Protein AF-A0A7G3AK81-F1 (afdb_monomer)

Organism: Lutzomyia longipalpis (NCBI:txid7200)

Foldseek 3Di:
DLCLLVDFLLVSLQVLLVCLVVVVVDVVSVLVLLVSLLVQCPDPDPSSVLSSLLNLLVVLLNDQLCVLVCPDDDPSSVVSCCSQPVDDPVNSVVLSDPPHLCSLGRRNLLSSLVSVLCQLVDAQVSVLSNLVSNLSSCVNHVSCLQVVLVSCVVVLVVQWDDDVPDTDGPLCVQWDQDPNAIGGRYQNLSSLLSNLSSLLSCVVVVHSHPCPVVVVSLVCLLVCLLVCDLVNVVLPPDLDPRSLVSLLSSLSNLLSSLLSLLSNFAAPDLSLLSNVSSVVSSVVSLVVSVVSLVVVVVVVPDPDDDDPDDPPPPVVNPDDDDDPPSDDSDDRSDDLVSLLSLLCLQFPPDDRRHHPVSSVSQNQPQVNLLVSLVNLLVVLLVVLVDRVSVCSSCVPVVLVSLLSLLLSLCVGQQLCLPVCLVPPHLSSNLSSLSSNLSSLVSCCRRVVVCVQVSLCSNQVDPDGLLVSLVVLLVSLLVVLVVLQVPVVRQVPDPSSLQNNLSSVSSNLSSLVPDALVDVVLVVSLVSLLVCQQPGEDPRPSCLCSLLSNLVSCVSPVDFLVLVVLVVQLCVQVDDDDDDDPDPDPCSGNHCHNVSSVSSVVSSVVSLVVLVVVLVVLVVVLVVLVVVCVVVPDDDDPVSVVVSVVSVVVSVVSVVSRPDPD

Radius of gyration: 31.31 Å; Cα contacts (8 Å, |Δi|>4): 669; chains: 1; bounding box: 91×77×88 Å

Solvent-accessible surface area (backbone atoms only — not comparable to full-atom values): 37292 Å² total; per-residue (Å²): 109,66,68,48,76,77,41,61,23,69,58,32,44,36,52,50,63,70,46,52,72,53,42,78,75,32,66,68,60,37,48,49,44,52,52,43,30,54,53,22,56,70,44,90,48,67,50,38,21,46,26,14,51,53,51,52,28,55,45,56,34,69,55,70,63,66,58,58,75,49,88,80,65,69,81,73,72,52,50,58,49,45,76,72,62,77,55,53,76,68,62,53,59,60,44,60,34,94,87,40,94,63,35,83,57,36,64,68,59,52,50,53,51,55,62,53,53,60,45,75,81,45,57,36,70,53,42,53,50,47,44,55,42,41,48,54,15,27,74,69,26,62,84,42,23,58,60,51,49,67,68,43,47,65,66,60,47,76,44,49,48,77,50,102,86,47,83,45,70,52,59,74,76,32,51,44,79,53,98,89,40,81,45,66,48,60,58,62,11,57,48,48,28,40,53,39,51,38,46,48,52,33,61,75,67,69,49,103,55,89,49,64,65,63,47,50,53,52,50,51,45,67,72,46,55,66,74,64,44,60,65,82,70,67,49,56,95,67,81,43,75,65,46,52,53,52,53,52,50,50,50,37,35,52,44,12,49,44,43,29,30,67,68,66,28,30,51,90,51,71,37,55,57,49,39,55,56,41,45,60,43,45,52,53,53,51,52,52,50,50,52,46,51,53,50,48,51,57,64,74,67,60,88,84,76,93,69,99,62,77,87,73,58,74,81,66,71,80,69,87,76,92,73,82,62,99,60,80,97,76,79,80,77,70,49,71,70,51,49,41,50,51,51,42,58,61,68,46,86,87,54,77,48,38,38,77,67,46,39,45,64,52,56,70,34,61,69,61,52,38,48,54,34,48,51,48,28,52,51,43,51,50,55,68,72,51,61,66,42,64,51,67,78,38,52,65,64,56,47,49,50,49,28,52,44,36,21,52,28,41,66,56,23,52,76,35,31,67,64,32,43,77,74,74,36,46,62,45,28,35,37,28,43,48,27,35,38,33,46,53,53,33,35,51,74,78,36,53,94,47,36,60,63,41,43,28,50,47,64,72,44,100,59,56,61,68,58,41,47,48,56,55,46,52,54,48,52,55,50,51,51,47,47,68,73,43,45,83,71,28,66,72,47,81,50,36,47,42,40,60,23,48,50,50,52,43,47,52,57,53,58,70,72,48,54,56,95,38,73,67,34,52,53,52,34,55,49,47,49,53,49,31,39,74,36,72,71,87,54,89,45,55,69,60,52,55,48,48,40,53,57,37,39,74,47,62,70,67,72,60,50,68,36,54,52,50,54,50,48,42,66,64,74,55,70,92,73,77,91,73,93,66,84,71,79,71,72,44,46,36,68,42,76,88,45,39,64,61,46,48,53,43,50,53,57,49,52,52,49,55,51,51,51,47,51,50,50,52,51,50,50,53,53,52,53,50,51,46,65,71,66,69,64,82,85,54,70,86,63,51,54,62,48,54,52,50,52,51,49,45,53,53,51,61,70,45,51,72,72,90,125

Secondary structure (DSSP, 8-state):
-GGGGGS-HHHHHHHHHHHHHHHTT-HHHHHHHHHHHHHHHT-S-HHHHHHHHHHHHHHHHHS-SGGGGGGGS-THHHHHHHHHH---HHHHHHHTSTT-TTTTS-HHHHHHHHHHGGGGGS-HHHHHHHHHHHHHHHHH-GGGHHHHHHHHHHHHHHTEEE-SS-EEE-GGGTEEEETTEEEE---HHHHHHHHHHHHHHHHHTT-SS--HHHHHHHHHHHHHGGG--TTTTT--SS--HHHHHHHHHHHHHHHHHHHHHHHH--TT--HHHHHHHHHHHHHHHHHHHHHHHHHHHHHHH--SS---S-TTSSSSTTSSSS---S--S------HHHHHHHHHHHH-SS-SSS-HHHHHHHHT-HHHHHHHHHHHHHHHHHHHHS-HHHHHHHHHHHHHHHHHHHHHIIIIIITTHHHHHHHT-HHHHHHHHHHHHHHHHHHHHHHGGGHHHHHHHHHT----HHHHHHHHHHHHHHHHHHHHH-HHHHSSSTTGGGHHHHHHHHHHHHHHTS-TTSHHHHHHHHHHHHHHHH-----TTSTHHHHHHHHHHHHHT-TTHHHHHHHHHHHHH--SSS--------S-TT--TTTHHHHHHHHHHHHHHHHHHHHHHHHHHHHHHHHHHHTT----HHHHHHHHHHHHHHHHHHHHS----

Sequence (661 aa):
MDFLLMIPGQQAMRIVTFIFPLIKISFATRDYLIDTLRTATFSHDESTRTFGIYGFCTLLKHLKNSNSRRVGSTGTGLMSQISISGFSMMSQATLGNQGNPNRDFDMLTMEILGILRKVFDESVQMKEILYDTLLRAVDRNVQLAPHVLFFIDFHFRNYLEVDELNFNIKFSEFITERDGKIEVWDNLGALIYFVGFSVVTSDKYELPYDTKILRKLLDFLVNRIGNVTFESLGITGAVSPINIALATHFIYCLEGVMAYCALAATPANQYLDKISKIFDHYEKCTKTLKDMWENLKKATGKKGKKLNLTKTAIATQMTQLPQFTPGKPTTNIWDFATLERFLIVIYEKANIYGSTQHINSIRENREFHCHVLRITRDFIKDFSSQPEYKHVSHSRRLFMLLCSSSKILFEHCVKKLIPIMERFDVEAAMLGVESFKQCLITADSVYKRKLSEFLRFVTNQNQSIPENVGIIVKTVEELLLKCLEEKSLFDIDANSRQIPGILLSCLEMLYSHIPAERPEALNAFDWLHKFCQNHTIHSKGLDNVHKMLFQQHLKTDEGLFLSTVASQLSNVMGTFGADLDNPTPSNLKSIEAENAESCFMNLVQILRKELSDVDYLTLKIKSILAKIKFMGTTNSDDHTEPLITMEKAVCMHLIKVPIAS

Nearest PDB structures (foldseek):
  8a9k-assembly1_A  TM=8.335E-01  e=9.960E-16  Homo sapiens
  3s4w-assembly1_A  TM=8.015E-01  e=8.547E-16  Mus musculus
  7zf1-assembly1_A  TM=8.140E-01  e=7.918E-16  Homo sapiens
  8a2q-assembly1_B  TM=8.060E-01  e=9.011E-13  Gallus gallus
  9ffb-assembly1_B  TM=8.301E-01  e=2.491E-10  Gallus gallus

Structure (mmCIF, N/CA/C/O backbone):
data_AF-A0A7G3AK81-F1
#
_entry.id   AF-A0A7G3AK81-F1
#
loop_
_atom_site.group_PDB
_atom_site.id
_atom_site.type_symbol
_atom_site.label_atom_id
_atom_site.label_alt_id
_atom_site.label_comp_id
_atom_site.label_asym_id
_atom_site.label_entity_id
_atom_site.label_seq_id
_atom_site.pdbx_PDB_ins_code
_atom_site.Cartn_x
_atom_site.Cartn_y
_atom_site.Cartn_z
_atom_site.occupancy
_atom_site.B_iso_or_equiv
_atom_site.auth_seq_id
_atom_site.auth_comp_id
_atom_site.auth_asym_id
_atom_site.auth_atom_id
_atom_site.pdbx_PDB_model_num
ATOM 1 N N . MET A 1 1 ? 15.546 -10.549 27.875 1.00 81.44 1 MET A N 1
ATOM 2 C CA . MET A 1 1 ? 14.430 -9.804 27.255 1.00 81.44 1 MET A CA 1
ATOM 3 C C . MET A 1 1 ? 14.513 -8.331 27.609 1.00 81.44 1 MET A C 1
ATOM 5 O O . MET A 1 1 ? 14.283 -7.516 26.735 1.00 81.44 1 MET A O 1
ATOM 9 N N . ASP A 1 2 ? 14.948 -7.995 28.821 1.00 82.12 2 ASP A N 1
ATOM 10 C CA . ASP A 1 2 ? 14.994 -6.620 29.349 1.00 82.12 2 ASP A CA 1
ATOM 11 C C . ASP A 1 2 ? 15.812 -5.628 28.513 1.00 82.12 2 ASP A C 1
ATOM 13 O O . ASP A 1 2 ? 15.438 -4.465 28.406 1.00 82.12 2 ASP A O 1
ATOM 17 N N . PHE A 1 3 ? 16.852 -6.085 27.805 1.00 86.88 3 PHE A N 1
ATOM 18 C CA . PHE A 1 3 ? 17.577 -5.251 26.837 1.00 86.88 3 PHE A CA 1
ATOM 19 C C . PHE A 1 3 ? 16.692 -4.703 25.702 1.00 86.88 3 PHE A C 1
ATOM 21 O O . PHE A 1 3 ? 17.061 -3.711 25.083 1.00 86.88 3 PHE A O 1
ATOM 28 N N . LEU A 1 4 ? 15.516 -5.291 25.436 1.00 85.75 4 LEU A N 1
ATOM 29 C CA . LEU A 1 4 ? 14.544 -4.749 24.476 1.00 85.75 4 LEU A CA 1
ATOM 30 C C . LEU A 1 4 ? 14.017 -3.373 24.894 1.00 85.75 4 LEU A C 1
ATOM 32 O O . LEU A 1 4 ? 13.676 -2.585 24.021 1.00 85.75 4 LEU A O 1
ATOM 36 N N . LEU A 1 5 ? 13.996 -3.071 26.197 1.00 87.12 5 LEU A N 1
ATOM 37 C CA . LEU A 1 5 ? 13.603 -1.761 26.727 1.00 87.12 5 LEU A CA 1
ATOM 38 C C . LEU A 1 5 ? 14.664 -0.680 26.472 1.00 87.12 5 LEU A C 1
ATOM 40 O O . LEU A 1 5 ? 14.369 0.502 26.584 1.00 87.12 5 LEU A O 1
ATOM 44 N N . MET A 1 6 ? 15.900 -1.078 26.151 1.00 85.94 6 MET A N 1
ATOM 45 C CA . MET A 1 6 ? 17.027 -0.167 25.915 1.00 85.94 6 MET A CA 1
ATOM 46 C C . MET A 1 6 ? 17.278 0.109 24.425 1.00 85.94 6 MET A C 1
ATOM 48 O O . MET A 1 6 ? 18.143 0.912 24.080 1.00 85.94 6 MET A O 1
ATOM 52 N N . ILE A 1 7 ? 16.566 -0.582 23.531 1.00 87.88 7 ILE A N 1
ATOM 53 C CA . ILE A 1 7 ? 16.718 -0.477 22.075 1.00 87.88 7 ILE A CA 1
ATOM 54 C C . ILE A 1 7 ? 15.627 0.462 21.533 1.00 87.88 7 ILE A C 1
ATOM 56 O O . ILE A 1 7 ? 14.516 0.450 22.060 1.00 87.88 7 ILE A O 1
ATOM 60 N N . PRO A 1 8 ? 15.879 1.234 20.453 1.00 85.19 8 PRO A N 1
ATOM 61 C CA . PRO A 1 8 ? 14.845 2.060 19.831 1.00 85.19 8 PRO A CA 1
ATOM 62 C C . PRO A 1 8 ? 13.569 1.265 19.517 1.00 85.19 8 PRO A C 1
ATOM 64 O O . PRO A 1 8 ? 13.649 0.164 18.962 1.00 85.19 8 PRO A O 1
ATOM 67 N N . GLY A 1 9 ? 12.394 1.836 19.809 1.00 81.25 9 GLY A N 1
ATOM 68 C CA . GLY A 1 9 ? 11.113 1.118 19.754 1.00 81.25 9 GLY A CA 1
ATOM 69 C C . GLY A 1 9 ? 10.849 0.365 18.442 1.00 81.25 9 GLY A C 1
ATOM 70 O O . GLY A 1 9 ? 10.440 -0.793 18.467 1.00 81.25 9 GLY A O 1
ATOM 71 N N . GLN A 1 10 ? 11.173 0.954 17.283 1.00 84.38 10 GLN A N 1
ATOM 72 C CA . GLN A 1 10 ? 11.007 0.294 15.974 1.00 84.38 10 GLN A CA 1
ATOM 73 C C . GLN A 1 10 ? 11.846 -0.990 15.840 1.00 84.38 10 GLN A C 1
ATOM 75 O O . GLN A 1 10 ? 11.403 -1.985 15.255 1.00 84.38 10 GLN A O 1
ATOM 80 N N . GLN A 1 11 ? 13.041 -0.994 16.430 1.00 85.56 11 GLN A N 1
ATOM 81 C CA . GLN A 1 11 ? 13.985 -2.105 16.339 1.00 85.56 11 GLN A CA 1
ATOM 82 C C . GLN A 1 11 ? 13.575 -3.198 17.321 1.00 85.56 11 GLN A C 1
ATOM 84 O O . GLN A 1 11 ? 13.588 -4.379 16.966 1.00 85.56 11 GLN A O 1
ATOM 89 N N . ALA A 1 12 ? 13.092 -2.807 18.502 1.00 86.19 12 ALA A N 1
ATOM 90 C CA . ALA A 1 12 ? 12.471 -3.719 19.451 1.00 86.19 12 ALA A CA 1
ATOM 91 C C . ALA A 1 12 ? 11.233 -4.420 18.846 1.00 86.19 12 ALA A C 1
ATOM 93 O O . ALA A 1 12 ? 11.120 -5.645 18.939 1.00 86.19 12 ALA A O 1
ATOM 94 N N . MET A 1 13 ? 10.358 -3.697 18.128 1.00 86.31 13 MET A N 1
ATOM 95 C CA . MET A 1 13 ? 9.200 -4.279 17.418 1.00 86.31 13 MET A CA 1
ATOM 96 C C . MET A 1 13 ? 9.616 -5.316 16.370 1.00 86.31 13 MET A C 1
ATOM 98 O O . MET A 1 13 ? 9.014 -6.394 16.259 1.00 86.31 13 MET A O 1
ATOM 102 N N . ARG A 1 14 ? 10.672 -5.018 15.603 1.00 83.75 14 ARG A N 1
ATOM 103 C CA . ARG A 1 14 ? 11.228 -5.949 14.617 1.00 83.75 14 ARG A CA 1
ATOM 104 C C . ARG A 1 14 ? 11.754 -7.216 15.292 1.00 83.75 14 ARG A C 1
ATOM 106 O O . ARG A 1 14 ? 11.384 -8.311 14.875 1.00 83.75 14 ARG A O 1
ATOM 113 N N . ILE A 1 15 ? 12.567 -7.080 16.340 1.00 86.31 15 ILE A N 1
ATOM 114 C CA . ILE A 1 15 ? 13.141 -8.218 17.075 1.00 86.31 15 ILE A CA 1
ATOM 115 C C . ILE A 1 15 ? 12.031 -9.088 17.672 1.00 86.31 15 ILE A C 1
ATOM 117 O O . ILE A 1 15 ? 12.039 -10.305 17.488 1.00 86.31 15 ILE A O 1
ATOM 121 N N . VAL A 1 16 ? 11.030 -8.480 18.310 1.00 84.69 16 VAL A N 1
ATOM 122 C CA . VAL A 1 16 ? 9.905 -9.218 18.901 1.00 84.69 16 VAL A CA 1
ATOM 123 C C . VAL A 1 16 ? 9.120 -9.999 17.846 1.00 84.69 16 VAL A C 1
ATOM 125 O O . VAL A 1 16 ? 8.762 -11.150 18.094 1.00 84.69 16 VAL A O 1
ATOM 128 N N . THR A 1 17 ? 8.985 -9.467 16.626 1.00 82.12 17 THR A N 1
ATOM 129 C CA . THR A 1 17 ? 8.386 -10.199 15.494 1.00 82.12 17 THR A CA 1
ATOM 130 C C . THR A 1 17 ? 9.121 -11.522 15.189 1.00 82.12 17 THR A C 1
ATOM 132 O O . THR A 1 17 ? 8.475 -12.522 14.873 1.00 82.12 17 THR A O 1
ATOM 135 N N . PHE A 1 18 ? 10.451 -11.569 15.352 1.00 81.44 18 PHE A N 1
ATOM 136 C CA . PHE A 1 18 ? 11.266 -12.785 15.184 1.00 81.44 18 PHE A CA 1
ATOM 137 C C . PHE A 1 18 ? 11.275 -13.713 16.402 1.00 81.44 18 PHE A C 1
ATOM 139 O O . PHE A 1 18 ? 11.562 -14.900 16.254 1.00 81.44 18 PHE A O 1
ATOM 146 N N . ILE A 1 19 ? 10.951 -13.205 17.592 1.00 84.62 19 ILE A N 1
ATOM 147 C CA . ILE A 1 19 ? 10.892 -14.004 18.821 1.00 84.62 19 ILE A CA 1
ATOM 148 C C . ILE A 1 19 ? 9.581 -14.806 18.903 1.00 84.62 19 ILE A C 1
ATOM 150 O O . ILE A 1 19 ? 9.566 -15.890 19.486 1.00 84.62 19 ILE A O 1
ATOM 154 N N . PHE A 1 20 ? 8.483 -14.357 18.280 1.00 77.88 20 PHE A N 1
ATOM 155 C CA . PHE A 1 20 ? 7.177 -15.035 18.380 1.00 77.88 20 PHE A CA 1
ATOM 156 C C . PHE A 1 20 ? 7.143 -16.533 18.028 1.00 77.88 20 PHE A C 1
ATOM 158 O O . PHE A 1 20 ? 6.415 -17.267 18.702 1.00 77.88 20 PHE A O 1
ATOM 165 N N . PRO A 1 21 ? 7.887 -17.048 17.030 1.00 79.25 21 PRO A N 1
ATOM 166 C CA . PRO A 1 21 ? 8.001 -18.490 16.820 1.00 79.25 21 PRO A CA 1
ATOM 167 C C . PRO A 1 21 ? 8.493 -19.246 18.064 1.00 79.25 21 PRO A C 1
ATOM 169 O O . PRO A 1 21 ? 7.984 -20.328 18.348 1.00 79.25 21 PRO A O 1
ATOM 172 N N . LEU A 1 22 ? 9.410 -18.660 18.843 1.00 78.12 22 LEU A N 1
ATOM 173 C CA . LEU A 1 22 ? 9.975 -19.258 20.059 1.00 78.12 22 LEU A CA 1
ATOM 174 C C . LEU A 1 22 ? 8.982 -19.263 21.226 1.00 78.12 22 LEU A C 1
ATOM 176 O O . LEU A 1 22 ? 8.966 -20.202 22.015 1.00 78.12 22 LEU A O 1
ATOM 180 N N . ILE A 1 23 ? 8.101 -18.265 21.300 1.00 75.81 23 ILE A N 1
ATOM 181 C CA . ILE A 1 23 ? 7.047 -18.155 22.329 1.00 75.81 23 ILE A CA 1
ATOM 182 C C . ILE A 1 23 ? 6.060 -19.325 22.255 1.00 75.81 23 ILE A C 1
ATOM 184 O O . ILE A 1 23 ? 5.484 -19.728 23.263 1.00 75.81 23 ILE A O 1
ATOM 188 N N . LYS A 1 24 ? 5.870 -19.904 21.064 1.00 68.75 24 LYS A N 1
ATOM 189 C CA . LYS A 1 24 ? 5.040 -21.105 20.893 1.00 68.75 24 LYS A CA 1
ATOM 190 C C . LYS A 1 24 ? 5.681 -22.364 21.478 1.00 68.75 24 LYS A C 1
ATOM 192 O O . LYS A 1 24 ? 4.962 -23.328 21.719 1.00 68.75 24 LYS A O 1
ATOM 197 N N . ILE A 1 25 ? 7.002 -22.358 21.650 1.00 71.62 25 ILE A N 1
ATOM 198 C CA . ILE A 1 25 ? 7.803 -23.508 22.083 1.00 71.62 25 ILE A CA 1
ATOM 199 C C . ILE A 1 25 ? 8.130 -23.392 23.576 1.00 71.62 25 ILE A C 1
ATOM 201 O O . ILE A 1 25 ? 8.016 -24.371 24.306 1.00 71.62 25 ILE A O 1
ATOM 205 N N . SER A 1 26 ? 8.509 -22.197 24.037 1.00 77.00 26 SER A N 1
ATOM 206 C CA . SER A 1 26 ? 8.967 -21.944 25.404 1.00 77.00 26 SER A CA 1
ATOM 207 C C . SER A 1 26 ? 8.001 -21.042 26.169 1.00 77.00 26 SER A C 1
ATOM 209 O O . SER A 1 26 ? 7.880 -19.845 25.894 1.00 77.00 26 SER A O 1
ATOM 211 N N . PHE A 1 27 ? 7.356 -21.613 27.186 1.00 70.56 27 PHE A N 1
ATOM 212 C CA . PHE A 1 27 ? 6.478 -20.872 28.090 1.00 70.56 27 PHE A CA 1
ATOM 213 C C . PHE A 1 27 ? 7.245 -19.892 28.983 1.00 70.56 27 PHE A C 1
ATOM 215 O O . PHE A 1 27 ? 6.773 -18.782 29.182 1.00 70.56 27 PHE A O 1
ATOM 222 N N . ALA A 1 28 ? 8.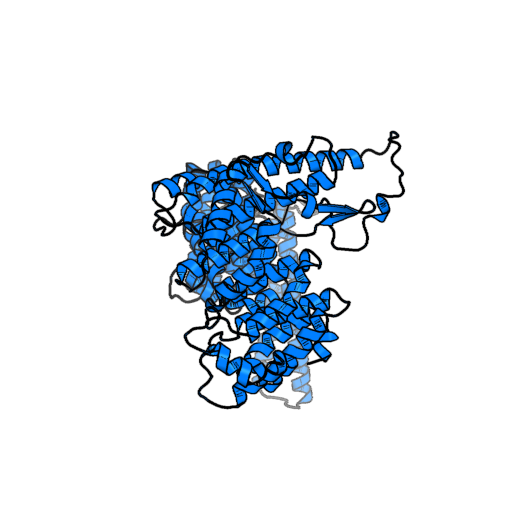458 -20.237 29.426 1.00 78.38 28 ALA A N 1
ATOM 223 C CA . ALA A 1 28 ? 9.296 -19.316 30.194 1.00 78.38 28 ALA A CA 1
ATOM 224 C C . ALA A 1 28 ? 9.631 -18.058 29.377 1.00 78.38 28 ALA A C 1
ATOM 226 O O . ALA A 1 28 ? 9.489 -16.937 29.851 1.00 78.38 28 ALA A O 1
ATOM 227 N N . THR A 1 29 ? 10.002 -18.228 28.103 1.00 81.06 29 THR A N 1
ATOM 228 C CA . THR A 1 29 ? 10.284 -17.101 27.200 1.00 81.06 29 THR A CA 1
ATOM 229 C C . THR A 1 29 ? 9.047 -16.235 26.966 1.00 81.06 29 THR A C 1
ATOM 231 O O . THR A 1 29 ? 9.171 -15.017 26.852 1.00 81.06 29 THR A O 1
ATOM 234 N N . ARG A 1 30 ? 7.859 -16.850 26.906 1.00 79.50 30 ARG A N 1
ATOM 235 C CA . ARG A 1 30 ? 6.589 -16.126 26.823 1.00 79.50 30 ARG A CA 1
ATOM 236 C C . ARG A 1 30 ? 6.349 -15.269 28.062 1.00 79.50 30 ARG A C 1
ATOM 238 O O . ARG A 1 30 ? 6.023 -14.100 27.906 1.00 79.50 30 ARG A O 1
ATOM 245 N N . ASP A 1 31 ? 6.518 -15.838 29.249 1.00 79.62 31 ASP A N 1
ATOM 246 C CA . ASP A 1 31 ? 6.227 -15.151 30.508 1.00 79.62 31 ASP A CA 1
ATOM 247 C C . ASP A 1 31 ? 7.215 -13.994 30.737 1.00 79.62 31 ASP A C 1
ATOM 249 O O . ASP A 1 31 ? 6.786 -12.879 31.025 1.00 79.62 31 ASP A O 1
ATOM 253 N N . TYR A 1 32 ? 8.509 -14.199 30.450 1.00 85.56 32 TYR A N 1
ATOM 254 C CA . TYR A 1 32 ? 9.497 -13.112 30.440 1.00 85.56 32 TYR A CA 1
ATOM 255 C C . TYR A 1 32 ? 9.160 -12.017 29.427 1.00 85.56 32 TYR A C 1
ATOM 257 O O . TYR A 1 32 ? 9.315 -10.840 29.732 1.00 85.56 32 TYR A O 1
ATOM 265 N N . LEU A 1 33 ? 8.697 -12.371 28.220 1.00 87.19 33 LEU A N 1
ATOM 266 C CA . LEU A 1 33 ? 8.289 -11.349 27.258 1.00 87.19 33 LEU A CA 1
ATOM 267 C C . LEU A 1 33 ? 7.098 -10.548 27.779 1.00 87.19 33 LEU A C 1
ATOM 269 O O . LEU A 1 33 ? 7.081 -9.335 27.624 1.00 87.19 33 LEU A O 1
ATOM 273 N N . ILE A 1 34 ? 6.101 -11.209 28.364 1.00 85.88 34 ILE A N 1
ATOM 274 C CA . ILE A 1 34 ? 4.905 -10.542 28.883 1.00 85.88 34 ILE A CA 1
ATOM 275 C C . ILE A 1 34 ? 5.276 -9.552 29.985 1.00 85.88 34 ILE A C 1
ATOM 277 O O . ILE A 1 34 ? 4.760 -8.436 29.982 1.00 85.88 34 ILE A O 1
ATOM 281 N N . ASP A 1 35 ? 6.207 -9.916 30.863 1.00 87.31 35 ASP A N 1
ATOM 282 C CA . A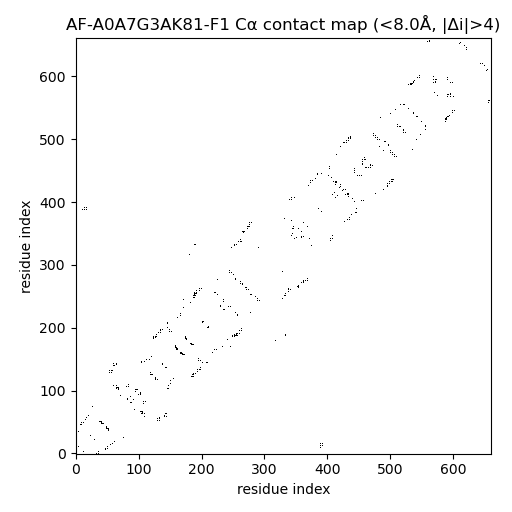SP A 1 35 ? 6.707 -9.021 31.904 1.00 87.31 35 ASP A CA 1
ATOM 283 C C . ASP A 1 35 ? 7.485 -7.824 31.326 1.00 87.31 35 ASP A C 1
ATOM 285 O O . ASP A 1 35 ? 7.221 -6.665 31.666 1.00 87.31 35 ASP A O 1
ATOM 289 N N . THR A 1 36 ? 8.363 -8.068 30.344 1.00 91.12 36 THR A N 1
ATOM 290 C CA . THR A 1 36 ? 9.055 -6.991 29.618 1.00 91.12 36 THR A CA 1
ATOM 291 C C . THR A 1 36 ? 8.064 -6.067 28.895 1.00 91.12 36 THR A C 1
ATOM 293 O O . THR A 1 36 ? 8.219 -4.850 28.944 1.00 91.12 36 THR A O 1
ATOM 296 N N . LEU A 1 37 ? 7.027 -6.607 28.246 1.00 90.62 37 LEU A N 1
ATOM 297 C CA . LEU A 1 37 ? 6.003 -5.818 27.548 1.00 90.62 37 LEU A CA 1
ATOM 298 C C . LEU A 1 37 ? 5.141 -5.012 28.520 1.00 90.62 37 LEU A C 1
ATOM 300 O O . LEU A 1 37 ? 4.853 -3.847 28.250 1.00 90.62 37 LEU A O 1
ATOM 304 N N . ARG A 1 38 ? 4.775 -5.597 29.667 1.00 89.62 38 ARG A N 1
ATOM 305 C CA . ARG A 1 38 ? 4.075 -4.890 30.744 1.00 89.62 38 ARG A CA 1
ATOM 306 C C . ARG A 1 38 ? 4.920 -3.705 31.198 1.00 89.62 38 ARG A C 1
ATOM 308 O O . ARG A 1 38 ? 4.443 -2.577 31.172 1.00 89.62 38 ARG A O 1
ATOM 315 N N . THR A 1 39 ? 6.195 -3.930 31.496 1.00 90.44 39 THR A N 1
ATOM 316 C CA . THR A 1 39 ? 7.129 -2.858 31.871 1.00 90.44 39 THR A CA 1
ATOM 317 C C . THR A 1 39 ? 7.245 -1.792 30.776 1.00 90.44 39 THR A C 1
ATOM 319 O O . THR A 1 39 ? 7.179 -0.599 31.068 1.00 90.44 39 THR A O 1
ATOM 322 N N . ALA A 1 40 ? 7.315 -2.198 29.503 1.00 90.06 40 ALA A N 1
ATOM 323 C CA . ALA A 1 40 ? 7.362 -1.278 28.366 1.00 90.06 40 ALA A CA 1
ATOM 324 C C . ALA A 1 40 ? 6.128 -0.362 28.297 1.00 90.06 40 ALA A C 1
ATOM 326 O O . ALA A 1 40 ? 6.277 0.842 28.090 1.00 90.06 40 ALA A O 1
ATOM 327 N N . THR A 1 41 ? 4.920 -0.894 28.534 1.00 87.00 41 THR A N 1
ATOM 328 C CA . THR A 1 41 ? 3.675 -0.096 28.527 1.00 87.00 41 THR A CA 1
ATOM 329 C C . THR A 1 41 ? 3.597 0.960 29.633 1.00 87.00 41 THR A C 1
ATOM 331 O O . THR A 1 41 ? 2.837 1.915 29.504 1.00 87.00 41 THR A O 1
ATOM 334 N N . PHE A 1 42 ? 4.398 0.840 30.697 1.00 86.62 42 PHE A N 1
ATOM 335 C CA . PHE A 1 42 ? 4.473 1.831 31.781 1.00 86.62 42 PHE A CA 1
ATOM 336 C C . PHE A 1 42 ? 5.714 2.730 31.707 1.00 86.62 42 PHE A C 1
ATOM 338 O O . PHE A 1 42 ? 5.932 3.541 32.605 1.00 86.62 42 PHE A O 1
ATOM 345 N N . SER A 1 43 ? 6.524 2.605 30.656 1.00 88.81 43 SER A N 1
ATOM 346 C CA . SER A 1 43 ? 7.718 3.432 30.479 1.00 88.81 43 SER A CA 1
ATOM 347 C C . SER A 1 43 ? 7.373 4.902 30.194 1.00 88.81 43 SER A C 1
ATOM 349 O O . SER A 1 43 ? 6.305 5.224 29.678 1.00 88.81 43 SER A O 1
ATOM 351 N N . HIS A 1 44 ? 8.292 5.813 30.524 1.00 85.25 44 HIS A N 1
ATOM 352 C CA . HIS A 1 44 ? 8.122 7.245 30.241 1.00 85.25 44 HIS A CA 1
ATOM 353 C C . HIS A 1 44 ? 8.314 7.594 28.759 1.00 85.25 44 HIS A C 1
ATOM 355 O O . HIS A 1 44 ? 7.818 8.618 28.295 1.00 85.25 44 HIS A O 1
ATOM 361 N N . ASP A 1 45 ? 9.032 6.754 28.016 1.00 87.88 45 ASP A N 1
ATOM 362 C CA . ASP A 1 45 ? 9.325 6.978 26.608 1.00 87.88 45 ASP A CA 1
ATOM 363 C C . ASP A 1 45 ? 8.169 6.500 25.713 1.00 87.88 45 ASP A C 1
ATOM 365 O O . ASP A 1 45 ? 7.720 5.356 25.783 1.00 87.88 45 ASP A O 1
ATOM 369 N N . GLU A 1 46 ? 7.688 7.377 24.831 1.00 85.81 46 GLU A N 1
ATOM 370 C CA . GLU A 1 46 ? 6.620 7.073 23.870 1.00 85.81 46 GLU A CA 1
ATOM 371 C C . GLU A 1 46 ? 7.023 5.952 22.902 1.00 85.81 46 GLU A C 1
ATOM 373 O O . GLU A 1 46 ? 6.205 5.079 22.598 1.00 85.81 46 GLU A O 1
ATOM 378 N N . SER A 1 47 ? 8.290 5.891 22.482 1.00 86.38 47 SER A N 1
ATOM 379 C CA . SER A 1 47 ? 8.741 4.844 21.556 1.00 86.38 47 SER A CA 1
ATOM 380 C C . SER A 1 47 ? 8.721 3.452 22.208 1.00 86.38 47 SER A C 1
ATOM 382 O O . SER A 1 47 ? 8.301 2.468 21.588 1.00 86.38 47 SER A O 1
ATOM 384 N N . THR A 1 48 ? 9.086 3.387 23.490 1.00 88.75 48 THR A N 1
ATOM 385 C CA . THR A 1 48 ? 9.082 2.168 24.306 1.00 88.75 48 THR A CA 1
ATOM 386 C C . THR A 1 48 ? 7.659 1.730 24.665 1.00 88.75 48 THR A C 1
ATOM 388 O O . THR A 1 48 ? 7.340 0.542 24.558 1.00 88.75 48 THR A O 1
ATOM 391 N N . ARG A 1 49 ? 6.756 2.668 24.985 1.00 90.38 49 ARG A N 1
ATOM 392 C CA . ARG A 1 49 ? 5.321 2.366 25.160 1.00 90.38 49 ARG A CA 1
ATOM 393 C C . ARG A 1 49 ? 4.699 1.806 23.890 1.00 90.38 49 ARG A C 1
ATOM 395 O O . ARG A 1 49 ? 4.043 0.766 23.935 1.00 90.38 49 ARG A O 1
ATOM 402 N N . THR A 1 50 ? 4.994 2.419 22.744 1.00 88.62 50 THR A N 1
ATOM 403 C CA . THR A 1 50 ? 4.528 1.940 21.436 1.00 88.62 50 THR A CA 1
ATOM 404 C C . THR A 1 50 ? 5.004 0.510 21.165 1.00 88.62 50 THR A C 1
ATOM 406 O O . THR A 1 50 ? 4.240 -0.327 20.680 1.00 88.62 50 THR A O 1
ATOM 409 N N . PHE A 1 51 ? 6.255 0.195 21.519 1.00 90.31 51 PHE A N 1
ATOM 410 C CA . PHE A 1 51 ? 6.779 -1.169 21.465 1.00 90.31 51 PHE A CA 1
ATOM 411 C C . PHE A 1 51 ? 5.978 -2.136 22.353 1.00 90.31 51 PHE A C 1
ATOM 413 O O . PHE A 1 51 ? 5.609 -3.217 21.885 1.00 90.31 51 PHE A O 1
ATOM 420 N N . GLY A 1 52 ? 5.659 -1.740 23.589 1.00 90.81 52 GLY A N 1
ATOM 421 C CA . GLY A 1 52 ? 4.811 -2.515 24.498 1.00 90.81 52 GLY A CA 1
ATOM 422 C C . GLY A 1 52 ? 3.440 -2.837 23.895 1.00 90.81 52 GLY A C 1
ATOM 423 O O . GLY A 1 52 ? 3.035 -4.001 23.861 1.00 90.81 52 GLY A O 1
ATOM 424 N N . ILE A 1 53 ? 2.767 -1.826 23.332 1.00 91.12 53 ILE A N 1
ATOM 425 C CA . ILE A 1 53 ? 1.458 -1.959 22.668 1.00 91.12 53 ILE A CA 1
ATOM 426 C C . ILE A 1 53 ? 1.545 -2.930 21.485 1.00 91.12 53 ILE A C 1
ATOM 428 O O . ILE A 1 53 ? 0.791 -3.905 21.415 1.00 91.12 53 ILE A O 1
ATOM 432 N N . TYR A 1 54 ? 2.500 -2.707 20.576 1.00 90.00 54 TYR A N 1
ATOM 433 C CA . TYR A 1 54 ? 2.711 -3.562 19.406 1.00 90.00 54 TYR A CA 1
ATOM 434 C C . TYR A 1 54 ? 3.015 -5.013 19.806 1.00 90.00 54 TYR A C 1
ATOM 436 O O . TYR A 1 54 ? 2.486 -5.958 19.210 1.00 90.00 54 TYR A O 1
ATOM 444 N N . GLY A 1 55 ? 3.855 -5.206 20.826 1.00 89.88 55 GLY A N 1
ATOM 445 C CA . GLY A 1 55 ? 4.222 -6.521 21.333 1.00 89.88 55 GLY A CA 1
ATOM 446 C C . GLY A 1 55 ? 3.033 -7.273 21.927 1.00 89.88 55 GLY A C 1
ATOM 447 O O . GLY A 1 55 ? 2.837 -8.441 21.586 1.00 89.88 55 GLY A O 1
ATOM 448 N N . PHE A 1 56 ? 2.191 -6.613 22.730 1.00 91.12 56 PHE A N 1
ATOM 449 C CA . PHE A 1 56 ? 0.970 -7.224 23.266 1.00 91.12 56 PHE A CA 1
ATOM 450 C C . PHE A 1 56 ? -0.037 -7.575 22.168 1.00 91.12 56 PHE A C 1
ATOM 452 O O . PHE A 1 56 ? -0.552 -8.693 22.149 1.00 91.12 56 PHE A O 1
ATOM 459 N N . CYS A 1 57 ? -0.269 -6.688 21.199 1.00 89.88 57 CYS A N 1
ATOM 460 C CA . CYS A 1 57 ? -1.176 -6.975 20.084 1.00 89.88 57 CYS A CA 1
ATOM 461 C C . CYS A 1 57 ? -0.663 -8.139 19.219 1.00 89.88 57 CYS A C 1
ATOM 463 O O . CYS A 1 57 ? -1.424 -9.023 18.814 1.00 89.88 57 CYS A O 1
ATOM 465 N N . THR A 1 58 ? 0.651 -8.206 18.990 1.00 86.81 58 THR A N 1
ATOM 466 C CA . THR A 1 58 ? 1.261 -9.318 18.247 1.00 86.81 58 THR A CA 1
ATOM 467 C C . THR A 1 58 ? 1.263 -10.620 19.057 1.00 86.81 58 THR A C 1
ATOM 469 O O . THR A 1 58 ? 1.138 -11.704 18.485 1.00 86.81 58 THR A O 1
ATOM 472 N N . LEU A 1 59 ? 1.315 -10.548 20.389 1.00 87.38 59 LEU A N 1
ATOM 473 C CA . LEU A 1 59 ? 1.098 -11.703 21.256 1.00 87.38 59 LEU A CA 1
ATOM 474 C C . LEU A 1 59 ? -0.342 -12.220 21.132 1.00 87.38 59 LEU A C 1
ATOM 476 O O . LEU A 1 59 ? -0.527 -13.409 20.870 1.00 87.38 59 LEU A O 1
ATOM 480 N N . LEU A 1 60 ? -1.349 -11.343 21.212 1.00 87.00 60 LEU A N 1
ATOM 481 C CA . LEU A 1 60 ? -2.769 -11.690 21.034 1.00 87.00 60 LEU A CA 1
ATOM 482 C C . LEU A 1 60 ? -3.058 -12.339 19.667 1.00 87.00 60 LEU A C 1
ATOM 484 O O . LEU A 1 60 ? -3.839 -13.285 19.573 1.00 87.00 60 LEU A O 1
ATOM 488 N N . LYS A 1 61 ? -2.360 -11.901 18.611 1.00 84.44 61 LYS A N 1
ATOM 489 C CA . LYS A 1 61 ? -2.400 -12.510 17.266 1.00 84.44 61 LYS A CA 1
ATOM 490 C C . LYS A 1 61 ? -1.966 -13.986 17.253 1.00 84.44 61 LYS A C 1
ATOM 492 O O . LYS A 1 61 ? -2.341 -14.737 16.347 1.00 84.44 61 LYS A O 1
ATOM 497 N N . HIS A 1 62 ? -1.122 -14.404 18.196 1.00 78.06 62 HIS A N 1
ATOM 498 C CA . HIS A 1 62 ? -0.517 -15.739 18.239 1.00 78.06 62 HIS A CA 1
ATOM 499 C C . HIS A 1 62 ? -1.009 -16.626 19.385 1.00 78.06 62 HIS A C 1
ATOM 501 O O . HIS A 1 62 ? -0.839 -17.848 19.300 1.00 78.06 62 HIS A O 1
ATOM 507 N N . LEU A 1 63 ? -1.616 -16.046 20.421 1.00 74.94 63 LEU A N 1
ATOM 508 C CA . LEU A 1 63 ? -2.295 -16.793 21.471 1.00 74.94 63 LEU A CA 1
ATOM 509 C C . LEU A 1 63 ? -3.503 -17.525 20.877 1.00 74.94 63 LEU A C 1
ATOM 511 O O . LEU A 1 63 ? -4.263 -16.976 20.088 1.00 74.94 63 LEU A O 1
ATOM 515 N N . LYS A 1 64 ? -3.661 -18.804 21.224 1.00 64.81 64 LYS A N 1
ATOM 516 C CA . LYS A 1 64 ? -4.886 -19.543 20.914 1.00 64.81 64 LYS A CA 1
ATOM 517 C C . LYS A 1 64 ? -5.869 -19.280 22.052 1.00 64.81 64 LYS A C 1
ATOM 519 O O . LYS A 1 64 ? -5.600 -19.737 23.159 1.00 64.81 64 LYS A O 1
ATOM 524 N N . ASN A 1 65 ? -7.005 -18.643 21.767 1.00 55.38 65 ASN A N 1
ATOM 525 C CA . ASN A 1 65 ? -8.052 -18.332 22.759 1.00 55.38 65 ASN A CA 1
ATOM 526 C C . ASN A 1 65 ? -8.757 -19.591 23.310 1.00 55.38 65 ASN A C 1
ATOM 528 O O . ASN A 1 65 ? -9.618 -19.520 24.177 1.00 55.38 65 ASN A O 1
ATOM 532 N N . SER A 1 66 ? -8.375 -20.787 22.852 1.00 46.91 66 SER A N 1
ATOM 533 C CA . SER A 1 66 ? -8.902 -22.070 23.331 1.00 46.91 66 SER A CA 1
ATOM 534 C C . SER A 1 66 ? -8.379 -22.490 24.717 1.00 46.91 66 SER A C 1
ATOM 536 O O . SER A 1 66 ? -8.498 -23.663 25.079 1.00 46.91 66 SER A O 1
ATOM 538 N N . ASN A 1 67 ? -7.785 -21.581 25.497 1.00 48.09 67 ASN A N 1
ATOM 539 C CA . ASN A 1 67 ? -7.254 -21.901 26.824 1.00 48.09 67 ASN A CA 1
ATOM 540 C C . ASN A 1 67 ? -8.356 -22.293 27.824 1.00 48.09 67 ASN A C 1
ATOM 542 O O . ASN A 1 67 ? -8.103 -23.143 28.673 1.00 48.09 67 ASN A O 1
ATOM 546 N N . SER A 1 68 ? -9.596 -21.813 27.647 1.00 43.97 68 SER A N 1
ATOM 547 C CA . SER A 1 68 ? -10.766 -22.218 28.456 1.00 43.97 68 SER A CA 1
ATOM 548 C C . SER A 1 68 ? -11.043 -23.739 28.411 1.00 43.97 68 SER A C 1
ATOM 550 O O . SER A 1 68 ? -11.555 -24.320 29.364 1.00 43.97 68 SER A O 1
ATOM 552 N N . ARG A 1 69 ? -10.616 -24.453 27.351 1.00 41.84 69 ARG A N 1
ATOM 553 C CA . ARG A 1 69 ? -10.765 -25.924 27.236 1.00 41.84 69 ARG A CA 1
ATOM 554 C C . ARG A 1 69 ? -9.585 -26.740 27.785 1.00 41.84 69 ARG A C 1
ATOM 556 O O . ARG A 1 69 ? -9.639 -27.966 27.742 1.00 41.84 69 ARG A O 1
ATOM 563 N N . ARG A 1 70 ? -8.522 -26.112 28.304 1.00 48.22 70 ARG A N 1
ATOM 564 C CA . ARG A 1 70 ? -7.326 -26.815 28.823 1.00 48.22 70 ARG A CA 1
ATOM 565 C C . ARG A 1 70 ? -7.414 -27.227 30.293 1.00 48.22 70 ARG A C 1
ATOM 567 O O . ARG A 1 70 ? -6.410 -27.651 30.855 1.00 48.22 70 ARG A O 1
ATOM 574 N N . VAL A 1 71 ? -8.603 -27.194 30.893 1.00 46.94 71 VAL A N 1
ATOM 575 C CA . VAL A 1 71 ? -8.834 -27.672 32.270 1.00 46.94 71 VAL A CA 1
ATOM 576 C C . VAL A 1 71 ? -8.483 -29.171 32.438 1.00 46.94 71 VAL A C 1
ATOM 578 O O . VAL A 1 71 ? -8.345 -29.641 33.560 1.00 46.94 71 VAL A O 1
ATOM 581 N N . GLY A 1 72 ? -8.259 -29.923 31.347 1.00 45.94 72 GLY A N 1
ATOM 582 C CA . GLY A 1 72 ? -8.008 -31.369 31.387 1.00 45.94 72 GLY A CA 1
ATOM 583 C C . GLY A 1 72 ? -6.622 -31.905 30.994 1.00 45.94 72 GLY A C 1
ATOM 584 O O . GLY A 1 72 ? -6.448 -33.116 31.085 1.00 45.94 72 GLY A O 1
ATOM 585 N N . SER A 1 73 ? -5.627 -31.120 30.543 1.00 42.78 73 SER A N 1
ATOM 586 C CA . SER A 1 73 ? -4.333 -31.740 30.171 1.00 42.78 73 SER A CA 1
ATOM 587 C C . SER A 1 73 ? -3.090 -30.868 30.369 1.00 42.78 73 SER A C 1
ATOM 589 O O . SER A 1 73 ? -2.945 -29.818 29.744 1.00 42.78 73 SER A O 1
ATOM 591 N N . THR A 1 74 ? -2.138 -31.420 31.130 1.00 43.12 74 THR A N 1
ATOM 592 C CA . THR A 1 74 ? -0.732 -31.011 31.341 1.00 43.12 74 THR A CA 1
ATOM 593 C C . THR A 1 74 ? -0.491 -29.673 32.061 1.00 43.12 74 THR A C 1
ATOM 595 O O . THR A 1 74 ? -0.816 -28.596 31.570 1.00 43.12 74 THR A O 1
ATOM 598 N N . GLY A 1 75 ? 0.160 -29.759 33.230 1.00 46.84 75 GLY A N 1
ATOM 599 C CA . GLY A 1 75 ? 0.370 -28.671 34.198 1.00 46.84 75 GLY A CA 1
ATOM 600 C C . GLY A 1 75 ? 1.226 -27.479 33.747 1.00 46.84 75 GLY A C 1
ATOM 601 O O . GLY A 1 75 ? 1.307 -26.485 34.458 1.00 46.84 75 GLY A O 1
ATOM 602 N N . THR A 1 76 ? 1.845 -27.521 32.569 1.00 46.31 76 THR A N 1
ATOM 603 C CA . THR A 1 76 ? 2.763 -26.468 32.098 1.00 46.31 76 THR A CA 1
ATOM 604 C C . THR A 1 76 ? 2.053 -25.296 31.415 1.00 46.31 76 THR A C 1
ATOM 606 O O . THR A 1 76 ? 2.564 -24.180 31.431 1.00 46.31 76 THR A O 1
ATOM 609 N N . GLY A 1 77 ? 0.846 -25.504 30.871 1.00 46.78 77 GLY A N 1
ATOM 610 C CA . GLY A 1 77 ? 0.011 -24.424 30.324 1.00 46.78 77 GLY A CA 1
ATOM 611 C C . GLY A 1 77 ? -0.657 -23.549 31.392 1.00 46.78 77 GLY A C 1
ATOM 612 O O . GLY A 1 77 ? -1.020 -22.413 31.095 1.00 46.78 77 GLY A O 1
ATOM 613 N N . LEU A 1 78 ? -0.781 -24.059 32.624 1.00 50.25 78 LEU A N 1
ATOM 614 C CA . LEU A 1 78 ? -1.347 -23.332 33.763 1.00 50.25 78 LEU A CA 1
ATOM 615 C C . LEU A 1 78 ? -0.401 -22.248 34.297 1.00 50.25 78 LEU A C 1
ATOM 617 O O . LEU A 1 78 ? -0.870 -21.206 34.745 1.00 50.25 78 LEU A O 1
ATOM 621 N N . MET A 1 79 ? 0.917 -22.449 34.201 1.00 44.09 79 MET A N 1
ATOM 622 C CA . MET A 1 79 ? 1.918 -21.530 34.763 1.00 44.09 79 MET A CA 1
ATOM 623 C C . MET A 1 79 ? 1.814 -20.111 34.198 1.00 44.09 79 MET A C 1
ATOM 625 O O . MET A 1 79 ? 1.790 -19.164 34.968 1.00 44.09 79 MET A O 1
ATOM 629 N N . SER A 1 80 ? 1.631 -19.944 32.886 1.00 48.34 80 SER A N 1
ATOM 630 C CA . SER A 1 80 ? 1.496 -18.598 32.310 1.00 48.34 80 SER A CA 1
ATOM 631 C C . SER A 1 80 ? 0.224 -17.878 32.736 1.00 48.34 80 SER A C 1
ATOM 633 O O . SER A 1 80 ? 0.221 -16.662 32.855 1.00 48.34 80 SER A O 1
ATOM 635 N N . GLN A 1 81 ? -0.877 -18.610 32.937 1.00 49.75 81 GLN A N 1
ATOM 636 C CA . GLN A 1 81 ? -2.107 -17.986 33.418 1.00 49.75 81 GLN A CA 1
ATOM 637 C C . GLN A 1 81 ? -1.966 -17.613 34.897 1.00 49.75 81 GLN A C 1
ATOM 639 O O . GLN A 1 81 ? -2.393 -16.532 35.278 1.00 49.75 81 GLN A O 1
ATOM 644 N N . ILE A 1 82 ? -1.287 -18.426 35.711 1.00 48.66 82 ILE A N 1
ATOM 645 C CA . ILE A 1 82 ? -0.997 -18.111 37.120 1.00 48.66 82 ILE A CA 1
ATOM 646 C C . ILE A 1 82 ? -0.077 -16.883 37.238 1.00 48.66 82 ILE A C 1
ATOM 648 O O . ILE A 1 82 ? -0.360 -15.992 38.035 1.00 48.66 82 ILE A O 1
ATOM 652 N N . SER A 1 83 ? 0.973 -16.798 36.414 1.00 48.41 83 SER A N 1
ATOM 653 C CA . SER A 1 83 ? 1.938 -15.686 36.424 1.00 48.41 83 SER A CA 1
ATOM 654 C C . SER A 1 83 ? 1.324 -14.335 36.041 1.00 48.41 83 SER A C 1
ATOM 656 O O . SER A 1 83 ? 1.839 -13.292 36.437 1.00 48.41 83 SER A O 1
ATOM 658 N N . ILE A 1 84 ? 0.241 -14.333 35.256 1.00 48.88 84 ILE A N 1
ATOM 659 C CA . ILE A 1 84 ? -0.329 -13.104 34.681 1.00 48.88 84 ILE A CA 1
ATOM 660 C C . ILE A 1 84 ? -1.593 -12.669 35.420 1.00 48.88 84 ILE A C 1
ATOM 662 O O . ILE A 1 84 ? -1.743 -11.473 35.676 1.00 48.88 84 ILE A O 1
ATOM 666 N N . SER A 1 85 ? -2.432 -13.635 35.809 1.00 47.59 85 SER A N 1
ATOM 667 C CA . SER A 1 85 ? -3.786 -13.386 36.303 1.00 47.59 85 SER A CA 1
ATOM 668 C C . SER A 1 85 ? -3.879 -13.107 37.795 1.00 47.59 85 SER A C 1
ATOM 670 O O . SER A 1 85 ? -4.849 -12.510 38.255 1.00 47.59 85 SER A O 1
ATOM 672 N N . GLY A 1 86 ? -2.907 -13.566 38.590 1.00 49.66 86 GLY A N 1
ATOM 673 C CA . GLY A 1 86 ? -3.015 -13.547 40.054 1.00 49.66 86 GLY A CA 1
ATOM 674 C C . GLY A 1 86 ? -4.228 -14.323 40.601 1.00 49.66 86 GLY A C 1
ATOM 675 O O . GLY A 1 86 ? -4.431 -14.367 41.813 1.00 49.66 86 GLY A O 1
ATOM 676 N N . PHE A 1 87 ? -5.036 -14.951 39.737 1.00 51.25 87 PHE A N 1
ATOM 677 C CA . PHE A 1 87 ? -6.231 -15.689 40.109 1.00 51.25 87 PHE A CA 1
ATOM 678 C C . PHE A 1 87 ? -5.859 -17.099 40.560 1.00 51.25 87 PHE A C 1
ATOM 680 O O . PHE A 1 87 ? -5.061 -17.801 39.937 1.00 51.25 87 PHE A O 1
ATOM 687 N N . SER A 1 88 ? -6.490 -17.537 41.649 1.00 49.47 88 SER A N 1
ATOM 688 C CA . SER A 1 88 ? -6.316 -18.892 42.167 1.00 49.47 88 SER A CA 1
ATOM 689 C C . SER A 1 88 ? -6.849 -19.942 41.182 1.00 49.47 88 SER A C 1
ATOM 691 O O . SER A 1 88 ? -7.806 -19.695 40.442 1.00 49.47 88 SER A O 1
ATOM 693 N N . MET A 1 89 ? -6.299 -21.159 41.230 1.00 52.50 89 MET A N 1
ATOM 694 C CA . MET A 1 89 ? -6.808 -22.293 40.444 1.00 52.50 89 MET A CA 1
ATOM 695 C C . MET A 1 89 ? -8.303 -22.569 40.685 1.00 52.50 89 MET A C 1
ATOM 697 O O . MET A 1 89 ? -9.000 -23.013 39.774 1.00 52.50 89 MET A O 1
ATOM 701 N N . MET A 1 90 ? -8.815 -22.273 41.886 1.00 51.72 90 MET A N 1
ATOM 702 C CA . MET A 1 90 ? -10.236 -22.441 42.209 1.00 51.72 90 MET A CA 1
ATOM 703 C C . MET A 1 90 ? -11.119 -21.426 41.476 1.00 51.72 90 MET A C 1
ATOM 705 O O . MET A 1 90 ? -12.186 -21.798 40.997 1.00 51.72 90 MET A O 1
ATOM 709 N N . SER A 1 91 ? -10.662 -20.177 41.328 1.00 57.84 91 SER A N 1
ATOM 710 C CA . SER A 1 91 ? -11.363 -19.140 40.554 1.00 57.84 91 SER A CA 1
ATOM 711 C C . SER A 1 91 ? -11.422 -19.481 39.061 1.00 57.84 91 SER A C 1
ATOM 713 O O . SER A 1 91 ? -12.394 -19.162 38.389 1.00 57.84 91 SER A O 1
ATOM 715 N N . GLN A 1 92 ? -10.405 -20.172 38.542 1.00 55.81 92 GLN A N 1
ATOM 716 C CA . GLN A 1 92 ? -10.369 -20.616 37.144 1.00 55.81 92 GLN A CA 1
ATOM 717 C C . GLN A 1 92 ? -11.301 -21.815 36.890 1.00 55.81 92 GLN A C 1
ATOM 719 O O . GLN A 1 92 ? -11.960 -21.887 35.852 1.00 55.81 92 GLN A O 1
ATOM 724 N N . ALA A 1 93 ? -11.420 -22.733 37.856 1.00 54.41 93 ALA A N 1
ATOM 725 C CA . ALA A 1 93 ? -12.316 -23.887 37.763 1.00 54.41 93 ALA A CA 1
ATOM 726 C C . ALA A 1 93 ? -13.809 -23.498 37.764 1.00 54.41 93 ALA A C 1
ATOM 728 O O . ALA A 1 93 ? -14.603 -24.111 37.051 1.00 54.41 93 ALA A O 1
ATOM 729 N N . THR A 1 94 ? -14.200 -22.459 38.511 1.00 57.94 94 THR A N 1
ATOM 730 C CA . THR A 1 94 ? -15.581 -21.940 38.519 1.00 57.94 94 THR A CA 1
ATOM 731 C C . THR A 1 94 ? -15.952 -21.192 37.238 1.00 57.94 94 THR A C 1
ATOM 733 O O . THR A 1 94 ? -17.112 -21.229 36.831 1.00 57.94 94 THR A O 1
ATOM 736 N N . LEU A 1 95 ? -14.988 -20.562 36.559 1.00 55.25 95 LEU A N 1
ATOM 737 C CA . LEU A 1 95 ? -15.222 -19.817 35.315 1.00 55.25 95 LEU A CA 1
ATOM 738 C C . LEU A 1 95 ? -15.414 -20.721 34.086 1.00 55.25 95 LEU A C 1
ATOM 740 O O . LEU A 1 95 ? -16.141 -20.340 33.169 1.00 55.25 95 LEU A O 1
ATOM 744 N N . GLY A 1 96 ? -14.836 -21.927 34.086 1.00 55.19 96 GLY A N 1
ATOM 745 C CA . GLY A 1 96 ? -15.054 -22.948 33.050 1.00 55.19 96 GLY A CA 1
ATOM 746 C C . GLY A 1 96 ? -16.411 -23.665 33.133 1.00 55.19 96 GLY A C 1
ATOM 747 O O . GLY A 1 96 ? -16.701 -24.533 32.305 1.00 55.19 96 GLY A O 1
ATOM 748 N N . ASN A 1 97 ? -17.238 -23.326 34.128 1.00 57.56 97 ASN A N 1
ATOM 749 C CA . ASN A 1 97 ? -18.533 -23.951 34.366 1.00 57.56 97 ASN A CA 1
ATOM 750 C C . ASN A 1 97 ? -19.525 -23.668 33.220 1.00 57.56 97 ASN A C 1
ATOM 752 O O . ASN A 1 97 ? -19.565 -22.567 32.670 1.00 57.56 97 ASN A O 1
ATOM 756 N N . GLN A 1 98 ? -20.367 -24.649 32.876 1.00 55.69 98 GLN A N 1
ATOM 757 C CA . GLN A 1 98 ? -21.294 -24.552 31.737 1.00 55.69 98 GLN A CA 1
ATOM 758 C C . GLN A 1 98 ? -22.344 -23.436 31.886 1.00 55.69 98 GLN A C 1
ATOM 760 O O . GLN A 1 98 ? -22.872 -22.985 30.878 1.00 55.69 98 GLN A O 1
ATOM 765 N N . GLY A 1 99 ? -22.613 -22.973 33.113 1.00 55.69 99 GLY A N 1
ATOM 766 C CA . GLY A 1 99 ? -23.545 -21.878 33.404 1.00 55.69 99 GLY A CA 1
ATOM 767 C C . GLY A 1 99 ? -22.946 -20.464 33.384 1.00 55.69 99 GLY A C 1
ATOM 768 O O . GLY A 1 99 ? -23.658 -19.521 33.716 1.00 55.69 99 GLY A O 1
ATOM 769 N N . ASN A 1 100 ? -21.660 -20.288 33.050 1.00 58.94 100 ASN A N 1
ATOM 770 C CA . ASN A 1 100 ? -21.031 -18.965 33.015 1.00 58.94 100 ASN A CA 1
ATOM 771 C C . ASN A 1 100 ? -21.204 -18.304 31.628 1.00 58.94 100 ASN A C 1
ATOM 773 O O . ASN A 1 100 ? -20.666 -18.834 30.653 1.00 58.94 100 ASN A O 1
ATOM 777 N N . PRO A 1 101 ? -21.866 -17.133 31.520 1.00 56.66 101 PRO A N 1
ATOM 778 C CA . PRO A 1 101 ? -21.997 -16.408 30.252 1.00 56.66 101 PRO A CA 1
ATOM 779 C C . PRO A 1 101 ? -20.649 -15.938 29.682 1.00 56.66 101 PRO A C 1
ATOM 781 O O . PRO A 1 101 ? -20.538 -15.713 28.484 1.00 56.66 101 PRO A O 1
ATOM 784 N N . ASN A 1 102 ? -19.608 -15.843 30.519 1.00 59.12 102 ASN A N 1
ATOM 785 C CA . ASN A 1 102 ? -18.263 -15.425 30.119 1.00 59.12 102 ASN A CA 1
ATOM 786 C C . ASN A 1 102 ? -17.303 -16.603 29.870 1.00 59.12 102 ASN A C 1
ATOM 788 O O . ASN A 1 102 ? -16.099 -16.393 29.742 1.00 59.12 102 ASN A O 1
ATOM 792 N N . ARG A 1 103 ? -17.801 -17.847 29.803 1.00 58.66 103 ARG A N 1
ATOM 793 C CA . ARG A 1 103 ? -16.978 -19.058 29.603 1.00 58.66 103 ARG A CA 1
ATOM 794 C C . ARG A 1 103 ? -16.146 -19.028 28.316 1.00 58.66 103 ARG A C 1
ATOM 796 O O . ARG A 1 103 ? -15.081 -19.651 28.253 1.00 58.66 103 ARG A O 1
ATOM 803 N N . ASP A 1 104 ? -16.644 -18.325 27.305 1.00 57.78 104 ASP A N 1
ATOM 804 C CA . ASP A 1 104 ? -16.003 -18.211 25.996 1.00 57.78 104 ASP A CA 1
ATOM 805 C C . ASP A 1 104 ? -14.879 -17.162 25.968 1.00 57.78 104 ASP A C 1
ATOM 807 O O . ASP A 1 104 ? -14.115 -17.116 25.003 1.00 57.78 104 ASP A O 1
ATOM 811 N N . PHE A 1 105 ? -14.724 -16.367 27.036 1.00 62.94 105 PHE A N 1
ATOM 812 C CA . PHE A 1 105 ? -13.656 -15.383 27.155 1.00 62.94 105 PHE A CA 1
ATOM 813 C C . PHE A 1 105 ? -12.403 -16.001 27.811 1.00 62.94 105 PHE A C 1
ATOM 815 O O . PHE A 1 105 ? -12.427 -16.446 28.956 1.00 62.94 105 PHE A O 1
ATOM 822 N N . ASP A 1 106 ? -11.268 -15.986 27.106 1.00 71.25 106 ASP A N 1
ATOM 823 C CA . ASP A 1 106 ? -9.942 -16.233 27.688 1.00 71.25 106 ASP A CA 1
ATOM 824 C C . ASP A 1 106 ? -9.516 -15.097 28.647 1.00 71.25 106 ASP A C 1
ATOM 826 O O . ASP A 1 106 ? -9.377 -13.937 28.244 1.00 71.25 106 ASP A O 1
ATOM 830 N N . MET A 1 107 ? -9.283 -15.434 29.919 1.00 73.75 107 MET A N 1
ATOM 831 C CA . MET A 1 107 ? -8.900 -14.488 30.982 1.00 73.75 107 MET A CA 1
ATOM 832 C C . MET A 1 107 ? -7.578 -13.783 30.688 1.00 73.75 107 MET A C 1
ATOM 834 O O . MET A 1 107 ? -7.469 -12.571 30.857 1.00 73.75 107 MET A O 1
ATOM 838 N N . LEU A 1 108 ? -6.601 -14.525 30.158 1.00 75.19 108 LEU A N 1
ATOM 839 C CA . LEU A 1 108 ? -5.306 -13.967 29.777 1.00 75.19 108 LEU A CA 1
ATOM 840 C C . LEU A 1 108 ? -5.473 -12.849 28.738 1.00 75.19 108 LEU A C 1
ATOM 842 O O . LEU A 1 108 ? -4.840 -11.797 28.817 1.00 75.19 108 LEU A O 1
ATOM 846 N N . THR A 1 109 ? -6.345 -13.078 27.758 1.00 83.31 109 THR A N 1
ATOM 847 C CA . THR A 1 109 ? -6.672 -12.094 26.726 1.00 83.31 109 THR A CA 1
ATOM 848 C C . THR A 1 109 ? -7.345 -10.868 27.329 1.00 83.31 109 THR A C 1
ATOM 850 O O . THR A 1 109 ? -6.981 -9.748 26.980 1.00 83.31 109 THR A O 1
ATOM 853 N N . MET A 1 110 ? -8.278 -11.059 28.264 1.00 82.19 110 MET A N 1
ATOM 854 C CA . MET A 1 110 ? -8.952 -9.958 28.958 1.00 82.19 110 MET A CA 1
ATOM 855 C C . MET A 1 110 ? -8.007 -9.127 29.827 1.00 82.19 110 MET A C 1
ATOM 857 O O . MET A 1 110 ? -8.151 -7.911 29.878 1.00 82.19 110 MET A O 1
ATOM 861 N N . GLU A 1 111 ? -7.013 -9.743 30.458 1.00 83.00 111 GLU A N 1
ATOM 862 C CA . GLU A 1 111 ? -5.995 -9.038 31.243 1.00 83.00 111 GLU A CA 1
ATOM 863 C C . GLU A 1 111 ? -5.047 -8.232 30.366 1.00 83.00 111 GLU A C 1
ATOM 865 O O . GLU A 1 111 ? -4.773 -7.073 30.669 1.00 83.00 111 GLU A O 1
ATOM 870 N N . ILE A 1 112 ? -4.588 -8.808 29.250 1.00 87.88 112 ILE A N 1
ATOM 871 C CA . ILE A 1 112 ? -3.778 -8.072 28.273 1.00 87.88 112 ILE A CA 1
ATOM 872 C C . ILE A 1 112 ? -4.577 -6.878 27.732 1.00 87.88 112 ILE A C 1
ATOM 874 O O . ILE A 1 112 ? -4.056 -5.766 27.696 1.00 87.88 112 ILE A O 1
ATOM 878 N N . LEU A 1 113 ? -5.850 -7.073 27.368 1.00 88.62 113 LEU A N 1
ATOM 879 C CA . LEU A 1 113 ? -6.731 -5.974 26.956 1.00 88.62 113 LEU A CA 1
ATOM 880 C C . LEU A 1 113 ? -6.970 -4.969 28.096 1.00 88.62 113 LEU A C 1
ATOM 882 O O . LEU A 1 113 ? -7.039 -3.769 27.853 1.00 88.62 113 LEU A O 1
ATOM 886 N N . GLY A 1 114 ? -7.030 -5.428 29.347 1.00 88.00 114 GLY A N 1
ATOM 887 C CA . GLY A 1 114 ? -7.093 -4.579 30.535 1.00 88.00 114 GLY A CA 1
ATOM 888 C C . GLY A 1 114 ? -5.868 -3.675 30.679 1.00 88.00 114 GLY A C 1
ATOM 889 O O . GLY A 1 114 ? -6.026 -2.483 30.925 1.00 88.00 114 GLY A O 1
ATOM 890 N N . ILE A 1 115 ? -4.662 -4.203 30.443 1.00 88.38 115 ILE A N 1
ATOM 891 C CA . ILE A 1 115 ? -3.416 -3.416 30.409 1.00 88.38 115 ILE A CA 1
ATOM 892 C C . ILE A 1 115 ? -3.460 -2.404 29.256 1.00 88.38 115 ILE A C 1
ATOM 894 O O . ILE A 1 115 ? -3.142 -1.231 29.445 1.00 88.38 115 ILE A O 1
ATOM 898 N N . LEU A 1 116 ? -3.911 -2.836 28.073 1.00 91.12 116 LEU A N 1
ATOM 899 C CA . LEU A 1 116 ? -4.030 -1.980 26.890 1.00 91.12 116 LEU A CA 1
ATOM 900 C C . LEU A 1 116 ? -5.087 -0.874 27.038 1.00 91.12 116 LEU A C 1
ATOM 902 O O . LEU A 1 116 ? -5.036 0.097 26.290 1.00 91.12 116 LEU A O 1
ATOM 906 N N . ARG A 1 117 ? -6.008 -0.954 28.009 1.00 90.00 117 ARG A N 1
ATOM 907 C CA . ARG A 1 117 ? -7.024 0.088 28.246 1.00 90.00 117 ARG A CA 1
ATOM 908 C C . ARG A 1 117 ? -6.406 1.455 28.532 1.00 90.00 117 ARG A C 1
ATOM 910 O O . ARG A 1 117 ? -6.966 2.461 28.116 1.00 90.00 117 ARG A O 1
ATOM 917 N N . LYS A 1 118 ? -5.236 1.491 29.177 1.00 86.19 118 LYS A N 1
ATOM 918 C CA . LYS A 1 118 ? -4.518 2.737 29.477 1.00 86.19 118 LYS A CA 1
ATOM 919 C C . LYS A 1 118 ? -4.144 3.526 28.214 1.00 86.19 118 LYS A C 1
ATOM 921 O O . LYS A 1 118 ? -4.032 4.741 28.273 1.00 86.19 118 LYS A O 1
ATOM 926 N N . VAL A 1 119 ? -4.008 2.854 27.067 1.00 87.50 119 VAL A N 1
ATOM 927 C CA . VAL A 1 119 ? -3.689 3.495 25.780 1.00 87.50 119 VAL A CA 1
ATOM 928 C C . VAL A 1 119 ? -4.761 4.511 25.365 1.00 87.50 119 VAL A C 1
ATOM 930 O O . VAL A 1 119 ? -4.449 5.469 24.662 1.00 87.50 119 VAL A O 1
ATOM 933 N N . PHE A 1 120 ? -6.010 4.362 25.825 1.00 86.94 120 PHE A N 1
ATOM 934 C CA . PHE A 1 120 ? -7.071 5.332 25.534 1.00 86.94 120 PHE A CA 1
ATOM 935 C C . PHE A 1 120 ? -6.849 6.706 26.183 1.00 86.94 120 PHE A C 1
ATOM 937 O O .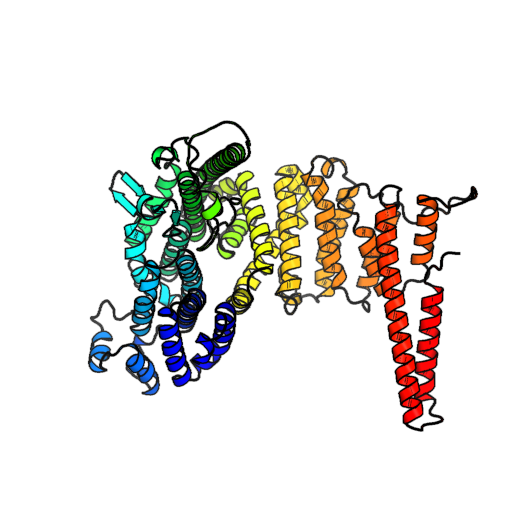 PHE A 1 120 ? -7.396 7.690 25.684 1.00 86.94 120 PHE A O 1
ATOM 944 N N . ASP A 1 121 ? -5.995 6.792 27.203 1.00 85.56 121 ASP A N 1
ATOM 945 C CA . ASP A 1 121 ? -5.595 8.052 27.840 1.00 85.56 121 ASP A CA 1
ATOM 946 C C . ASP A 1 121 ? -4.281 8.619 27.258 1.00 85.56 121 ASP A C 1
ATOM 948 O O . ASP A 1 121 ? -3.799 9.661 27.704 1.00 85.56 121 ASP A O 1
ATOM 952 N N . GLU A 1 122 ? -3.671 7.936 26.280 1.00 84.88 122 GLU A N 1
ATOM 953 C CA . GLU A 1 122 ? -2.391 8.324 25.675 1.00 84.88 122 GLU A CA 1
ATOM 954 C C . GLU A 1 122 ? -2.557 9.026 24.312 1.00 84.88 122 GLU A C 1
ATOM 956 O O . GLU A 1 122 ? -3.657 9.413 23.912 1.00 84.88 122 GLU A O 1
ATOM 961 N N . SER A 1 123 ? -1.444 9.251 23.601 1.00 84.69 123 SER A N 1
ATOM 962 C CA . SER A 1 123 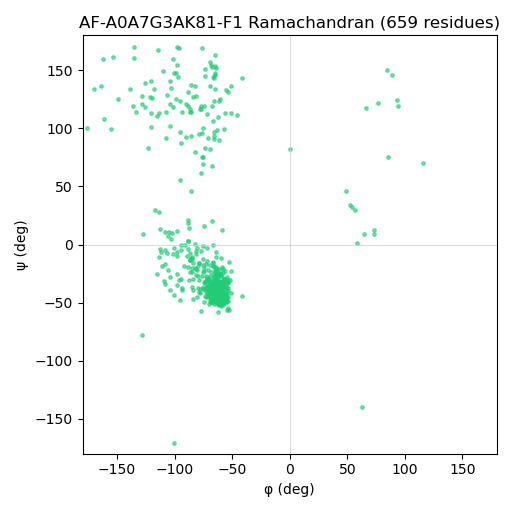? -1.419 10.014 22.349 1.00 84.69 123 SER A CA 1
ATOM 963 C C . SER A 1 123 ? -2.220 9.337 21.226 1.00 84.69 123 SER A C 1
ATOM 965 O O . SER A 1 123 ? -2.319 8.110 21.149 1.00 84.69 123 SER A O 1
ATOM 967 N N . VAL A 1 124 ? -2.741 10.140 20.289 1.00 84.06 124 VAL A N 1
ATOM 968 C CA . VAL A 1 124 ? -3.487 9.656 19.105 1.00 84.06 124 VAL A CA 1
ATOM 969 C C . VAL A 1 124 ? -2.690 8.622 18.318 1.00 84.06 124 VAL A C 1
ATOM 971 O O . VAL A 1 124 ? -3.237 7.607 17.901 1.00 84.06 124 VAL A O 1
ATOM 974 N N . GLN A 1 125 ? -1.381 8.840 18.171 1.00 83.12 125 GLN A N 1
ATOM 975 C CA . GLN A 1 125 ? -0.496 7.938 17.433 1.00 83.12 125 GLN A CA 1
ATOM 976 C C . GLN A 1 125 ? -0.489 6.528 18.033 1.00 83.12 125 GLN A C 1
ATOM 978 O O . GLN A 1 125 ? -0.497 5.535 17.304 1.00 83.12 125 GLN A O 1
ATOM 983 N N . MET A 1 126 ? -0.516 6.414 19.362 1.00 86.38 126 MET A N 1
ATOM 984 C CA . MET A 1 126 ? -0.576 5.115 20.025 1.00 86.38 126 MET A CA 1
ATOM 985 C C . MET A 1 126 ? -1.930 4.435 19.857 1.00 86.38 126 MET A C 1
ATOM 987 O O . MET A 1 126 ? -1.971 3.217 19.673 1.00 86.38 126 MET A O 1
ATOM 991 N N . LYS A 1 127 ? -3.025 5.203 19.863 1.00 89.00 127 LYS A N 1
ATOM 992 C CA . LYS A 1 127 ? -4.370 4.681 19.586 1.00 89.00 127 LYS A CA 1
ATOM 993 C C . LYS A 1 127 ? -4.492 4.173 18.152 1.00 89.00 127 LYS A C 1
ATOM 995 O O . LYS A 1 127 ? -4.991 3.075 17.942 1.00 89.00 127 LYS A O 1
ATOM 1000 N N . GLU A 1 128 ? -3.955 4.898 17.173 1.00 86.31 128 GLU A N 1
ATOM 1001 C CA . GLU A 1 128 ? -3.912 4.445 15.776 1.00 86.31 128 GLU A CA 1
ATOM 1002 C C . GLU A 1 128 ? -3.119 3.142 15.624 1.00 86.31 128 GLU A C 1
ATOM 1004 O O . GLU A 1 128 ? -3.562 2.213 14.944 1.00 86.31 128 GLU A O 1
ATOM 1009 N N . ILE A 1 129 ? -1.974 3.031 16.308 1.00 86.81 129 ILE A N 1
ATOM 1010 C CA . ILE A 1 129 ? -1.175 1.800 16.329 1.00 86.81 129 ILE A CA 1
ATOM 1011 C C . ILE A 1 129 ? -1.944 0.664 17.009 1.00 86.81 129 ILE A C 1
ATOM 1013 O O . ILE A 1 129 ? -1.907 -0.468 16.520 1.00 86.81 129 ILE A O 1
ATOM 1017 N N . LEU A 1 130 ? -2.665 0.941 18.099 1.00 91.38 130 LEU A N 1
ATOM 1018 C CA . LEU A 1 130 ? -3.526 -0.030 18.771 1.00 91.38 130 LEU A CA 1
ATOM 1019 C C . LEU A 1 130 ? -4.625 -0.537 17.828 1.00 91.38 130 LEU A C 1
ATOM 1021 O O . LEU A 1 130 ? -4.756 -1.749 17.666 1.00 91.38 130 LEU A O 1
ATOM 1025 N N . TYR A 1 131 ? -5.373 0.359 17.176 1.00 91.19 131 TYR A N 1
ATOM 1026 C CA . TYR A 1 131 ? -6.449 -0.004 16.248 1.00 91.19 131 TYR A CA 1
ATOM 1027 C C . TYR A 1 131 ? -5.922 -0.846 15.083 1.00 91.19 131 TYR A C 1
ATOM 1029 O O . TYR A 1 131 ? -6.446 -1.928 14.824 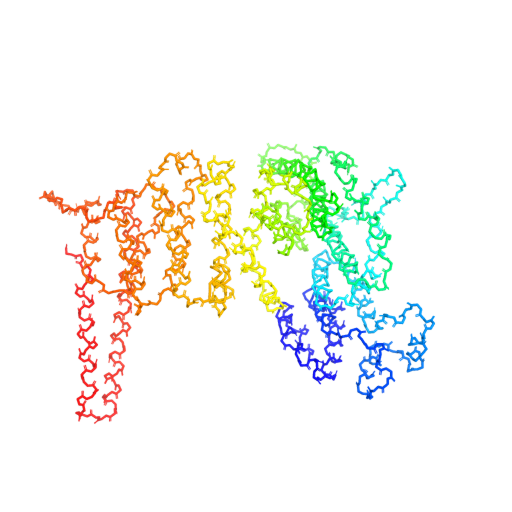1.00 91.19 131 TYR A O 1
ATOM 1037 N N . ASP A 1 132 ? -4.840 -0.413 14.431 1.00 87.00 132 ASP A N 1
ATOM 1038 C CA . ASP A 1 132 ? -4.227 -1.130 13.309 1.00 87.00 132 ASP A CA 1
ATOM 1039 C C . ASP A 1 132 ? -3.727 -2.523 13.735 1.00 87.00 132 ASP A C 1
ATOM 1041 O O . ASP A 1 132 ? -4.057 -3.542 13.119 1.00 87.00 132 ASP A O 1
ATOM 1045 N N . THR A 1 133 ? -2.967 -2.609 14.832 1.00 87.94 133 THR A N 1
ATOM 1046 C CA . THR A 1 133 ? -2.371 -3.876 15.293 1.00 87.94 133 THR A CA 1
ATOM 1047 C C . THR A 1 133 ? -3.390 -4.854 15.878 1.00 87.94 133 THR A C 1
ATOM 1049 O O . THR A 1 133 ? -3.262 -6.059 15.630 1.00 87.94 133 THR A O 1
ATOM 1052 N N . LEU A 1 134 ? -4.424 -4.381 16.584 1.00 90.50 134 LEU A N 1
ATOM 1053 C CA . LEU A 1 134 ? -5.527 -5.228 17.050 1.00 90.50 134 LEU A CA 1
ATOM 1054 C C . LEU A 1 134 ? -6.411 -5.698 15.899 1.00 90.50 134 LEU A C 1
ATOM 1056 O O . LEU A 1 134 ? -6.767 -6.876 15.879 1.00 90.50 134 LEU A O 1
ATOM 1060 N N . LEU A 1 135 ? -6.708 -4.845 14.913 1.00 89.56 135 LEU A N 1
ATOM 1061 C CA . LEU A 1 135 ? -7.437 -5.248 13.704 1.00 89.56 135 LEU A CA 1
ATOM 1062 C C . LEU A 1 135 ? -6.748 -6.447 13.044 1.00 89.56 135 LEU A C 1
ATOM 1064 O O . LEU A 1 135 ? -7.372 -7.463 12.732 1.00 89.56 135 LEU A O 1
ATOM 1068 N N . ARG A 1 136 ? -5.419 -6.378 12.926 1.00 85.19 136 ARG A N 1
ATOM 1069 C CA . ARG A 1 136 ? -4.578 -7.463 12.395 1.00 85.19 136 ARG A CA 1
ATOM 1070 C C . ARG A 1 136 ? -4.563 -8.706 13.286 1.00 85.19 136 ARG A C 1
ATOM 1072 O O . ARG A 1 136 ? -4.410 -9.821 12.777 1.00 85.19 136 ARG A O 1
ATOM 1079 N N . ALA A 1 137 ? -4.661 -8.536 14.602 1.00 87.88 137 ALA A N 1
ATOM 1080 C CA . ALA A 1 137 ? -4.757 -9.650 15.537 1.00 87.88 137 ALA A CA 1
ATOM 1081 C C . ALA A 1 137 ? -6.095 -10.386 15.375 1.00 87.88 137 ALA A C 1
ATOM 1083 O O . ALA A 1 137 ? -6.084 -11.611 15.270 1.00 87.88 137 ALA A O 1
ATOM 1084 N N . VAL A 1 138 ? -7.207 -9.651 15.255 1.00 88.50 138 VAL A N 1
ATOM 1085 C CA . VAL A 1 138 ? -8.555 -10.194 15.011 1.00 88.50 138 VAL A CA 1
ATOM 1086 C C . VAL A 1 138 ? -8.632 -10.916 13.668 1.00 88.50 138 VAL A C 1
ATOM 1088 O O . VAL A 1 138 ? -9.125 -12.037 13.594 1.00 88.50 138 VAL A O 1
ATOM 1091 N N . ASP A 1 139 ? -8.069 -10.329 12.613 1.00 86.38 139 ASP A N 1
ATOM 1092 C CA . ASP A 1 139 ? -8.032 -10.943 11.283 1.00 86.38 139 ASP A CA 1
ATOM 1093 C C . ASP A 1 139 ? -7.325 -12.314 11.272 1.00 86.38 139 ASP A C 1
ATOM 1095 O O . ASP A 1 139 ? -7.728 -13.245 10.571 1.00 86.38 139 ASP A O 1
ATOM 1099 N N . ARG A 1 140 ? -6.262 -12.468 12.075 1.00 84.62 140 ARG A N 1
ATOM 1100 C CA . ARG A 1 140 ? -5.521 -13.732 12.188 1.00 84.62 140 ARG A CA 1
ATOM 1101 C C . ARG A 1 140 ? -6.143 -14.704 13.189 1.00 84.62 140 ARG A C 1
ATOM 1103 O O . ARG A 1 140 ? -6.064 -15.915 12.974 1.00 84.62 140 ARG A O 1
ATOM 1110 N N . ASN A 1 141 ? -6.680 -14.186 14.286 1.00 85.75 141 ASN A N 1
ATOM 1111 C CA . ASN A 1 141 ? -7.294 -14.927 15.377 1.00 85.75 141 ASN A CA 1
ATOM 1112 C C . ASN A 1 141 ? -8.731 -14.429 15.553 1.00 85.75 141 ASN A C 1
ATOM 1114 O O . ASN A 1 141 ? -9.019 -13.596 16.404 1.00 85.75 141 ASN A O 1
ATOM 1118 N N . VAL A 1 142 ? -9.635 -14.971 14.741 1.00 85.81 142 VAL A N 1
ATOM 1119 C CA . VAL A 1 142 ? -11.047 -14.565 14.690 1.00 85.81 142 VAL A CA 1
ATOM 1120 C C . VAL A 1 142 ? -11.742 -14.689 16.052 1.00 85.81 142 VAL A C 1
ATOM 1122 O O . VAL A 1 142 ? -12.595 -13.872 16.384 1.00 85.81 142 VAL A O 1
ATOM 1125 N N . GLN A 1 143 ? -11.326 -15.645 16.891 1.00 83.50 143 GLN A N 1
ATOM 1126 C CA . GLN A 1 143 ? -11.851 -15.822 18.254 1.00 83.50 143 GLN A CA 1
ATOM 1127 C C . GLN A 1 143 ? -11.547 -14.632 19.179 1.00 83.50 143 GLN A C 1
ATOM 1129 O O . GLN A 1 143 ? -12.070 -14.571 20.287 1.00 83.50 143 GLN A O 1
ATOM 1134 N N . LEU A 1 144 ? -10.685 -13.698 18.765 1.00 87.38 144 LEU A N 1
ATOM 1135 C CA . LEU A 1 144 ? -10.392 -12.464 19.488 1.00 87.38 144 LEU A CA 1
ATOM 1136 C C . LEU A 1 144 ? -11.468 -11.389 19.271 1.00 87.38 144 LEU A C 1
ATOM 1138 O O . LEU A 1 144 ? -11.554 -10.469 20.079 1.00 87.38 144 LEU A O 1
ATOM 1142 N N . ALA A 1 145 ? -12.299 -11.490 18.226 1.00 88.56 145 ALA A N 1
ATOM 1143 C CA . ALA A 1 145 ? -13.279 -10.451 17.906 1.00 88.56 145 ALA A CA 1
ATOM 1144 C C . ALA A 1 145 ? -14.241 -10.136 19.075 1.00 88.56 145 ALA A C 1
ATOM 1146 O O . ALA A 1 145 ? -14.355 -8.958 19.402 1.00 88.56 145 ALA A O 1
ATOM 1147 N N . PRO A 1 146 ? -14.847 -11.114 19.787 1.00 87.75 146 PRO A N 1
ATOM 1148 C CA . PRO A 1 146 ? -15.718 -10.838 20.937 1.00 87.75 146 PRO A CA 1
ATOM 1149 C C . PRO A 1 146 ? -15.021 -10.060 22.058 1.00 87.75 146 PRO A C 1
ATOM 1151 O O . PRO A 1 146 ? -15.563 -9.098 22.596 1.00 87.75 146 PRO A O 1
ATOM 1154 N N . HIS A 1 147 ? -13.782 -10.444 22.373 1.00 87.25 147 HIS A N 1
ATOM 1155 C CA . HIS A 1 147 ? -12.951 -9.780 23.376 1.00 87.25 147 HIS A CA 1
ATOM 1156 C C . HIS A 1 147 ? -12.665 -8.325 23.020 1.00 87.25 147 HIS A C 1
ATOM 1158 O O . HIS A 1 147 ? -12.758 -7.436 23.863 1.00 87.25 147 HIS A O 1
ATOM 1164 N N . VAL A 1 148 ? -12.304 -8.097 21.759 1.00 90.62 148 VAL A N 1
ATOM 1165 C CA . VAL A 1 148 ? -11.983 -6.772 21.239 1.00 90.62 148 VAL A CA 1
ATOM 1166 C C . VAL A 1 148 ? -13.228 -5.895 21.171 1.00 90.62 148 VAL A C 1
ATOM 1168 O O . VAL A 1 148 ? -13.157 -4.734 21.563 1.00 90.62 148 VAL A O 1
ATOM 1171 N N . LEU A 1 149 ? -14.368 -6.448 20.747 1.00 90.81 149 LEU A N 1
ATOM 1172 C CA . LEU A 1 149 ? -15.643 -5.735 20.729 1.00 90.81 149 LEU A CA 1
ATOM 1173 C C . LEU A 1 149 ? -16.053 -5.303 22.137 1.00 90.81 149 LEU A C 1
ATOM 1175 O O . LEU A 1 149 ? -16.375 -4.137 22.331 1.00 90.81 149 LEU A O 1
ATOM 1179 N N . PHE A 1 150 ? -15.952 -6.190 23.130 1.00 88.50 150 PHE A N 1
ATOM 1180 C CA . PHE A 1 150 ? -16.211 -5.832 24.526 1.00 88.50 150 PHE A CA 1
ATOM 1181 C C . PHE A 1 150 ? -15.236 -4.765 25.051 1.00 88.50 150 PHE A C 1
ATOM 1183 O O . PHE A 1 150 ? -15.625 -3.855 25.780 1.00 88.50 150 PHE A O 1
ATOM 1190 N N . PHE A 1 151 ? -13.959 -4.859 24.674 1.00 90.06 151 PHE A N 1
ATOM 1191 C CA . PHE A 1 151 ? -12.926 -3.899 25.062 1.00 90.06 151 PHE A CA 1
ATOM 1192 C C . PHE A 1 151 ? -13.182 -2.491 24.505 1.00 90.06 151 PHE A C 1
ATOM 1194 O O . PHE A 1 151 ? -12.986 -1.515 25.229 1.00 90.06 151 PHE A O 1
ATOM 1201 N N . ILE A 1 152 ? -13.627 -2.388 23.250 1.00 91.06 152 ILE A N 1
ATOM 1202 C CA . ILE A 1 152 ? -13.781 -1.111 22.543 1.00 91.06 152 ILE A CA 1
ATOM 1203 C C . ILE A 1 152 ? -15.182 -0.492 22.673 1.00 91.06 152 ILE A C 1
ATOM 1205 O O . ILE A 1 152 ? -15.325 0.705 22.447 1.00 91.06 152 ILE A O 1
ATOM 1209 N N . ASP A 1 153 ? -16.207 -1.267 23.049 1.00 89.25 153 ASP A N 1
ATOM 1210 C CA . ASP A 1 153 ? -17.616 -0.829 23.062 1.00 89.25 153 ASP A CA 1
ATOM 1211 C C . ASP A 1 153 ? -17.834 0.461 23.866 1.00 89.25 153 ASP A C 1
ATOM 1213 O O . ASP A 1 153 ? -18.427 1.411 23.359 1.00 89.25 153 ASP A O 1
ATOM 1217 N N . PHE A 1 154 ? -17.295 0.533 25.089 1.00 88.25 154 PHE A N 1
ATOM 1218 C CA . PHE A 1 154 ? -17.391 1.735 25.926 1.00 88.25 154 PHE A CA 1
ATOM 1219 C C . PHE A 1 154 ? -16.734 2.949 25.259 1.00 88.25 154 PHE A C 1
ATOM 1221 O O . PHE A 1 154 ? -17.337 4.015 25.181 1.00 88.25 154 PHE A O 1
ATOM 1228 N N . HIS A 1 155 ? -15.521 2.767 24.734 1.00 89.31 155 HIS A N 1
ATOM 1229 C CA . HIS A 1 155 ? -14.767 3.835 24.078 1.00 89.31 155 HIS A CA 1
ATOM 1230 C C . HIS A 1 155 ? -15.507 4.372 22.851 1.00 89.31 155 HIS A C 1
ATOM 1232 O O . HIS A 1 155 ? -15.665 5.575 22.693 1.00 89.31 155 HIS A O 1
ATOM 1238 N N . PHE A 1 156 ? -16.042 3.477 22.018 1.00 89.06 156 PHE A N 1
ATOM 1239 C CA . PHE A 1 156 ? -16.788 3.843 20.817 1.00 89.06 156 PHE A CA 1
ATOM 1240 C C . PHE A 1 156 ? -18.091 4.588 21.125 1.00 89.06 156 PHE A C 1
ATOM 1242 O O . PHE A 1 156 ? -18.409 5.574 20.462 1.00 89.06 156 PHE A O 1
ATOM 1249 N N . ARG A 1 157 ? -18.839 4.143 22.141 1.00 86.62 157 ARG A N 1
ATOM 1250 C CA . ARG A 1 157 ? -20.116 4.766 22.516 1.00 86.62 157 ARG A CA 1
ATOM 1251 C C . ARG A 1 157 ? -19.959 6.134 23.156 1.00 86.62 157 ARG A C 1
ATOM 1253 O O . ARG A 1 157 ? -20.846 6.957 22.983 1.00 86.62 157 ARG A O 1
ATOM 1260 N N . ASN A 1 158 ? -18.854 6.395 23.852 1.00 85.88 158 ASN A N 1
ATOM 1261 C CA . ASN A 1 158 ? -18.637 7.696 24.491 1.00 85.88 158 ASN A CA 1
ATOM 1262 C C . ASN A 1 158 ? -18.694 8.858 23.491 1.00 85.88 158 ASN A C 1
ATOM 1264 O O . ASN A 1 158 ? -19.192 9.931 23.831 1.00 85.88 158 ASN A O 1
ATOM 1268 N N . TYR A 1 159 ? -18.266 8.605 22.253 1.00 82.50 159 TYR A N 1
ATOM 1269 C CA . TYR A 1 159 ? -18.209 9.595 21.184 1.00 82.50 159 TYR A CA 1
ATOM 1270 C C . TYR A 1 159 ? -19.501 9.772 20.378 1.00 82.50 159 TYR A C 1
ATOM 1272 O O . TYR A 1 159 ? -19.605 10.727 19.599 1.00 82.50 159 TYR A O 1
ATOM 1280 N N . LEU A 1 160 ? -20.458 8.852 20.517 1.00 81.12 160 LEU A N 1
ATOM 1281 C CA . LEU A 1 160 ? -21.678 8.812 19.717 1.00 81.12 160 LEU A CA 1
ATOM 1282 C C . LEU A 1 160 ? -22.895 9.040 20.609 1.00 81.12 160 LEU A C 1
ATOM 1284 O O . LEU A 1 160 ? -23.282 8.167 21.383 1.00 81.12 160 LEU A O 1
ATOM 1288 N N . GLU A 1 161 ? -23.542 10.188 20.444 1.00 74.81 161 GLU A N 1
ATOM 1289 C CA . GLU A 1 161 ? -24.862 10.436 21.014 1.00 74.81 161 GLU A CA 1
ATOM 1290 C C . GLU A 1 161 ? -25.914 10.080 19.966 1.00 74.81 161 GLU A C 1
ATOM 1292 O O . GLU A 1 161 ? -25.999 10.693 18.896 1.00 74.81 161 GLU A O 1
ATOM 1297 N N . VAL A 1 162 ? -26.692 9.042 20.264 1.00 68.44 162 VAL A N 1
ATOM 1298 C CA . VAL A 1 162 ? -27.779 8.582 19.403 1.00 68.44 162 VAL A CA 1
ATOM 1299 C C . VAL A 1 162 ? -29.076 8.658 20.191 1.00 68.44 162 VAL A C 1
ATOM 1301 O O . VAL A 1 162 ? -29.373 7.766 20.982 1.00 68.44 162 VAL A O 1
ATOM 1304 N N . ASP A 1 163 ? -29.852 9.705 19.924 1.00 64.88 163 ASP A N 1
ATOM 1305 C CA . ASP A 1 163 ? -31.263 9.777 20.290 1.00 64.88 163 ASP A CA 1
ATOM 1306 C C . ASP A 1 163 ? -32.111 9.394 19.070 1.00 64.88 163 ASP A C 1
ATOM 1308 O O . ASP A 1 163 ? -31.686 9.573 17.927 1.00 64.88 163 ASP A O 1
ATOM 1312 N N . GLU A 1 164 ? -33.336 8.896 19.278 1.00 56.44 164 GLU A N 1
ATOM 1313 C CA . GLU A 1 164 ? -34.230 8.421 18.198 1.00 56.44 164 GLU A CA 1
ATOM 1314 C C . GLU A 1 164 ? -34.423 9.439 17.048 1.00 56.44 164 GLU A C 1
ATOM 1316 O O . GLU A 1 164 ? -34.733 9.055 15.917 1.00 56.44 164 GLU A O 1
ATOM 1321 N N . LEU A 1 165 ? -34.191 10.731 17.318 1.00 54.88 165 LEU A N 1
ATOM 1322 C CA . LEU A 1 165 ? -34.317 11.839 16.368 1.00 54.88 165 LEU A CA 1
ATOM 1323 C C . LEU A 1 165 ? -32.995 12.566 16.054 1.00 54.88 165 LEU A C 1
ATOM 1325 O O . LEU A 1 165 ? -32.874 13.113 14.955 1.00 54.88 165 LEU A O 1
ATOM 1329 N N . ASN A 1 166 ? -32.004 12.543 16.954 1.00 60.47 166 ASN A N 1
ATOM 1330 C CA . ASN A 1 166 ? -30.771 13.328 16.838 1.00 60.47 166 ASN A CA 1
ATOM 1331 C C . ASN A 1 166 ? -29.539 12.418 16.801 1.00 60.47 166 ASN A C 1
ATOM 1333 O O . ASN A 1 166 ? -29.321 11.598 17.688 1.00 60.47 166 ASN A O 1
ATOM 1337 N N . PHE A 1 167 ? -28.720 12.592 15.765 1.00 65.88 167 PHE A N 1
ATOM 1338 C CA . PHE A 1 167 ? -27.408 11.967 15.649 1.00 65.88 167 PHE A CA 1
ATOM 1339 C C . PHE A 1 167 ? -26.351 13.049 15.862 1.00 65.88 167 PHE A C 1
ATOM 1341 O O . PHE A 1 167 ? -26.258 13.968 15.044 1.00 65.88 167 PHE A O 1
ATOM 1348 N N . ASN A 1 168 ? -25.583 12.951 16.948 1.00 71.81 168 ASN A N 1
ATOM 1349 C CA . ASN A 1 168 ? -24.522 13.901 17.258 1.00 71.81 168 ASN A CA 1
ATOM 1350 C C . ASN A 1 168 ? -23.206 13.165 17.538 1.00 71.81 168 ASN A C 1
ATOM 1352 O O . ASN A 1 168 ? -23.135 12.247 18.356 1.00 71.81 168 ASN A O 1
ATOM 1356 N N . ILE A 1 169 ? -22.153 13.575 16.838 1.00 76.44 169 ILE A N 1
ATOM 1357 C CA . ILE A 1 169 ? -20.788 13.139 17.128 1.00 76.44 169 ILE A CA 1
ATOM 1358 C C . ILE A 1 169 ? -20.193 14.214 18.026 1.00 76.44 169 ILE A C 1
ATOM 1360 O O . ILE A 1 169 ? -20.151 15.386 17.648 1.00 76.44 169 ILE A O 1
ATOM 1364 N N . LYS A 1 170 ? -19.712 13.830 19.207 1.00 77.88 170 LYS A N 1
ATOM 1365 C CA . LYS A 1 170 ? -19.195 14.781 20.196 1.00 77.88 170 LYS A CA 1
ATOM 1366 C C . LYS A 1 170 ? -17.813 15.329 19.833 1.00 77.88 170 LYS A C 1
ATOM 1368 O O . LYS A 1 170 ? -16.830 15.049 20.510 1.00 77.88 170 LYS A O 1
ATOM 1373 N N . PHE A 1 171 ? -17.725 16.150 18.787 1.00 70.69 171 PHE A N 1
ATOM 1374 C CA . PHE A 1 171 ? -16.471 16.742 18.295 1.00 70.69 171 PHE A CA 1
ATOM 1375 C C . PHE A 1 171 ? -15.665 17.504 19.364 1.00 70.69 171 PHE A C 1
ATOM 1377 O O . PHE A 1 171 ? -14.437 17.528 19.302 1.00 70.69 171 PHE A O 1
ATOM 1384 N N . SER A 1 172 ? -16.332 18.047 20.386 1.00 63.34 172 SER A N 1
ATOM 1385 C CA . SER A 1 172 ? -15.703 18.711 21.537 1.00 63.34 172 SER A CA 1
ATOM 1386 C C . SER A 1 172 ? -14.859 17.786 22.421 1.00 63.34 172 SER A C 1
ATOM 1388 O O . SER A 1 172 ? -13.959 18.264 23.104 1.00 63.34 172 SER A O 1
ATOM 1390 N N . GLU A 1 173 ? -15.129 16.477 22.421 1.00 69.38 173 GLU A N 1
ATOM 1391 C CA . GLU A 1 173 ? -14.327 15.476 23.142 1.00 69.38 173 GLU A CA 1
ATOM 1392 C C . GLU A 1 173 ? -13.112 15.002 22.314 1.00 69.38 173 GLU A C 1
ATOM 1394 O O . GLU A 1 173 ? -12.218 14.351 22.849 1.00 69.38 173 GLU A O 1
ATOM 1399 N N . PHE A 1 174 ? -13.046 15.346 21.018 1.00 68.50 174 PHE A N 1
ATOM 1400 C CA . PHE A 1 174 ? -11.955 14.944 20.119 1.00 68.50 174 PHE A CA 1
ATOM 1401 C C . PHE A 1 174 ? -10.836 15.962 20.021 1.00 68.50 174 PHE A C 1
ATOM 1403 O O . PHE A 1 174 ? -9.675 15.582 19.885 1.00 68.50 174 PHE A O 1
ATOM 1410 N N . ILE A 1 175 ? -11.182 17.246 20.001 1.00 72.56 175 ILE A N 1
ATOM 1411 C CA . ILE A 1 175 ? -10.228 18.316 19.737 1.00 72.56 175 ILE A CA 1
ATOM 1412 C C . ILE A 1 175 ? -10.447 19.398 20.774 1.00 72.56 175 ILE A C 1
ATOM 1414 O O . ILE A 1 175 ? -11.486 20.056 20.796 1.00 72.56 175 ILE A O 1
ATOM 1418 N N . THR A 1 176 ? -9.446 19.589 21.625 1.00 70.69 176 THR A N 1
ATOM 1419 C CA . THR A 1 176 ? -9.469 20.638 22.639 1.00 70.69 176 THR A CA 1
ATOM 1420 C C . THR A 1 176 ? -8.331 21.607 22.397 1.00 70.69 176 THR A C 1
ATOM 1422 O O . THR A 1 176 ? -7.187 21.201 22.197 1.00 70.69 176 THR A O 1
ATOM 1425 N N . GLU A 1 177 ? -8.634 22.898 22.452 1.00 68.88 177 GLU A N 1
ATOM 1426 C CA . GLU A 1 177 ? -7.613 23.935 22.522 1.00 68.88 177 GLU A CA 1
ATOM 1427 C C . GLU A 1 177 ? -7.234 24.146 23.993 1.00 68.88 177 GLU A C 1
ATOM 1429 O O . GLU A 1 177 ? -8.058 24.583 24.797 1.00 68.88 177 GLU A O 1
ATOM 1434 N N . ARG A 1 178 ? -5.993 23.808 24.360 1.00 64.81 178 ARG A N 1
ATOM 1435 C CA . ARG A 1 178 ? -5.419 24.094 25.684 1.00 64.81 178 ARG A CA 1
ATOM 1436 C C . ARG A 1 178 ? -4.174 24.949 25.511 1.00 64.81 178 ARG A C 1
ATOM 1438 O O . ARG A 1 178 ? -3.295 24.611 24.726 1.00 64.81 178 ARG A O 1
ATOM 1445 N N . ASP A 1 179 ? -4.111 26.078 26.212 1.00 56.69 179 ASP A N 1
ATOM 1446 C CA . ASP A 1 179 ? -2.957 26.993 26.213 1.00 56.69 179 ASP A CA 1
ATOM 1447 C C . ASP A 1 179 ? -2.479 27.429 24.808 1.00 56.69 179 ASP A C 1
ATOM 1449 O O . ASP A 1 179 ? -1.288 27.616 24.551 1.00 56.69 179 ASP A O 1
ATOM 1453 N N . GLY A 1 180 ? -3.415 27.569 23.861 1.00 62.28 180 GLY A N 1
ATOM 1454 C CA . GLY A 1 180 ? -3.125 27.899 22.461 1.00 62.28 180 GLY A CA 1
ATOM 1455 C C . GLY A 1 180 ? -2.501 26.756 21.649 1.00 62.28 180 GLY A C 1
ATOM 1456 O O . GLY A 1 180 ? -2.061 26.985 20.523 1.00 62.28 180 GLY A O 1
ATOM 1457 N N . LYS A 1 181 ? -2.444 25.533 22.191 1.00 65.38 181 LYS A N 1
ATOM 1458 C CA . LYS A 1 181 ? -2.103 24.303 21.469 1.00 65.38 181 LYS A CA 1
ATOM 1459 C C . LYS A 1 181 ? -3.377 23.508 21.189 1.00 65.38 181 LYS A C 1
ATOM 1461 O O . LYS A 1 181 ? -4.230 23.342 22.057 1.00 65.38 181 LYS A O 1
ATOM 1466 N N . ILE A 1 182 ? -3.498 23.021 19.959 1.00 72.25 182 ILE A N 1
ATOM 1467 C CA . ILE A 1 182 ? -4.582 22.122 19.563 1.00 72.25 182 ILE A CA 1
ATOM 1468 C C . ILE A 1 182 ? -4.141 20.706 19.907 1.00 72.25 182 ILE A C 1
ATOM 1470 O O . ILE A 1 182 ? -3.191 20.192 19.315 1.00 72.25 182 ILE A O 1
ATOM 1474 N N . GLU A 1 183 ? -4.832 20.091 20.857 1.00 72.94 183 GLU A N 1
ATOM 1475 C CA . GLU A 1 183 ? -4.642 18.694 21.222 1.00 72.94 183 GLU A CA 1
ATOM 1476 C C . GLU A 1 183 ? -5.758 17.868 20.585 1.00 72.94 183 GLU A C 1
ATOM 1478 O O . GLU A 1 183 ? -6.945 18.081 20.842 1.00 72.94 183 GLU A O 1
ATOM 1483 N N . VAL A 1 184 ? -5.360 16.939 19.718 1.00 79.38 184 VAL A N 1
ATOM 1484 C CA . VAL A 1 184 ? -6.244 15.904 19.183 1.00 79.38 184 VAL A CA 1
ATOM 1485 C C . VAL A 1 184 ? -6.180 14.719 20.140 1.00 79.38 184 VAL A C 1
ATOM 1487 O O . VAL A 1 184 ? -5.087 14.293 20.508 1.00 79.38 184 VAL A O 1
ATOM 1490 N N . TRP A 1 185 ? -7.336 14.195 20.534 1.00 79.81 185 TRP A N 1
ATOM 1491 C CA . TRP A 1 185 ? -7.457 13.087 21.480 1.00 79.81 185 TRP A CA 1
ATOM 1492 C C . TRP A 1 185 ? -7.645 11.731 20.805 1.00 79.81 185 TRP A C 1
ATOM 1494 O O . TRP A 1 185 ? -7.141 10.736 21.322 1.00 79.81 185 TRP A O 1
ATOM 1504 N N . ASP A 1 186 ? -8.346 11.650 19.671 1.00 82.75 186 ASP A N 1
ATOM 1505 C CA . ASP A 1 186 ? -8.603 10.375 18.988 1.00 82.75 186 ASP A CA 1
ATOM 1506 C C . ASP A 1 186 ? -8.833 10.532 17.479 1.00 82.75 186 ASP A C 1
ATOM 1508 O O . ASP A 1 186 ? -9.186 11.609 16.997 1.00 82.75 186 ASP A O 1
ATOM 1512 N N . ASN A 1 187 ? -8.693 9.425 16.746 1.00 85.69 187 ASN A N 1
ATOM 1513 C CA . ASN A 1 187 ? -9.032 9.317 15.331 1.00 85.69 187 ASN A CA 1
ATOM 1514 C C . ASN A 1 187 ? -10.311 8.478 15.168 1.00 85.69 187 ASN A C 1
ATOM 1516 O O . ASN A 1 187 ? -10.269 7.250 15.040 1.00 85.69 187 ASN A O 1
ATOM 1520 N N . LEU A 1 188 ? -11.466 9.155 15.149 1.00 85.94 188 LEU A N 1
ATOM 1521 C CA . LEU A 1 188 ? -12.769 8.490 15.043 1.00 85.94 188 LEU A CA 1
ATOM 1522 C C . LEU A 1 188 ? -12.925 7.687 13.747 1.00 85.94 188 LEU A C 1
ATOM 1524 O O . LEU A 1 188 ? -13.560 6.639 13.761 1.00 85.94 188 LEU A O 1
ATOM 1528 N N . GLY A 1 189 ? -12.337 8.139 12.637 1.00 86.69 189 GLY A N 1
ATOM 1529 C CA . GLY A 1 189 ? -12.382 7.405 11.371 1.00 86.69 189 GLY A CA 1
ATOM 1530 C C . GLY A 1 189 ? -11.738 6.025 11.482 1.00 86.69 189 GLY A C 1
ATOM 1531 O O . GLY A 1 189 ? -12.336 5.020 11.090 1.00 86.69 189 GLY A O 1
ATOM 1532 N N . ALA A 1 190 ? -10.553 5.966 12.093 1.00 88.38 190 ALA A N 1
ATOM 1533 C CA . ALA A 1 190 ? -9.844 4.715 12.348 1.00 88.38 190 ALA A CA 1
ATOM 1534 C C . ALA A 1 190 ? -10.603 3.828 13.349 1.00 88.38 190 ALA A C 1
ATOM 1536 O O . ALA A 1 190 ? -10.686 2.613 13.159 1.00 88.38 190 ALA A O 1
ATOM 1537 N N . LEU A 1 191 ? -11.216 4.432 14.373 1.00 90.88 191 LEU A N 1
ATOM 1538 C CA . LEU A 1 191 ? -12.043 3.728 15.351 1.00 90.88 191 LEU A CA 1
ATOM 1539 C C . LEU A 1 191 ? -13.309 3.121 14.716 1.00 90.88 191 LEU A C 1
ATOM 1541 O O . LEU A 1 191 ? -13.589 1.943 14.933 1.00 90.88 191 LEU A O 1
ATOM 1545 N N . ILE A 1 192 ? -14.043 3.882 13.894 1.00 91.38 192 ILE A N 1
ATOM 1546 C CA . ILE A 1 192 ? -15.218 3.400 13.144 1.00 91.38 192 ILE A CA 1
ATOM 1547 C C . ILE A 1 192 ? -14.818 2.217 12.265 1.00 91.38 192 ILE A C 1
ATOM 1549 O O . ILE A 1 192 ? -15.490 1.184 12.280 1.00 91.38 192 ILE A O 1
ATOM 1553 N N . TYR A 1 193 ? -13.709 2.345 11.530 1.00 91.44 193 TYR A N 1
ATOM 1554 C CA . TYR A 1 193 ? -13.205 1.267 10.686 1.00 91.44 193 TYR A CA 1
ATOM 1555 C C . TYR A 1 193 ? -12.877 0.009 11.504 1.00 91.44 193 TYR A C 1
ATOM 1557 O O . TYR A 1 193 ? -13.304 -1.092 11.155 1.00 91.44 193 TYR A O 1
ATOM 1565 N N . PHE A 1 194 ? -12.185 0.168 12.633 1.00 92.44 194 PHE A N 1
ATOM 1566 C CA . PHE A 1 194 ? -11.802 -0.928 13.520 1.00 92.44 194 PHE A CA 1
ATOM 1567 C C . PHE A 1 194 ? -12.997 -1.662 14.146 1.00 92.44 194 PHE A C 1
ATOM 1569 O O . PHE A 1 194 ? -13.053 -2.900 14.126 1.00 92.44 194 PHE A O 1
ATOM 1576 N N . VAL A 1 195 ? -13.973 -0.915 14.670 1.00 92.50 195 VAL A N 1
ATOM 1577 C CA . VAL A 1 195 ? -15.212 -1.478 15.229 1.00 92.50 195 VAL A CA 1
ATOM 1578 C C . VAL A 1 195 ? -16.010 -2.165 14.124 1.00 92.50 195 VAL A C 1
ATOM 1580 O O . VAL A 1 195 ? -16.414 -3.317 14.285 1.00 92.50 195 VAL A O 1
ATOM 1583 N N . GLY A 1 196 ? -16.163 -1.508 12.973 1.00 90.75 196 GLY A N 1
ATOM 1584 C CA . GLY A 1 196 ? -16.845 -2.053 11.804 1.00 90.75 196 GLY A CA 1
ATOM 1585 C C . GLY A 1 196 ? -16.232 -3.366 11.315 1.00 90.75 196 GLY A C 1
ATOM 1586 O O . GLY A 1 196 ? -16.952 -4.344 11.107 1.00 90.75 196 GLY A O 1
ATOM 1587 N N . PHE A 1 197 ? -14.903 -3.433 11.209 1.00 91.38 197 PHE A N 1
ATOM 1588 C CA . PHE A 1 197 ? -14.179 -4.653 10.852 1.00 91.38 197 PHE A CA 1
ATOM 1589 C C . PHE A 1 197 ? -14.435 -5.790 11.846 1.00 91.38 197 PHE A C 1
ATOM 1591 O O . PHE A 1 197 ? -14.688 -6.930 11.444 1.00 91.38 197 PHE A O 1
ATOM 1598 N N . SER A 1 198 ? -14.396 -5.484 13.143 1.00 91.00 198 SER A N 1
ATOM 1599 C CA . SER A 1 198 ? -14.590 -6.473 14.207 1.00 91.00 198 SER A CA 1
ATOM 1600 C C . SER A 1 198 ? -16.027 -7.007 14.237 1.00 91.00 198 SER A C 1
ATOM 1602 O O . SER A 1 198 ? -16.220 -8.215 14.378 1.00 91.00 198 SER A O 1
ATOM 1604 N N . VAL A 1 199 ? -17.027 -6.145 14.014 1.00 91.44 199 VAL A N 1
ATOM 1605 C CA . VAL A 1 199 ? -18.445 -6.531 13.896 1.00 91.44 199 VAL A CA 1
ATOM 1606 C C . VAL A 1 199 ? -18.664 -7.437 12.684 1.00 91.44 199 VAL A C 1
ATOM 1608 O O . VAL A 1 199 ? -19.191 -8.537 12.832 1.00 91.44 199 VAL A O 1
ATOM 1611 N N . VAL A 1 200 ? -18.198 -7.029 11.497 1.00 90.25 200 VAL A N 1
ATOM 1612 C CA . VAL A 1 200 ? -18.342 -7.826 10.263 1.00 90.25 200 VAL A CA 1
ATOM 1613 C C . VAL A 1 200 ? -17.646 -9.181 10.394 1.00 90.25 200 VAL A C 1
ATOM 1615 O O . VAL A 1 200 ? -18.166 -10.195 9.931 1.00 90.25 200 VAL A O 1
ATOM 1618 N N . THR A 1 201 ? -16.479 -9.218 11.040 1.00 89.25 201 THR A N 1
ATOM 1619 C CA . THR A 1 201 ? -15.756 -10.468 11.297 1.00 89.25 201 THR A CA 1
ATOM 1620 C C . THR A 1 201 ? -16.536 -11.369 12.253 1.00 89.25 201 THR A C 1
ATOM 1622 O O . THR A 1 201 ? -16.679 -12.557 11.979 1.00 89.25 201 THR A O 1
ATOM 1625 N N . SER A 1 202 ? -17.082 -10.821 13.339 1.00 87.56 202 SER A N 1
ATOM 1626 C CA . SER A 1 202 ? -17.885 -11.585 14.298 1.00 87.56 202 SER A CA 1
ATOM 1627 C C . SER A 1 202 ? -19.138 -12.185 13.656 1.00 87.56 202 SER A C 1
ATOM 1629 O O . SER A 1 202 ? -19.415 -13.366 13.857 1.00 87.56 202 SER A O 1
ATOM 1631 N N . ASP A 1 203 ? -19.839 -11.407 12.829 1.00 87.81 203 ASP A N 1
ATOM 1632 C CA . ASP A 1 203 ? -21.033 -11.858 12.109 1.00 87.81 203 ASP A CA 1
ATOM 1633 C C . ASP A 1 203 ? -20.700 -12.944 11.078 1.00 87.81 203 ASP A C 1
ATOM 1635 O O . ASP A 1 203 ? -21.388 -13.957 10.993 1.00 87.81 203 ASP A O 1
ATOM 1639 N N . LYS A 1 204 ? -19.618 -12.763 10.308 1.00 87.00 204 LYS A N 1
ATOM 1640 C CA . LYS A 1 204 ? -19.202 -13.708 9.260 1.00 87.00 204 LYS A CA 1
ATOM 1641 C C . LYS A 1 204 ? -18.871 -15.100 9.806 1.00 87.00 204 LYS A C 1
ATOM 1643 O O . LYS A 1 204 ? -19.036 -16.083 9.089 1.00 87.00 204 LYS A O 1
ATOM 1648 N N . TYR A 1 205 ? -18.348 -15.173 11.027 1.00 85.62 205 TYR A N 1
ATOM 1649 C CA . TYR A 1 205 ? -17.959 -16.427 11.673 1.00 85.62 205 TYR A CA 1
ATOM 1650 C C . TYR A 1 205 ? -18.941 -16.874 12.768 1.00 85.62 205 TYR A C 1
ATOM 1652 O O . TYR A 1 205 ? -18.606 -17.792 13.513 1.00 85.62 205 TYR A O 1
ATOM 1660 N N . GLU A 1 206 ? -20.118 -16.241 12.862 1.00 83.31 206 GLU A N 1
ATOM 1661 C CA . GLU A 1 206 ? -21.193 -16.576 1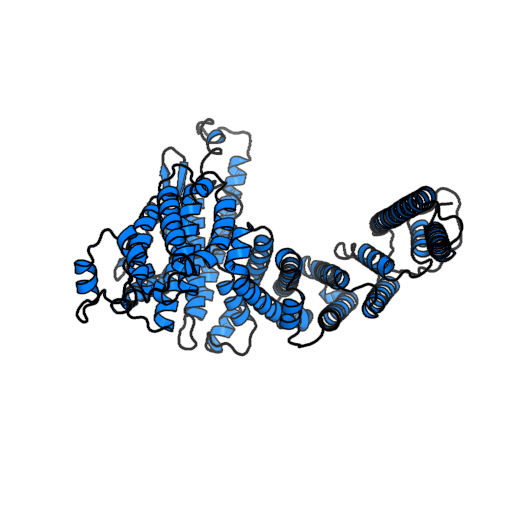3.812 1.00 83.31 206 GLU A CA 1
ATOM 1662 C C . GLU A 1 206 ? -20.693 -16.737 15.262 1.00 83.31 206 GLU A C 1
ATOM 1664 O O . GLU A 1 206 ? -20.994 -17.708 15.958 1.00 83.31 206 GLU A O 1
ATOM 1669 N N . LEU A 1 207 ? -19.868 -15.790 15.719 1.00 83.19 207 LEU A N 1
ATOM 1670 C CA . LEU A 1 207 ? -19.271 -15.854 17.055 1.00 83.19 207 LEU A CA 1
ATOM 1671 C C . LEU A 1 207 ? -20.302 -15.530 18.157 1.00 83.19 207 LEU A C 1
ATOM 1673 O O . LEU A 1 207 ? -21.212 -14.733 17.926 1.00 83.19 207 LEU A O 1
ATOM 1677 N N . PRO A 1 208 ? -20.146 -16.085 19.378 1.00 73.25 208 PRO A N 1
ATOM 1678 C CA . PRO A 1 208 ? -21.085 -15.911 20.491 1.00 73.25 208 PRO A CA 1
ATOM 1679 C C . PRO A 1 208 ? -20.940 -14.535 21.173 1.00 73.25 208 PRO A C 1
ATOM 1681 O O . PRO A 1 208 ? -20.597 -14.433 22.347 1.00 73.25 208 PRO A O 1
ATOM 1684 N N . TYR A 1 209 ? -21.175 -13.453 20.430 1.00 79.81 209 TYR A N 1
ATOM 1685 C CA . TYR A 1 209 ? -21.184 -12.079 20.935 1.00 79.81 209 TYR A CA 1
ATOM 1686 C C . TYR A 1 209 ? -22.337 -11.295 20.310 1.00 79.81 209 TYR A C 1
ATOM 1688 O O . TYR A 1 209 ? -22.530 -11.346 19.096 1.00 79.81 209 TYR A O 1
ATOM 1696 N N . ASP A 1 210 ? -23.097 -10.553 21.120 1.00 82.31 210 ASP A N 1
ATOM 1697 C CA . ASP A 1 210 ? -24.206 -9.751 20.600 1.00 82.31 210 ASP A CA 1
ATOM 1698 C C . ASP A 1 210 ? -23.693 -8.480 19.907 1.00 82.31 210 ASP A C 1
ATOM 1700 O O . ASP A 1 210 ? -23.429 -7.449 20.527 1.00 82.31 210 ASP A O 1
ATOM 1704 N N . THR A 1 211 ? -23.564 -8.552 18.583 1.00 86.62 211 THR A N 1
ATOM 1705 C CA . THR A 1 211 ? -23.147 -7.434 17.729 1.00 86.62 211 THR A CA 1
ATOM 1706 C C . THR A 1 211 ? -24.287 -6.473 17.387 1.00 86.62 211 THR A C 1
ATOM 1708 O O . THR A 1 211 ? -24.034 -5.427 16.784 1.00 86.62 211 THR A O 1
ATOM 1711 N N . LYS A 1 212 ? -25.543 -6.765 17.768 1.00 85.56 212 LYS A N 1
ATOM 1712 C CA . LYS A 1 212 ? -26.723 -6.023 17.285 1.00 85.56 212 LYS A CA 1
ATOM 1713 C C . LYS A 1 212 ? -26.686 -4.542 17.634 1.00 85.56 212 LYS A C 1
ATOM 1715 O O . LYS A 1 212 ? -27.070 -3.722 16.804 1.00 85.56 212 LYS A O 1
ATOM 1720 N N . ILE A 1 213 ? -26.254 -4.187 18.845 1.00 86.00 213 ILE A N 1
ATOM 1721 C CA . ILE A 1 213 ? -26.238 -2.784 19.284 1.00 86.00 213 ILE A CA 1
ATOM 1722 C C . ILE A 1 213 ? -25.183 -1.994 18.508 1.00 86.00 213 ILE A C 1
ATOM 1724 O O . ILE A 1 213 ? -25.495 -0.955 17.933 1.00 86.00 213 ILE A O 1
ATOM 1728 N N . LEU A 1 214 ? -23.959 -2.521 18.425 1.00 87.25 214 LEU A N 1
ATOM 1729 C CA . LEU A 1 214 ? -22.873 -1.901 17.664 1.00 87.25 214 LEU A CA 1
ATOM 1730 C C . LEU A 1 214 ? -23.217 -1.784 16.176 1.00 87.25 214 LEU A C 1
ATOM 1732 O O . LEU A 1 214 ? -22.973 -0.745 15.570 1.00 87.25 214 LEU A O 1
ATOM 1736 N N . ARG A 1 215 ? -23.855 -2.808 15.599 1.00 87.81 215 ARG A N 1
ATOM 1737 C CA . ARG A 1 215 ? -24.340 -2.764 14.218 1.00 87.81 215 ARG A CA 1
ATOM 1738 C C . ARG A 1 215 ? -25.379 -1.669 14.013 1.00 87.81 215 ARG A C 1
ATOM 1740 O O . ARG A 1 215 ? -25.248 -0.898 13.073 1.00 87.81 215 ARG A O 1
ATOM 1747 N N . LYS A 1 216 ? -26.365 -1.555 14.909 1.00 87.12 216 LYS A N 1
ATOM 1748 C CA . LYS A 1 216 ? -27.356 -0.472 14.853 1.00 87.12 216 LYS A CA 1
ATOM 1749 C C . LYS A 1 216 ? -26.684 0.899 14.891 1.00 87.12 216 LYS A C 1
ATOM 1751 O O . LYS A 1 216 ? -27.046 1.752 14.091 1.00 87.12 216 LYS A O 1
ATOM 1756 N N . LEU A 1 217 ? -25.697 1.106 15.768 1.00 86.31 217 LEU A N 1
ATOM 1757 C CA . LEU A 1 217 ? -24.942 2.364 15.836 1.00 86.31 217 LEU A CA 1
ATOM 1758 C C . LEU A 1 217 ? -24.204 2.663 14.522 1.00 86.31 217 LEU A C 1
ATOM 1760 O O . LEU A 1 217 ? -24.281 3.782 14.018 1.00 86.31 217 LEU A O 1
ATOM 1764 N N . LEU A 1 218 ? -23.545 1.661 13.933 1.00 89.19 218 LEU A N 1
ATOM 1765 C CA . LEU A 1 218 ? -22.885 1.788 12.630 1.00 89.19 218 LEU A CA 1
ATOM 1766 C C . LEU A 1 218 ? -23.885 2.058 11.493 1.00 89.19 218 LEU A C 1
ATOM 1768 O O . LEU A 1 218 ? -23.618 2.880 10.621 1.00 89.19 218 LEU A O 1
ATOM 1772 N N . ASP A 1 219 ? -25.064 1.439 11.513 1.00 87.81 219 ASP A N 1
ATOM 1773 C CA . ASP A 1 219 ? -26.123 1.699 10.533 1.00 87.81 219 ASP A CA 1
ATOM 1774 C C . ASP A 1 219 ? -26.714 3.107 10.680 1.00 87.81 219 ASP A C 1
ATOM 1776 O O . ASP A 1 219 ? -26.974 3.779 9.677 1.00 87.81 219 ASP A O 1
ATOM 1780 N N . PHE A 1 220 ? -26.893 3.590 11.914 1.00 86.12 220 PHE A N 1
ATOM 1781 C CA . PHE A 1 220 ? -27.282 4.977 12.178 1.00 86.12 220 PHE A CA 1
ATOM 1782 C C . PHE A 1 220 ? -26.241 5.956 11.632 1.00 86.12 220 PHE A C 1
ATOM 1784 O O . PHE A 1 220 ? -26.616 6.888 10.917 1.00 86.12 220 PHE A O 1
ATOM 1791 N N . LEU A 1 221 ? -24.954 5.696 11.885 1.00 86.31 221 LEU A N 1
ATOM 1792 C CA . LEU A 1 221 ? -23.829 6.447 11.324 1.00 86.31 221 LEU A CA 1
ATOM 1793 C C . LEU A 1 221 ? -23.903 6.507 9.793 1.00 86.31 221 LEU A C 1
ATOM 1795 O O . LEU A 1 221 ? -23.949 7.593 9.219 1.00 86.31 221 LEU A O 1
ATOM 1799 N N . VAL A 1 222 ? -23.997 5.352 9.129 1.00 87.94 222 VAL A N 1
ATOM 1800 C CA . VAL A 1 222 ? -24.066 5.247 7.662 1.00 87.94 222 VAL A CA 1
ATOM 1801 C C . VAL A 1 222 ? -25.242 6.042 7.080 1.00 87.94 222 VAL A C 1
ATOM 1803 O O . VAL A 1 222 ? -25.110 6.666 6.029 1.00 87.94 222 VAL A O 1
ATOM 1806 N N . ASN A 1 223 ? -26.399 6.034 7.747 1.00 86.44 223 ASN A N 1
ATOM 1807 C CA . ASN A 1 223 ? -27.604 6.710 7.259 1.00 86.44 223 ASN A CA 1
ATOM 1808 C C . ASN A 1 223 ? -27.603 8.225 7.489 1.00 86.44 223 ASN A C 1
ATOM 1810 O O . ASN A 1 223 ? -28.249 8.953 6.736 1.00 86.44 223 ASN A O 1
ATOM 1814 N N . ARG A 1 224 ? -26.945 8.702 8.551 1.00 84.06 224 ARG A N 1
ATOM 1815 C CA . ARG A 1 224 ? -27.036 10.102 8.990 1.00 84.06 224 ARG A CA 1
ATOM 1816 C C . ARG A 1 224 ? -25.816 10.934 8.625 1.00 84.06 224 ARG A C 1
ATOM 1818 O O . ARG A 1 224 ? -25.984 12.130 8.406 1.00 84.06 224 ARG A O 1
ATOM 1825 N N . ILE A 1 225 ? -24.631 10.332 8.495 1.00 82.62 225 ILE A N 1
ATOM 1826 C CA . ILE A 1 225 ? -23.384 11.084 8.290 1.00 82.62 225 ILE A CA 1
ATOM 1827 C C . ILE A 1 225 ? -23.393 11.915 7.000 1.00 82.62 225 ILE A C 1
ATOM 1829 O O . ILE A 1 225 ? -22.856 13.014 6.987 1.00 82.62 225 ILE A O 1
ATOM 1833 N N . GLY A 1 226 ? -24.082 11.452 5.949 1.00 77.31 226 GLY A N 1
ATOM 1834 C CA . GLY A 1 226 ? -24.221 12.203 4.695 1.00 77.31 226 GLY A CA 1
ATOM 1835 C C . GLY A 1 226 ? -25.036 13.501 4.807 1.00 77.31 226 GLY A C 1
ATOM 1836 O O . GLY A 1 226 ? -24.968 14.332 3.906 1.00 77.31 226 GLY A O 1
ATOM 1837 N N . ASN A 1 227 ? -25.791 13.688 5.897 1.00 80.06 227 ASN A N 1
ATOM 1838 C CA . ASN A 1 227 ? -26.581 14.897 6.155 1.00 80.06 227 ASN A CA 1
ATOM 1839 C C . ASN A 1 227 ? -25.868 15.891 7.087 1.00 80.06 227 ASN A C 1
ATOM 1841 O O . ASN A 1 227 ? -26.350 17.009 7.258 1.00 80.06 227 ASN A O 1
ATOM 1845 N N . VAL A 1 228 ? -24.759 15.492 7.714 1.00 79.50 228 VAL A N 1
ATOM 1846 C CA . VAL A 1 228 ? -23.993 16.346 8.628 1.00 79.50 228 VAL A CA 1
ATOM 1847 C C . VAL A 1 228 ? -23.155 17.307 7.792 1.00 79.50 228 VAL A C 1
ATOM 1849 O O . VAL A 1 228 ? -22.295 16.880 7.037 1.00 79.50 228 VAL A O 1
ATOM 1852 N N . THR A 1 229 ? -23.400 18.610 7.893 1.00 77.06 229 THR A N 1
ATOM 1853 C CA . THR A 1 229 ? -22.631 19.637 7.171 1.00 77.06 229 THR A CA 1
ATOM 1854 C C . THR A 1 229 ? -21.608 20.303 8.085 1.00 77.06 229 THR A C 1
ATOM 1856 O O . THR A 1 229 ? -21.767 20.317 9.303 1.00 77.06 229 THR A O 1
ATOM 1859 N N . PHE A 1 230 ? -20.575 20.931 7.519 1.00 76.88 230 PHE A N 1
ATOM 1860 C CA . PHE A 1 230 ? -19.622 21.735 8.298 1.00 76.88 230 PHE A CA 1
ATOM 1861 C C . PHE A 1 230 ? -20.298 22.818 9.154 1.00 76.88 230 PHE A C 1
ATOM 1863 O O . PHE A 1 230 ? -19.867 23.070 10.277 1.00 76.88 230 PHE A O 1
ATOM 1870 N N . GLU A 1 231 ? -21.410 23.383 8.683 1.00 70.25 231 GLU A N 1
ATOM 1871 C CA . GLU A 1 231 ? -22.216 24.335 9.453 1.00 70.25 231 GLU A CA 1
ATOM 1872 C C . GLU A 1 231 ? -22.827 23.689 10.703 1.00 70.25 231 GLU A C 1
ATOM 1874 O O . GLU A 1 231 ? -22.751 24.264 11.788 1.00 70.25 231 GLU A O 1
ATOM 1879 N N . SER A 1 232 ? -23.354 22.464 10.583 1.00 68.62 232 SER A N 1
ATOM 1880 C CA . SER A 1 232 ? -23.882 21.705 11.728 1.00 68.62 232 SER A CA 1
ATOM 1881 C C . SER A 1 232 ? -22.808 21.325 12.754 1.00 68.62 232 SER A C 1
ATOM 1883 O O . SER A 1 232 ? -23.123 21.103 13.918 1.00 68.62 232 SER A O 1
ATOM 1885 N N . LEU A 1 233 ? -21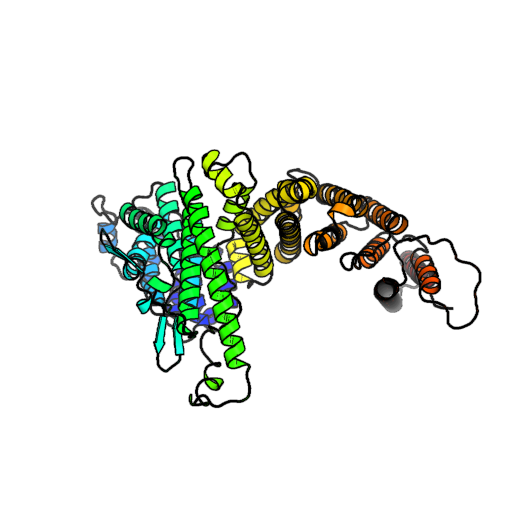.535 21.318 12.344 1.00 68.19 233 LEU A N 1
ATOM 1886 C CA . LEU A 1 233 ? -20.375 21.068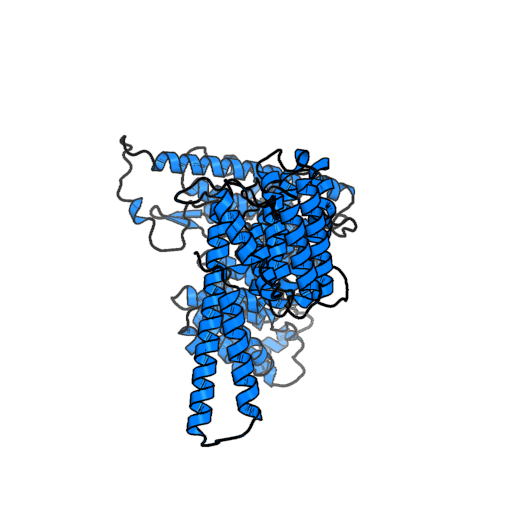 13.204 1.00 68.19 233 LEU A CA 1
ATOM 1887 C C . LEU A 1 233 ? -19.822 22.340 13.864 1.00 68.19 233 LEU A C 1
ATOM 1889 O O . LEU A 1 233 ? -18.796 22.285 14.539 1.00 68.19 233 LEU A O 1
ATOM 1893 N N . GLY A 1 234 ? -20.456 23.498 13.648 1.00 63.50 234 GLY A N 1
ATOM 1894 C CA . GLY A 1 234 ? -19.980 24.777 14.176 1.00 63.50 234 GLY A CA 1
ATOM 1895 C C . GLY A 1 234 ? -18.742 25.327 13.458 1.00 63.50 234 GLY A C 1
ATOM 1896 O O . GLY A 1 234 ? -18.142 26.294 13.932 1.00 63.50 234 GLY A O 1
ATOM 1897 N N . ILE A 1 235 ? -18.374 24.764 12.298 1.00 65.81 235 ILE A N 1
ATOM 1898 C CA . ILE A 1 235 ? -17.285 25.255 11.444 1.00 65.81 235 ILE A CA 1
ATOM 1899 C C . ILE A 1 235 ? -17.798 26.494 10.702 1.00 65.81 235 ILE A C 1
ATOM 1901 O O . ILE A 1 235 ? -18.170 26.467 9.531 1.00 65.81 235 ILE A O 1
ATOM 1905 N N . THR A 1 236 ? -17.889 27.601 11.432 1.00 56.00 236 THR A N 1
ATOM 1906 C CA . THR A 1 236 ? -18.239 28.911 10.877 1.00 56.00 236 THR A CA 1
ATOM 1907 C C . THR A 1 236 ? -17.051 29.455 10.081 1.00 56.00 236 THR A C 1
ATOM 1909 O O . THR A 1 236 ? -15.902 29.218 10.446 1.00 56.00 236 THR A O 1
ATOM 1912 N N . GLY A 1 237 ? -17.310 30.171 8.979 1.00 54.62 237 GLY A N 1
ATOM 1913 C CA . GLY A 1 237 ? -16.327 30.578 7.953 1.00 54.62 237 GLY A CA 1
ATOM 1914 C C . GLY A 1 237 ? -15.129 31.442 8.396 1.00 54.62 237 GLY A C 1
ATOM 1915 O O . GLY A 1 237 ? -14.416 31.976 7.547 1.00 54.62 237 GLY A O 1
ATOM 1916 N N . ALA A 1 238 ? -14.877 31.592 9.697 1.00 60.09 238 ALA A N 1
ATOM 1917 C CA . ALA A 1 238 ? -13.609 32.077 10.219 1.00 60.09 238 ALA A CA 1
ATOM 1918 C C . ALA A 1 238 ? -12.545 30.969 10.109 1.00 60.09 238 ALA A C 1
ATOM 1920 O O . ALA A 1 238 ? -12.664 29.890 10.692 1.00 60.09 238 ALA A O 1
ATOM 1921 N N . VAL A 1 239 ? -11.480 31.242 9.353 1.00 64.44 239 VAL A N 1
ATOM 1922 C CA . VAL A 1 239 ? -10.351 30.323 9.172 1.00 64.44 239 VAL A CA 1
ATOM 1923 C C . VAL A 1 239 ? -9.548 30.247 10.476 1.00 64.44 239 VAL A C 1
ATOM 1925 O O . VAL A 1 239 ? -8.650 31.055 10.711 1.00 64.44 239 VAL A O 1
ATOM 1928 N N . SER A 1 240 ? -9.888 29.286 11.335 1.00 71.00 240 SER A N 1
ATOM 1929 C CA . SER A 1 240 ? -9.154 28.968 12.560 1.00 71.00 240 SER A CA 1
ATOM 1930 C C . SER A 1 240 ? -8.451 27.608 12.425 1.00 71.00 240 SER A C 1
ATOM 1932 O O . SER A 1 240 ? -8.933 26.719 11.716 1.00 71.00 240 SER A O 1
ATOM 1934 N N . PRO A 1 241 ? -7.298 27.407 13.083 1.00 71.31 241 PRO A N 1
ATOM 1935 C CA . PRO A 1 241 ? -6.581 26.136 13.015 1.00 71.31 241 PRO A CA 1
ATOM 1936 C C . PRO A 1 241 ? -7.382 24.975 13.636 1.00 71.31 241 PRO A C 1
ATOM 1938 O O . PRO A 1 241 ? -7.281 23.849 13.151 1.00 71.31 241 PRO A O 1
ATOM 1941 N N . ILE A 1 242 ? -8.242 25.246 14.627 1.00 76.31 242 ILE A N 1
ATOM 1942 C CA . ILE A 1 242 ? -9.154 24.251 15.214 1.00 76.31 242 ILE A CA 1
ATOM 1943 C C . ILE A 1 242 ? -10.242 23.813 14.225 1.00 76.31 242 ILE A C 1
ATOM 1945 O O . ILE A 1 242 ? -10.511 22.621 14.108 1.00 76.31 242 ILE A O 1
ATOM 1949 N N . ASN A 1 243 ? -10.785 24.740 13.429 1.00 77.56 243 ASN A N 1
ATOM 1950 C CA . ASN A 1 243 ? -11.764 24.431 12.384 1.00 77.56 243 ASN A CA 1
ATOM 1951 C C . ASN A 1 243 ? -11.168 23.526 11.295 1.00 77.56 243 ASN A C 1
ATOM 1953 O O . ASN A 1 243 ? -11.831 22.605 10.822 1.00 77.56 243 ASN A O 1
ATOM 1957 N N . ILE A 1 244 ? -9.899 23.742 10.930 1.00 76.12 244 ILE A N 1
ATOM 1958 C CA . ILE A 1 244 ? -9.177 22.884 9.975 1.00 76.12 244 ILE A CA 1
ATOM 1959 C C . ILE A 1 244 ? -8.959 21.487 10.571 1.00 76.12 244 ILE A C 1
ATOM 1961 O O . ILE A 1 244 ? -9.164 20.488 9.878 1.00 76.12 244 ILE A O 1
ATOM 1965 N N . ALA A 1 245 ? -8.581 21.395 11.850 1.00 76.44 245 ALA A N 1
ATOM 1966 C CA . ALA A 1 245 ? -8.408 20.114 12.531 1.00 76.44 245 ALA A CA 1
ATOM 1967 C C . ALA A 1 245 ? -9.736 19.337 12.622 1.00 76.44 245 ALA A C 1
ATOM 1969 O O . ALA A 1 245 ? -9.767 18.152 12.287 1.00 76.44 245 ALA A O 1
ATOM 1970 N N . LEU A 1 246 ? -10.839 20.006 12.976 1.00 79.38 246 LEU A N 1
ATOM 1971 C CA . LEU A 1 246 ? -12.188 19.427 13.016 1.00 79.38 246 LEU A CA 1
ATOM 1972 C C . LEU A 1 246 ? -12.641 18.931 11.640 1.00 79.38 246 LEU A C 1
ATOM 1974 O O . LEU A 1 246 ? -13.053 17.781 11.503 1.00 79.38 246 LEU A O 1
ATOM 1978 N N . ALA A 1 247 ? -12.494 19.762 10.606 1.00 79.94 247 ALA A N 1
ATOM 1979 C CA . ALA A 1 247 ? -12.820 19.383 9.234 1.00 79.94 247 ALA A CA 1
ATOM 1980 C C . ALA A 1 247 ? -11.994 18.177 8.756 1.00 79.94 247 ALA A C 1
ATOM 1982 O O . ALA A 1 247 ? -12.531 17.283 8.107 1.00 79.94 247 ALA A O 1
ATOM 1983 N N . THR A 1 248 ? -10.708 18.110 9.116 1.00 80.69 248 THR A N 1
ATOM 1984 C CA . THR A 1 248 ? -9.838 16.972 8.773 1.00 80.69 248 THR A CA 1
ATOM 1985 C C . THR A 1 248 ? -10.327 15.675 9.424 1.00 80.69 248 THR A C 1
ATOM 1987 O O . THR A 1 248 ? -10.463 14.658 8.749 1.00 80.69 248 THR A O 1
ATOM 1990 N N . HIS A 1 249 ? -10.667 15.706 10.715 1.00 81.00 249 HIS A N 1
ATOM 1991 C CA . HIS A 1 249 ? -11.164 14.519 11.419 1.00 81.00 249 HIS A CA 1
ATOM 1992 C C . HIS A 1 249 ? -12.573 14.113 10.972 1.00 81.00 249 HIS A C 1
ATOM 1994 O O . HIS A 1 249 ? -12.897 12.928 10.970 1.00 81.00 249 HIS A O 1
ATOM 2000 N N . PHE A 1 250 ? -13.407 15.055 10.531 1.00 85.31 250 PHE A N 1
ATOM 2001 C CA . PHE A 1 250 ? -14.686 14.717 9.910 1.00 85.31 250 PHE A CA 1
ATOM 2002 C C . PHE A 1 250 ? -14.501 13.981 8.576 1.00 85.31 250 PHE A C 1
ATOM 2004 O O . PHE A 1 250 ? -15.163 12.975 8.331 1.00 85.31 250 PHE A O 1
ATOM 2011 N N . ILE A 1 251 ? -13.552 14.420 7.744 1.00 84.75 251 ILE A N 1
ATOM 2012 C CA . ILE A 1 251 ? -13.186 13.719 6.504 1.00 84.75 251 ILE A CA 1
ATOM 2013 C C . ILE A 1 251 ? -12.732 12.284 6.811 1.00 84.75 251 ILE A C 1
ATOM 2015 O O . ILE A 1 251 ? -13.195 11.345 6.167 1.00 84.75 251 ILE A O 1
ATOM 2019 N N . TYR A 1 252 ? -11.925 12.091 7.854 1.00 86.31 252 TYR A N 1
ATOM 2020 C CA . TYR A 1 252 ? -11.555 10.765 8.356 1.00 86.31 252 TYR A CA 1
ATOM 2021 C C . TYR A 1 252 ? -12.760 9.914 8.777 1.00 86.31 252 TYR A C 1
ATOM 2023 O O . TYR A 1 252 ? -12.801 8.716 8.492 1.00 86.31 252 TYR A O 1
ATOM 2031 N N . CYS A 1 253 ? -13.780 10.510 9.399 1.00 88.06 253 CYS A N 1
ATOM 2032 C CA . CYS A 1 253 ? -15.019 9.798 9.720 1.00 88.06 253 CYS A CA 1
ATOM 2033 C C . CYS A 1 253 ? -15.733 9.309 8.455 1.00 88.06 253 CYS A C 1
ATOM 2035 O O . CYS A 1 253 ? -16.155 8.154 8.405 1.00 88.06 253 CYS A O 1
ATOM 2037 N N . LEU A 1 254 ? -15.831 10.153 7.422 1.00 89.38 254 LEU A N 1
ATOM 2038 C CA . LEU A 1 254 ? -16.419 9.767 6.136 1.00 89.38 254 LEU A CA 1
ATOM 2039 C C . LEU A 1 254 ? -15.640 8.613 5.489 1.00 89.38 254 LEU A C 1
ATOM 2041 O O . LEU A 1 254 ? -16.252 7.653 5.023 1.00 89.38 254 LEU A O 1
ATOM 2045 N N . GLU A 1 255 ? -14.305 8.657 5.516 1.00 89.44 255 GLU A N 1
ATOM 2046 C CA . GLU A 1 255 ? -13.451 7.566 5.022 1.00 89.44 255 GLU A CA 1
ATOM 2047 C C . GLU A 1 255 ? -13.674 6.259 5.790 1.00 89.44 255 GLU A C 1
ATOM 2049 O O . GLU A 1 255 ? -13.847 5.209 5.165 1.00 89.44 255 GLU A O 1
ATOM 2054 N N . GLY A 1 256 ? -13.738 6.320 7.124 1.00 88.81 256 GLY A N 1
ATOM 2055 C CA . GLY A 1 256 ? -14.003 5.162 7.982 1.00 88.81 256 GLY A CA 1
ATOM 2056 C C . GLY A 1 256 ? -15.378 4.536 7.731 1.00 88.81 256 GLY A C 1
ATOM 2057 O O . GLY A 1 256 ? -15.496 3.311 7.655 1.00 88.81 256 GLY A O 1
ATOM 2058 N N . VAL A 1 257 ? -16.413 5.358 7.525 1.00 90.81 257 VAL A N 1
ATOM 2059 C CA . VAL A 1 257 ? -17.761 4.877 7.178 1.00 90.81 257 VAL A CA 1
ATOM 2060 C C . VAL A 1 257 ? -17.790 4.262 5.776 1.00 90.81 257 VAL A C 1
ATOM 2062 O O . VAL A 1 257 ? -18.376 3.193 5.602 1.00 90.81 257 VAL A O 1
ATOM 2065 N N . MET A 1 258 ? -17.129 4.868 4.782 1.00 91.38 258 MET A N 1
ATOM 2066 C CA . MET A 1 258 ? -17.010 4.278 3.439 1.00 91.38 258 MET A CA 1
ATOM 2067 C C . MET A 1 258 ? -16.314 2.913 3.483 1.00 91.38 258 MET A C 1
ATOM 2069 O O . MET A 1 258 ? -16.785 1.960 2.858 1.00 91.38 258 MET A O 1
ATOM 2073 N N . ALA A 1 259 ? -15.240 2.795 4.266 1.00 90.31 259 ALA A N 1
ATOM 2074 C CA . ALA A 1 259 ? -14.540 1.534 4.466 1.00 90.31 259 ALA A CA 1
ATOM 2075 C C . ALA A 1 259 ? -15.435 0.486 5.144 1.00 90.31 259 ALA A C 1
ATOM 2077 O O . ALA A 1 259 ? -15.500 -0.653 4.686 1.00 90.31 259 ALA A O 1
ATOM 2078 N N . TYR A 1 260 ? -16.199 0.866 6.175 1.00 91.00 260 TYR A N 1
ATOM 2079 C CA . TYR A 1 260 ? -17.186 -0.024 6.793 1.00 91.00 260 TYR A CA 1
ATOM 2080 C C . TYR A 1 260 ? -18.255 -0.498 5.797 1.00 91.00 260 TYR A C 1
ATOM 2082 O O . TYR A 1 260 ? -18.524 -1.698 5.725 1.00 91.00 260 TYR A O 1
ATOM 2090 N N . CYS A 1 261 ? -18.823 0.402 4.989 1.00 89.44 261 CYS A N 1
ATOM 2091 C CA . CYS A 1 261 ? -19.792 0.044 3.951 1.00 89.44 261 CYS A CA 1
ATOM 2092 C C . CYS A 1 261 ? -19.210 -0.969 2.959 1.00 89.44 261 CYS A C 1
ATOM 2094 O O . CYS A 1 261 ? -19.876 -1.948 2.629 1.00 89.44 261 CYS A O 1
ATOM 2096 N N . ALA A 1 262 ? -17.960 -0.779 2.524 1.00 87.69 262 ALA A N 1
ATOM 2097 C CA . ALA A 1 262 ? -17.259 -1.726 1.657 1.00 87.69 262 ALA A CA 1
ATOM 2098 C C . ALA A 1 262 ? -16.983 -3.070 2.354 1.00 87.69 262 ALA A C 1
ATOM 2100 O O . ALA A 1 262 ? -16.999 -4.129 1.720 1.00 87.69 262 ALA A O 1
ATOM 2101 N N . LEU A 1 263 ? -16.748 -3.052 3.670 1.00 86.88 263 LEU A N 1
ATOM 2102 C CA . LEU A 1 263 ? -16.548 -4.264 4.454 1.00 86.88 263 LEU A CA 1
ATOM 2103 C C . LEU A 1 263 ? -17.835 -5.080 4.635 1.00 86.88 263 LEU A C 1
ATOM 2105 O O . LEU A 1 263 ? -17.785 -6.307 4.524 1.00 86.88 263 LEU A O 1
ATOM 2109 N N . ALA A 1 264 ? -18.947 -4.400 4.923 1.00 86.25 264 ALA A N 1
ATOM 2110 C CA . ALA A 1 264 ? -20.262 -4.968 5.225 1.00 86.25 264 ALA A CA 1
ATOM 2111 C C . ALA A 1 264 ? -21.138 -5.218 3.981 1.00 86.25 264 ALA A C 1
ATOM 2113 O O . ALA A 1 264 ? -22.252 -5.740 4.101 1.00 86.25 264 ALA A O 1
ATOM 2114 N N . ALA A 1 265 ? -20.657 -4.838 2.794 1.00 84.75 265 ALA A N 1
ATOM 2115 C CA . ALA A 1 265 ? -21.353 -5.028 1.531 1.00 84.75 265 ALA A CA 1
ATOM 2116 C C . ALA A 1 265 ? -21.607 -6.519 1.248 1.00 84.75 265 ALA A C 1
ATOM 2118 O O . ALA A 1 265 ? -20.696 -7.350 1.231 1.00 84.75 265 ALA A O 1
ATOM 2119 N N . THR A 1 266 ? -22.876 -6.846 1.022 1.00 80.31 266 THR A N 1
ATOM 2120 C CA . THR A 1 266 ? -23.369 -8.162 0.602 1.00 80.31 266 THR A CA 1
ATOM 2121 C C . THR A 1 266 ? -24.385 -7.935 -0.521 1.00 80.31 266 THR A C 1
ATOM 2123 O O . THR A 1 266 ? -24.928 -6.830 -0.623 1.00 80.31 266 THR A O 1
ATOM 2126 N N . PRO A 1 267 ? -24.709 -8.940 -1.357 1.00 72.62 267 PRO A N 1
ATOM 2127 C CA . PRO A 1 267 ? -25.581 -8.718 -2.509 1.00 72.62 267 PRO A CA 1
ATOM 2128 C C . PRO A 1 267 ? -27.016 -8.333 -2.112 1.00 72.62 267 PRO A C 1
ATOM 2130 O O . PRO A 1 267 ? -27.737 -7.764 -2.926 1.00 72.62 267 PRO A O 1
ATOM 2133 N N . ALA A 1 268 ? -27.413 -8.601 -0.863 1.00 71.69 268 ALA A N 1
ATOM 2134 C CA . ALA A 1 268 ? -28.714 -8.237 -0.309 1.00 71.69 268 ALA A CA 1
ATOM 2135 C C . ALA A 1 268 ? -28.774 -6.799 0.242 1.00 71.69 268 ALA A C 1
ATOM 2137 O O . ALA A 1 268 ? -29.864 -6.251 0.400 1.00 71.69 268 ALA A O 1
ATOM 2138 N N . ASN A 1 269 ? -27.628 -6.180 0.544 1.00 79.50 269 ASN A N 1
ATOM 2139 C CA . ASN A 1 269 ? -27.574 -4.916 1.273 1.00 79.50 269 ASN A CA 1
ATOM 2140 C C . ASN A 1 269 ? -27.343 -3.714 0.341 1.00 79.50 269 ASN A C 1
ATOM 2142 O O . ASN A 1 269 ? -26.599 -3.787 -0.634 1.00 79.50 269 ASN A O 1
ATOM 2146 N N . GLN A 1 270 ? -27.914 -2.563 0.704 1.00 81.31 270 GLN A N 1
ATOM 2147 C CA . GLN A 1 270 ? -27.789 -1.289 -0.028 1.00 81.31 270 GLN A CA 1
ATOM 2148 C C . GLN A 1 270 ? -26.570 -0.449 0.410 1.00 81.31 270 GLN A C 1
ATOM 2150 O O . GLN A 1 270 ? -26.558 0.769 0.248 1.00 81.31 270 GLN A O 1
ATOM 2155 N N . TYR A 1 271 ? -25.546 -1.051 1.029 1.00 84.69 271 TYR A N 1
ATOM 2156 C CA . TYR A 1 271 ? -24.381 -0.291 1.513 1.00 84.69 271 TYR A CA 1
ATOM 2157 C C . TYR A 1 271 ? -23.590 0.351 0.369 1.00 84.69 271 TYR A C 1
ATOM 2159 O O . TYR A 1 271 ? -23.118 1.471 0.531 1.00 84.69 271 TYR A O 1
ATOM 2167 N N . LEU A 1 272 ? -23.491 -0.319 -0.786 1.00 83.00 272 LEU A N 1
ATOM 2168 C CA . LEU A 1 272 ? -22.781 0.196 -1.960 1.00 83.00 272 LEU A CA 1
ATOM 2169 C C . LEU A 1 272 ? -23.407 1.499 -2.489 1.00 83.00 272 LEU A C 1
ATOM 2171 O O . LEU A 1 272 ? -22.687 2.471 -2.694 1.00 83.00 272 LEU A O 1
ATOM 2175 N N . ASP A 1 273 ? -24.734 1.588 -2.586 1.00 82.88 273 ASP A N 1
ATOM 2176 C CA . ASP A 1 273 ? -25.409 2.813 -3.052 1.00 82.88 273 ASP A CA 1
ATOM 2177 C C . ASP A 1 273 ? -25.150 4.017 -2.139 1.00 82.88 273 ASP A C 1
ATOM 2179 O O . ASP A 1 273 ? -25.104 5.170 -2.576 1.00 82.88 273 ASP A O 1
ATOM 2183 N N . LYS A 1 274 ? -24.985 3.756 -0.838 1.00 85.06 274 LYS A N 1
ATOM 2184 C CA . LYS A 1 274 ? -24.696 4.801 0.147 1.00 85.06 274 LYS A CA 1
ATOM 2185 C C . LYS A 1 274 ? -23.269 5.321 0.020 1.00 85.06 274 LYS A C 1
ATOM 2187 O O . LYS A 1 274 ? -23.052 6.488 0.334 1.00 85.06 274 LYS A O 1
ATOM 2192 N N . ILE A 1 275 ? -22.324 4.512 -0.471 1.00 87.88 275 ILE A N 1
ATOM 2193 C CA . ILE A 1 275 ? -20.934 4.943 -0.684 1.00 87.88 275 ILE A CA 1
ATOM 2194 C C . ILE A 1 275 ? -20.892 6.113 -1.660 1.00 87.88 275 ILE A C 1
ATOM 2196 O O . ILE A 1 275 ? -20.244 7.100 -1.342 1.00 87.88 275 ILE A O 1
ATOM 2200 N N . SER A 1 276 ? -21.638 6.067 -2.768 1.00 85.25 276 SER A N 1
ATOM 2201 C CA . SER A 1 276 ? -21.671 7.180 -3.728 1.00 85.25 276 SER A CA 1
ATOM 2202 C C . SER A 1 276 ? -22.140 8.484 -3.074 1.00 85.25 276 SER A C 1
ATOM 2204 O O . SER A 1 276 ? -21.472 9.503 -3.192 1.00 85.25 276 SER A O 1
ATOM 2206 N N . LYS A 1 277 ? -23.221 8.445 -2.280 1.00 87.19 277 LYS A N 1
ATOM 2207 C CA . LYS A 1 277 ? -23.727 9.640 -1.574 1.00 87.19 277 LYS A CA 1
ATOM 2208 C C . LYS A 1 277 ? -22.736 10.182 -0.542 1.00 87.19 277 LYS A C 1
ATOM 2210 O O . LYS A 1 277 ? -22.579 11.394 -0.409 1.00 87.19 277 LYS A O 1
ATOM 2215 N N . ILE A 1 278 ? -22.091 9.289 0.212 1.00 88.81 278 ILE A N 1
ATOM 2216 C CA . ILE A 1 278 ? -21.078 9.661 1.209 1.00 88.81 278 ILE A CA 1
ATOM 2217 C C . ILE A 1 278 ? -19.841 10.231 0.508 1.00 88.81 278 ILE A C 1
ATOM 2219 O O . ILE A 1 278 ? -19.259 11.196 0.997 1.00 88.81 278 ILE A O 1
ATOM 2223 N N . PHE A 1 279 ? -19.470 9.683 -0.648 1.00 89.50 279 PHE A N 1
ATOM 2224 C CA . PHE A 1 279 ? -18.345 10.154 -1.438 1.00 89.50 279 PHE A CA 1
ATOM 2225 C C . PHE A 1 279 ? -18.590 11.549 -2.027 1.00 89.50 279 PHE A C 1
ATOM 2227 O O . PHE A 1 279 ? -17.732 12.416 -1.890 1.00 89.50 279 PHE A O 1
ATOM 2234 N N . ASP A 1 280 ? -19.779 11.818 -2.573 1.00 88.06 280 ASP A N 1
ATOM 2235 C CA . ASP A 1 280 ? -20.135 13.159 -3.061 1.00 88.06 280 ASP A CA 1
ATOM 2236 C C . ASP A 1 280 ? -20.044 14.206 -1.936 1.00 88.06 280 ASP A C 1
ATOM 2238 O O . ASP A 1 280 ? -19.653 15.359 -2.142 1.00 88.06 280 ASP A O 1
ATOM 2242 N N . HIS A 1 281 ? -20.405 13.810 -0.713 1.00 88.06 281 HIS A N 1
ATOM 2243 C CA . HIS A 1 281 ? -20.266 14.654 0.467 1.00 88.06 281 HIS A CA 1
ATOM 2244 C C . HIS A 1 281 ? -18.795 14.832 0.885 1.00 88.06 281 HIS A C 1
ATOM 2246 O O . HIS A 1 281 ? -18.347 15.957 1.113 1.00 88.06 281 HIS A O 1
ATOM 2252 N N . TYR A 1 282 ? -18.018 13.747 0.906 1.00 88.00 282 TYR A N 1
ATOM 2253 C CA . TYR A 1 282 ? -16.573 13.761 1.147 1.00 88.00 282 TYR A CA 1
ATOM 2254 C C . TYR A 1 282 ? -15.839 14.697 0.187 1.00 88.00 282 TYR A C 1
ATOM 2256 O O . TYR A 1 282 ? -14.969 15.466 0.601 1.00 88.00 282 TYR A O 1
ATOM 2264 N N . GLU A 1 283 ? -16.205 14.679 -1.091 1.00 85.69 283 GLU A N 1
ATOM 2265 C CA . GLU A 1 283 ? -15.565 15.490 -2.116 1.00 85.69 283 GLU A CA 1
ATOM 2266 C C . GLU A 1 283 ? -15.835 16.989 -1.894 1.00 85.69 283 GLU A C 1
ATOM 2268 O O . GLU A 1 283 ? -14.906 17.806 -1.917 1.00 85.69 283 GLU A O 1
ATOM 2273 N N . LYS A 1 284 ? -17.079 17.349 -1.539 1.00 86.25 284 LYS A N 1
ATOM 2274 C CA . LYS A 1 284 ? -17.460 18.718 -1.140 1.00 86.25 284 LYS A CA 1
ATOM 2275 C C . LYS A 1 284 ? -16.701 19.187 0.105 1.00 86.25 284 LYS A C 1
ATOM 2277 O O . LYS A 1 284 ? -16.158 20.297 0.118 1.00 86.25 284 LYS A O 1
ATOM 2282 N N . CYS A 1 285 ? -16.616 18.348 1.136 1.00 84.00 285 CYS A N 1
ATOM 2283 C CA . CYS A 1 285 ? -15.875 18.643 2.368 1.00 84.00 285 CYS A CA 1
ATOM 2284 C C . CYS A 1 285 ? -14.365 18.785 2.122 1.00 84.00 285 CYS A C 1
ATOM 2286 O O . CYS A 1 285 ? -13.702 19.641 2.705 1.00 84.00 285 CYS A O 1
ATOM 2288 N N . THR A 1 286 ? -13.812 17.992 1.207 1.00 82.88 286 THR A N 1
ATOM 2289 C CA . THR A 1 286 ? -12.389 18.040 0.856 1.00 82.88 286 THR A CA 1
ATOM 2290 C C . THR A 1 286 ? -12.048 19.297 0.054 1.00 82.88 286 THR A C 1
ATOM 2292 O O . THR A 1 286 ? -11.001 19.905 0.287 1.00 82.88 286 THR A O 1
ATOM 2295 N N . LYS A 1 287 ? -12.919 19.719 -0.874 1.00 83.19 287 LYS A N 1
ATOM 2296 C CA . LYS A 1 287 ? -12.770 20.983 -1.619 1.00 83.19 287 LYS A CA 1
ATOM 2297 C C . LYS A 1 287 ? -12.799 22.182 -0.665 1.00 83.19 287 LYS A C 1
ATOM 2299 O O . LYS A 1 287 ? -11.850 22.960 -0.632 1.00 83.19 287 LYS A O 1
ATOM 2304 N N . THR A 1 288 ? -13.808 22.251 0.202 1.00 82.12 288 THR A N 1
ATOM 2305 C CA . THR A 1 288 ? -13.931 23.328 1.203 1.00 82.12 288 THR A CA 1
ATOM 2306 C C . THR A 1 288 ? -12.763 23.357 2.196 1.00 82.12 288 THR A C 1
ATOM 2308 O O . THR A 1 288 ? -12.270 24.436 2.524 1.00 82.12 288 THR A O 1
ATOM 2311 N N . LEU A 1 289 ? -12.240 22.201 2.625 1.00 80.69 289 LEU A N 1
ATOM 2312 C CA . LEU A 1 289 ? -11.031 22.138 3.455 1.00 80.69 289 LEU A CA 1
ATOM 2313 C C . LEU A 1 289 ? -9.797 22.711 2.743 1.00 80.69 289 LEU A C 1
ATOM 2315 O O . LEU A 1 289 ? -9.031 23.462 3.352 1.00 80.69 289 LEU A O 1
ATOM 2319 N N . LYS A 1 290 ? -9.600 22.376 1.461 1.00 80.69 290 LYS A N 1
ATOM 2320 C CA . LYS A 1 290 ? -8.488 22.916 0.661 1.00 80.69 290 LYS A CA 1
ATOM 2321 C C . LYS A 1 290 ? -8.575 24.437 0.557 1.00 80.69 290 LYS A C 1
ATOM 2323 O O . LYS A 1 290 ? -7.567 25.105 0.787 1.00 80.69 290 LYS A O 1
ATOM 2328 N N . ASP A 1 291 ? -9.767 24.977 0.317 1.00 79.81 291 ASP A N 1
ATOM 2329 C CA . ASP A 1 291 ? -9.989 26.424 0.237 1.00 79.81 291 ASP A CA 1
ATOM 2330 C C . ASP A 1 291 ? -9.706 27.122 1.578 1.00 79.81 291 ASP A C 1
ATOM 2332 O O . ASP A 1 291 ? -8.989 28.127 1.624 1.00 79.81 291 ASP A O 1
ATOM 2336 N N . MET A 1 292 ? -10.200 26.566 2.694 1.00 75.50 292 MET A N 1
ATOM 2337 C CA . MET A 1 292 ? -9.908 27.073 4.044 1.00 75.50 292 MET A CA 1
ATOM 2338 C C . MET A 1 292 ? -8.400 27.101 4.322 1.00 75.50 292 MET A C 1
ATOM 2340 O O . MET A 1 292 ? -7.869 28.084 4.847 1.00 75.50 292 MET A O 1
ATOM 2344 N N . TRP A 1 293 ? -7.694 26.043 3.930 1.00 73.00 293 TRP A N 1
ATOM 2345 C CA . TRP A 1 293 ? -6.256 25.926 4.128 1.00 73.00 293 TRP A CA 1
ATOM 2346 C C . TRP A 1 293 ? -5.443 26.893 3.257 1.00 73.00 293 TRP A C 1
ATOM 2348 O O . TRP A 1 293 ? -4.496 27.522 3.739 1.00 73.00 293 TRP A O 1
ATOM 2358 N N . GLU A 1 294 ? -5.810 27.076 1.988 1.00 75.75 294 GLU A N 1
ATOM 2359 C CA . GLU A 1 294 ? -5.167 28.076 1.131 1.00 75.75 294 GLU A CA 1
ATOM 2360 C C . GLU A 1 294 ? -5.367 29.501 1.655 1.00 75.75 294 GLU A C 1
ATOM 2362 O O . GLU A 1 294 ? -4.442 30.320 1.616 1.00 75.75 294 GLU A O 1
ATOM 2367 N N . ASN A 1 295 ? -6.556 29.797 2.179 1.00 75.75 295 ASN A N 1
ATOM 2368 C CA . ASN A 1 295 ? -6.863 31.092 2.776 1.00 75.75 295 ASN A CA 1
ATOM 2369 C C . ASN A 1 295 ? -6.052 31.335 4.057 1.00 75.75 295 ASN A C 1
ATOM 2371 O O . ASN A 1 295 ? -5.513 32.433 4.226 1.00 75.75 295 ASN A O 1
ATOM 2375 N N . LEU A 1 296 ? -5.856 30.309 4.898 1.00 72.00 296 LEU A N 1
ATOM 2376 C CA . LEU A 1 296 ? -4.947 30.369 6.053 1.00 72.00 296 LEU A CA 1
ATOM 2377 C C . LEU A 1 296 ? -3.517 30.720 5.608 1.00 72.00 296 LEU A C 1
ATOM 2379 O O . LEU A 1 296 ? -2.890 31.640 6.141 1.00 72.00 296 LEU A O 1
ATOM 2383 N N . LYS A 1 297 ? -3.004 30.035 4.579 1.00 70.69 297 LYS A N 1
ATOM 2384 C CA . LYS A 1 297 ? -1.666 30.306 4.031 1.00 70.69 297 LYS A CA 1
ATOM 2385 C C . LYS A 1 297 ? -1.527 31.737 3.525 1.00 70.69 297 LYS A C 1
ATOM 2387 O O . LYS A 1 297 ? -0.565 32.420 3.875 1.00 70.69 297 LYS A O 1
ATOM 2392 N N . LYS A 1 298 ? -2.504 32.221 2.753 1.00 72.25 298 LYS A N 1
ATOM 2393 C CA . LYS A 1 298 ? -2.526 33.601 2.240 1.00 72.25 298 LYS A CA 1
ATOM 2394 C C . LYS A 1 298 ? -2.574 34.634 3.376 1.00 72.25 298 LYS A C 1
ATOM 2396 O O . LYS A 1 298 ? -1.926 35.674 3.261 1.00 72.25 298 LYS A O 1
ATOM 2401 N N . ALA A 1 299 ? -3.275 34.345 4.476 1.00 64.62 299 ALA A N 1
ATOM 2402 C CA . ALA A 1 299 ? -3.324 35.209 5.657 1.00 64.62 299 ALA A CA 1
ATOM 2403 C C . ALA A 1 299 ? -1.979 35.267 6.407 1.00 64.62 299 ALA A C 1
ATOM 2405 O O . ALA A 1 299 ? -1.540 36.345 6.802 1.00 64.62 299 ALA A O 1
ATOM 2406 N N . THR A 1 300 ? -1.282 34.134 6.537 1.00 59.47 300 THR A N 1
ATOM 2407 C CA . THR A 1 300 ? 0.048 34.068 7.181 1.00 59.47 300 THR A CA 1
ATOM 2408 C C . THR A 1 300 ? 1.193 34.614 6.310 1.00 59.47 300 THR A C 1
ATOM 2410 O O . THR A 1 300 ? 2.209 35.059 6.841 1.00 59.47 300 THR A O 1
ATOM 2413 N N . GLY A 1 301 ? 1.028 34.641 4.979 1.00 47.81 301 GLY A N 1
ATOM 2414 C CA . GLY A 1 301 ? 2.058 35.055 4.014 1.00 47.81 301 GLY A CA 1
ATOM 2415 C C . GLY A 1 301 ? 2.159 36.560 3.717 1.00 47.81 301 GLY A C 1
ATOM 2416 O O . GLY A 1 301 ? 3.137 36.994 3.106 1.00 47.81 301 GLY A O 1
ATOM 2417 N N . LYS A 1 302 ? 1.198 37.397 4.138 1.00 42.19 302 LYS A N 1
ATOM 2418 C CA . LYS A 1 302 ? 1.249 38.853 3.895 1.00 42.19 302 LYS A CA 1
ATOM 2419 C C . LYS A 1 302 ? 2.055 39.577 4.981 1.00 42.19 302 LYS A C 1
ATOM 2421 O O . LYS A 1 302 ? 1.523 40.014 6.001 1.00 42.19 302 LYS A O 1
ATOM 2426 N N . LYS A 1 303 ? 3.354 39.787 4.734 1.00 38.38 303 LYS A N 1
ATOM 2427 C CA . LYS A 1 303 ? 4.146 40.800 5.455 1.00 38.38 303 LYS A CA 1
ATOM 2428 C C . LYS A 1 303 ? 3.560 42.194 5.180 1.00 38.38 303 LYS A C 1
ATOM 2430 O O . LYS A 1 303 ? 3.729 42.728 4.092 1.00 38.38 303 LYS A O 1
ATOM 2435 N N . GLY A 1 304 ? 2.934 42.792 6.196 1.00 35.81 304 GLY A N 1
ATOM 2436 C CA . GLY A 1 304 ? 2.777 44.248 6.298 1.00 35.81 304 GLY A CA 1
ATOM 2437 C C . GLY A 1 304 ? 1.351 44.805 6.251 1.00 35.81 304 GLY A C 1
ATOM 2438 O O . GLY A 1 304 ? 1.014 45.526 5.323 1.00 35.81 304 GLY A O 1
ATOM 2439 N N . LYS A 1 305 ? 0.545 44.575 7.294 1.00 29.75 305 LYS A N 1
ATOM 2440 C CA . LYS A 1 305 ? -0.277 45.616 7.951 1.00 29.75 305 LYS A CA 1
ATOM 2441 C C . LYS A 1 305 ? -0.869 45.049 9.244 1.00 29.75 305 LYS A C 1
ATOM 2443 O O . LYS A 1 305 ? -1.291 43.902 9.286 1.00 29.75 305 LYS A O 1
ATOM 2448 N N . LYS A 1 306 ? -0.778 45.838 10.315 1.00 32.44 306 LYS A N 1
ATOM 2449 C CA . LYS A 1 306 ? -1.065 45.476 11.711 1.00 32.44 306 LYS A CA 1
ATOM 2450 C C . LYS A 1 306 ? -2.442 44.810 11.872 1.00 32.44 306 LYS A C 1
ATOM 2452 O O . LYS A 1 306 ? -3.456 45.487 11.772 1.00 32.44 306 LYS A O 1
ATOM 2457 N N . LEU A 1 307 ? -2.447 43.527 12.228 1.00 27.39 307 LEU A N 1
ATOM 2458 C CA . LEU A 1 307 ? -3.435 42.961 13.143 1.00 27.39 307 LEU A CA 1
ATOM 2459 C C . LEU A 1 307 ? -2.719 42.769 14.481 1.00 27.39 307 LEU A C 1
ATOM 2461 O O . LEU A 1 307 ? -1.678 42.114 14.543 1.00 27.39 307 LEU A O 1
ATOM 2465 N N . ASN A 1 308 ? -3.240 43.409 15.526 1.00 28.17 308 ASN A N 1
ATOM 2466 C CA . ASN A 1 308 ? -2.805 43.216 16.905 1.00 28.17 308 ASN A CA 1
ATOM 2467 C C . ASN A 1 308 ? -3.226 41.816 17.364 1.00 28.17 308 ASN A C 1
ATOM 2469 O O . ASN A 1 308 ? -4.251 41.653 18.010 1.00 28.17 308 ASN A O 1
ATOM 2473 N N . LEU A 1 309 ? -2.428 40.814 17.016 1.00 31.23 309 LEU A N 1
ATOM 2474 C CA . LEU A 1 309 ? -2.363 39.539 17.717 1.00 31.23 309 LEU A CA 1
ATOM 2475 C C . LEU A 1 309 ? -0.882 39.313 18.020 1.00 31.23 309 LEU A C 1
ATOM 2477 O O . LEU A 1 309 ? -0.022 39.389 17.140 1.00 31.23 309 LEU A O 1
ATOM 2481 N N . THR A 1 310 ? -0.590 39.182 19.307 1.00 28.33 310 THR A N 1
ATOM 2482 C CA . THR A 1 310 ? 0.734 39.089 19.922 1.00 28.33 310 THR A CA 1
ATOM 2483 C C . THR A 1 310 ? 1.641 38.114 19.167 1.00 28.33 310 THR A C 1
ATOM 2485 O O . THR A 1 310 ? 1.461 36.899 19.175 1.00 28.33 310 THR A O 1
ATOM 2488 N N . LYS A 1 311 ? 2.667 38.673 18.516 1.00 27.39 311 LYS A N 1
ATOM 2489 C CA . LYS A 1 311 ? 3.669 37.992 17.675 1.00 27.39 311 LYS A CA 1
ATOM 2490 C C . LYS A 1 311 ? 4.624 37.044 18.423 1.00 27.39 311 LYS A C 1
ATOM 2492 O O . LYS A 1 311 ? 5.671 36.696 17.888 1.00 27.39 311 LYS A O 1
ATOM 2497 N N . THR A 1 312 ? 4.266 36.585 19.615 1.00 27.95 312 THR A N 1
ATOM 2498 C CA . THR A 1 312 ? 5.107 35.706 20.441 1.00 27.95 312 THR A CA 1
ATOM 2499 C C . THR A 1 312 ? 4.543 34.291 20.595 1.00 27.95 312 THR A C 1
ATOM 2501 O O . THR A 1 312 ? 5.242 33.428 21.113 1.00 27.95 312 THR A O 1
ATOM 2504 N N . ALA A 1 313 ? 3.326 34.015 20.106 1.00 28.84 313 ALA A N 1
ATOM 2505 C CA . ALA A 1 313 ? 2.712 32.684 20.210 1.00 28.84 313 ALA A CA 1
ATOM 2506 C C . ALA A 1 313 ? 2.931 31.790 18.972 1.00 28.84 313 ALA A C 1
ATOM 2508 O O . ALA A 1 313 ? 3.041 30.579 19.104 1.00 28.84 313 ALA A O 1
ATOM 2509 N N . ILE A 1 314 ? 3.061 32.357 17.768 1.00 37.25 314 ILE A N 1
ATOM 2510 C CA . ILE A 1 314 ? 3.003 31.562 16.523 1.00 37.25 314 ILE A CA 1
ATOM 2511 C C . ILE A 1 314 ? 4.360 30.925 16.160 1.00 37.25 314 ILE A C 1
ATOM 2513 O O . ILE A 1 314 ? 4.403 29.849 15.575 1.00 37.25 314 ILE A O 1
ATOM 2517 N N . ALA A 1 315 ? 5.484 31.545 16.533 1.00 28.22 315 ALA A N 1
ATOM 2518 C CA . ALA A 1 315 ? 6.817 31.019 16.205 1.00 28.22 315 ALA A CA 1
ATOM 2519 C C . ALA A 1 315 ? 7.297 29.915 17.169 1.00 28.22 315 ALA A C 1
ATOM 2521 O O . ALA A 1 315 ? 8.160 29.120 16.810 1.00 28.22 315 ALA A O 1
ATOM 2522 N N . THR A 1 316 ? 6.717 29.835 18.367 1.00 29.62 316 THR A N 1
ATOM 2523 C CA . THR A 1 316 ? 7.098 28.868 19.414 1.00 29.62 316 THR A CA 1
ATOM 2524 C C . THR A 1 316 ? 6.147 27.665 19.488 1.00 29.62 316 THR A C 1
ATOM 2526 O O . THR A 1 316 ? 6.390 26.731 20.243 1.00 29.62 316 THR A O 1
ATOM 2529 N N . GLN A 1 317 ? 5.082 27.652 18.678 1.00 37.50 317 GLN A N 1
ATOM 2530 C CA . GLN A 1 317 ? 4.122 26.544 18.560 1.00 37.50 317 GLN A CA 1
ATOM 2531 C C . GLN A 1 317 ? 4.590 25.408 17.627 1.00 37.50 317 GLN A C 1
ATOM 2533 O O . GLN A 1 317 ? 3.866 24.434 17.451 1.00 37.50 317 GLN A O 1
ATOM 2538 N N . MET A 1 318 ? 5.787 25.498 17.031 1.00 32.56 318 MET A N 1
ATOM 2539 C CA . MET A 1 318 ? 6.268 24.523 16.034 1.00 32.56 318 MET A CA 1
ATOM 2540 C C . MET A 1 318 ? 7.281 23.497 16.559 1.00 32.56 318 MET A C 1
ATOM 2542 O O . MET A 1 318 ? 7.842 22.734 15.772 1.00 32.56 318 MET A O 1
ATOM 2546 N N . THR A 1 319 ? 7.505 23.419 17.869 1.00 29.08 319 THR A N 1
ATOM 2547 C CA . THR A 1 319 ? 8.467 22.470 18.435 1.00 29.08 319 THR A CA 1
ATOM 2548 C C . THR A 1 319 ? 7.907 21.773 19.670 1.00 29.08 319 THR A C 1
ATOM 2550 O O . THR A 1 319 ? 7.676 22.394 20.701 1.00 29.08 319 THR A O 1
ATOM 2553 N N . GLN A 1 320 ? 7.812 20.446 19.534 1.00 28.00 320 GLN A N 1
ATOM 2554 C CA . GLN A 1 320 ? 7.576 19.405 20.544 1.00 28.00 320 GLN A CA 1
ATOM 2555 C C . GLN A 1 320 ? 6.110 18.962 20.742 1.00 28.00 320 GLN A C 1
ATOM 2557 O O . GLN A 1 320 ? 5.266 19.741 21.180 1.00 28.00 320 GLN A O 1
ATOM 2562 N N . LEU A 1 321 ? 5.900 17.657 20.474 1.00 26.09 321 LEU A N 1
ATOM 2563 C CA . LEU A 1 321 ? 4.677 16.819 20.486 1.00 26.09 321 LEU A CA 1
ATOM 2564 C C . LEU A 1 321 ? 3.891 16.792 19.156 1.00 26.09 321 LEU A C 1
ATOM 2566 O O . LEU A 1 321 ? 3.998 17.742 18.381 1.00 26.09 321 LEU A O 1
ATOM 2570 N N . PRO A 1 322 ? 3.261 15.649 18.795 1.00 31.77 322 PRO A N 1
ATOM 2571 C CA . PRO A 1 322 ? 3.159 15.175 17.415 1.00 31.77 322 PRO A CA 1
ATOM 2572 C C . PRO A 1 322 ? 2.316 16.092 16.529 1.00 31.77 322 PRO A C 1
ATOM 2574 O O . PRO A 1 322 ? 1.101 15.998 16.444 1.00 31.77 322 PRO A O 1
ATOM 2577 N N . GLN A 1 323 ? 3.045 16.990 15.876 1.00 33.12 323 GLN A N 1
ATOM 2578 C CA . GLN A 1 323 ? 2.787 17.727 14.648 1.00 33.12 323 GLN A CA 1
ATOM 2579 C C . GLN A 1 323 ? 1.437 17.450 13.960 1.00 33.12 323 GLN A C 1
ATOM 2581 O O . GLN A 1 323 ? 1.393 16.819 12.906 1.00 33.12 323 GLN A O 1
ATOM 2586 N N . PHE A 1 324 ? 0.368 18.104 14.420 1.00 35.75 324 PHE A N 1
ATOM 2587 C CA . PHE A 1 324 ? -0.546 18.711 13.456 1.00 35.75 324 PHE A CA 1
ATOM 2588 C C . PHE A 1 324 ? 0.164 19.943 12.889 1.00 35.75 324 PHE A C 1
ATOM 2590 O O . PHE A 1 324 ? 0.007 21.071 13.356 1.00 35.75 324 PHE A O 1
ATOM 2597 N N . THR A 1 325 ? 1.022 19.725 11.892 1.00 33.09 325 THR A N 1
ATOM 2598 C CA . THR A 1 325 ? 1.266 20.807 10.942 1.00 33.09 325 THR A CA 1
ATOM 2599 C C . THR A 1 325 ? -0.033 20.961 10.156 1.00 33.09 325 THR A C 1
ATOM 2601 O O . THR A 1 325 ? -0.590 19.946 9.738 1.00 33.09 325 THR A O 1
ATOM 2604 N N . PRO A 1 326 ? -0.534 22.179 9.888 1.00 35.38 326 PRO A N 1
ATOM 2605 C CA . PRO A 1 326 ? -1.462 22.379 8.785 1.00 35.38 326 PRO A CA 1
ATOM 2606 C C . PRO A 1 326 ? -0.672 22.149 7.480 1.00 35.38 326 PRO A C 1
ATOM 2608 O O . PRO A 1 326 ? -0.356 23.072 6.731 1.00 35.38 326 PRO A O 1
ATOM 2611 N N . GLY A 1 327 ? -0.254 20.904 7.261 1.00 34.66 327 GLY A N 1
ATOM 2612 C CA . GLY A 1 327 ? 0.328 20.341 6.055 1.00 34.66 327 GLY A CA 1
ATOM 2613 C C . GLY A 1 327 ? -0.769 19.651 5.248 1.00 34.66 327 GLY A C 1
ATOM 2614 O O . GLY A 1 327 ? -1.896 19.533 5.713 1.00 34.66 327 GLY A O 1
ATOM 2615 N N . LYS A 1 328 ? -0.460 19.279 4.002 1.00 37.31 328 LYS A N 1
ATOM 2616 C CA . LYS A 1 328 ? -1.409 18.739 3.010 1.00 37.31 328 LYS A CA 1
ATOM 2617 C C . LYS A 1 328 ? -2.414 17.735 3.615 1.00 37.31 328 LYS A C 1
ATOM 2619 O O . LYS A 1 328 ? -1.998 16.913 4.426 1.00 37.31 328 LYS A O 1
ATOM 2624 N N . PRO A 1 329 ? -3.683 17.724 3.163 1.00 38.62 329 PRO A N 1
ATOM 2625 C CA . PRO A 1 329 ? -4.614 16.654 3.508 1.00 38.62 329 PRO A CA 1
ATOM 2626 C C . PRO A 1 329 ? -4.112 15.343 2.887 1.00 38.62 329 PRO A C 1
ATOM 2628 O O . PRO A 1 329 ? -4.396 15.077 1.723 1.00 38.62 329 PRO A O 1
ATOM 2631 N N . THR A 1 330 ? -3.306 14.566 3.613 1.00 50.41 330 THR A N 1
ATOM 2632 C CA . THR A 1 330 ? -2.851 13.233 3.192 1.00 50.41 330 THR A CA 1
ATOM 2633 C C . THR A 1 330 ? -2.476 12.365 4.394 1.00 50.41 330 THR A C 1
ATOM 2635 O O . THR A 1 330 ? -1.358 12.467 4.887 1.00 50.41 330 THR A O 1
ATOM 2638 N N . THR A 1 331 ? -3.399 11.492 4.795 1.00 58.53 331 THR A N 1
ATOM 2639 C CA . THR A 1 331 ? -3.232 10.029 4.888 1.00 58.53 331 THR A CA 1
ATOM 2640 C C . THR A 1 331 ? -4.646 9.460 4.927 1.00 58.53 331 THR A C 1
ATOM 2642 O O . THR A 1 331 ? -5.362 9.677 5.899 1.00 58.53 331 THR A O 1
ATOM 2645 N N . ASN A 1 332 ? -5.080 8.818 3.847 1.00 74.88 332 ASN A N 1
ATOM 2646 C CA . ASN A 1 332 ? -6.391 8.178 3.819 1.00 74.88 332 ASN A CA 1
ATOM 2647 C C . ASN A 1 332 ? -6.406 6.986 4.799 1.00 74.88 332 ASN A C 1
ATOM 2649 O O . ASN A 1 332 ? -5.389 6.307 4.959 1.00 74.88 332 ASN A O 1
ATOM 2653 N N . ILE A 1 333 ? -7.537 6.750 5.466 1.00 82.38 333 ILE A N 1
ATOM 2654 C CA . ILE A 1 333 ? -7.671 5.706 6.503 1.00 82.38 333 ILE A CA 1
ATOM 2655 C C . ILE A 1 333 ? -7.837 4.296 5.917 1.00 82.38 333 ILE A C 1
ATOM 2657 O O . ILE A 1 333 ? -7.658 3.303 6.625 1.00 82.38 333 ILE A O 1
ATOM 2661 N N . TRP A 1 334 ? -8.166 4.176 4.631 1.00 86.75 334 TRP A N 1
ATOM 2662 C CA . TRP A 1 334 ? -8.390 2.891 3.980 1.00 86.75 334 TRP A CA 1
ATOM 2663 C C . TRP A 1 334 ? -7.133 2.030 4.017 1.00 86.75 334 TRP A C 1
ATOM 2665 O O . TRP A 1 334 ? -6.063 2.396 3.529 1.00 86.75 334 TRP A O 1
ATOM 2675 N N . ASP A 1 335 ? -7.288 0.836 4.579 1.00 85.38 335 ASP A N 1
ATOM 2676 C CA . ASP A 1 335 ? -6.250 -0.173 4.532 1.00 85.38 335 ASP A CA 1
ATOM 2677 C C . ASP A 1 335 ? -6.186 -0.835 3.148 1.00 85.38 335 ASP A C 1
ATOM 2679 O O . ASP A 1 335 ? -7.070 -0.702 2.294 1.00 85.38 335 ASP A O 1
ATOM 2683 N N . PHE A 1 336 ? -5.129 -1.616 2.924 1.00 86.12 336 PHE A N 1
ATOM 2684 C CA . PHE A 1 336 ? -4.938 -2.251 1.626 1.00 86.12 336 PHE A CA 1
ATOM 2685 C C . PHE A 1 336 ? -6.060 -3.239 1.268 1.00 86.12 336 PHE A C 1
ATOM 2687 O O . PHE A 1 336 ? -6.380 -3.421 0.098 1.00 86.12 336 PHE A O 1
ATOM 2694 N N . ALA A 1 337 ? -6.674 -3.875 2.269 1.00 86.69 337 ALA A N 1
ATOM 2695 C CA . ALA A 1 337 ? -7.776 -4.804 2.043 1.00 86.69 337 ALA A CA 1
ATOM 2696 C C . ALA A 1 337 ? -9.044 -4.077 1.569 1.00 86.69 337 ALA A C 1
ATOM 2698 O O . ALA A 1 337 ? -9.772 -4.592 0.725 1.00 86.69 337 ALA A O 1
ATOM 2699 N N . THR A 1 338 ? -9.305 -2.878 2.086 1.00 88.00 338 THR A N 1
ATOM 2700 C CA . THR A 1 338 ? -10.409 -2.023 1.642 1.00 88.00 338 THR A CA 1
ATOM 2701 C C . THR A 1 338 ? -10.167 -1.526 0.217 1.00 88.00 338 THR A C 1
ATOM 2703 O O . THR A 1 338 ? -11.070 -1.600 -0.615 1.00 88.00 338 THR A O 1
ATOM 2706 N N . LEU A 1 339 ? -8.936 -1.110 -0.100 1.00 89.75 339 LEU A N 1
ATOM 2707 C CA . LEU A 1 339 ? -8.551 -0.702 -1.456 1.00 89.75 339 LEU A CA 1
ATOM 2708 C C . LEU A 1 339 ? -8.700 -1.842 -2.469 1.00 89.75 339 LEU A C 1
ATOM 2710 O O . LEU A 1 339 ? -9.307 -1.648 -3.520 1.00 89.75 339 LEU A O 1
ATOM 2714 N N . GLU A 1 340 ? -8.226 -3.046 -2.136 1.00 90.19 340 GLU A N 1
ATOM 2715 C CA . GLU A 1 340 ? -8.419 -4.237 -2.971 1.00 90.19 340 GLU A CA 1
ATOM 2716 C C . GLU A 1 340 ? -9.913 -4.491 -3.233 1.00 90.19 340 GLU A C 1
ATOM 2718 O O . GLU A 1 340 ? -10.316 -4.699 -4.377 1.00 90.19 340 GLU A O 1
ATOM 2723 N N . ARG A 1 341 ? -10.761 -4.412 -2.198 1.00 88.75 341 ARG A N 1
ATOM 2724 C CA . ARG A 1 341 ? -12.214 -4.576 -2.359 1.00 88.75 341 ARG A CA 1
ATOM 2725 C C . ARG A 1 341 ? -12.816 -3.527 -3.284 1.00 88.75 341 ARG A C 1
ATOM 2727 O O . ARG A 1 341 ? -13.643 -3.883 -4.121 1.00 88.75 341 ARG A O 1
ATOM 2734 N N . PHE A 1 342 ? -12.410 -2.262 -3.176 1.00 90.25 342 PHE A N 1
ATOM 2735 C CA . PHE A 1 342 ? -12.875 -1.230 -4.103 1.00 90.25 342 PHE A CA 1
ATOM 2736 C C . PHE A 1 342 ? -12.446 -1.520 -5.544 1.00 90.25 342 PHE A C 1
ATOM 2738 O O . PHE A 1 342 ? -13.274 -1.408 -6.448 1.00 90.25 342 PHE A O 1
ATOM 2745 N N . LEU A 1 343 ? -11.209 -1.974 -5.769 1.00 89.75 343 LEU A N 1
ATOM 2746 C CA . LEU A 1 343 ? -10.746 -2.384 -7.099 1.00 89.75 343 LEU A CA 1
ATOM 2747 C C . LEU A 1 343 ? -11.570 -3.553 -7.659 1.00 89.75 343 LEU A C 1
ATOM 2749 O O . LEU A 1 343 ? -11.957 -3.513 -8.828 1.00 89.75 343 LEU A O 1
ATOM 2753 N N . ILE A 1 344 ? -11.895 -4.552 -6.831 1.00 88.25 344 ILE A N 1
ATOM 2754 C CA . ILE A 1 344 ? -12.766 -5.674 -7.215 1.00 88.25 344 ILE A CA 1
ATOM 2755 C C . ILE A 1 344 ? -14.156 -5.163 -7.609 1.00 88.25 344 ILE A C 1
ATOM 2757 O O . ILE A 1 344 ? -14.667 -5.509 -8.675 1.00 88.25 344 ILE A O 1
ATOM 2761 N N . VAL A 1 345 ? -14.761 -4.294 -6.793 1.00 86.38 345 VAL A N 1
ATOM 2762 C CA . VAL A 1 345 ? -16.093 -3.732 -7.067 1.00 86.38 345 VAL A CA 1
ATOM 2763 C C . VAL A 1 345 ? -16.108 -2.955 -8.386 1.00 86.38 345 VAL A C 1
ATOM 2765 O O . VAL A 1 345 ? -17.012 -3.149 -9.207 1.00 86.38 345 VAL A O 1
ATOM 2768 N N . ILE A 1 346 ? -15.087 -2.134 -8.628 1.00 86.00 346 ILE A N 1
ATOM 2769 C CA . ILE A 1 346 ? -14.984 -1.303 -9.831 1.00 86.00 346 ILE A CA 1
ATOM 2770 C C . ILE A 1 346 ? -14.764 -2.162 -11.085 1.00 86.00 346 ILE A C 1
ATOM 2772 O O . ILE A 1 346 ? -15.449 -1.952 -12.084 1.00 86.00 346 ILE A O 1
ATOM 2776 N N . TYR A 1 347 ? -13.875 -3.157 -11.050 1.00 84.75 347 TYR A N 1
ATOM 2777 C CA . TYR A 1 347 ? -13.404 -3.811 -12.277 1.00 84.75 347 TYR A CA 1
ATOM 2778 C C . TYR A 1 347 ? -13.912 -5.239 -12.518 1.00 84.75 347 TYR A C 1
ATOM 2780 O O . TYR A 1 347 ? -14.124 -5.613 -13.678 1.00 84.75 347 TYR A O 1
ATOM 2788 N N . GLU A 1 348 ? -14.129 -6.053 -11.483 1.00 83.31 348 GLU A N 1
ATOM 2789 C CA . GLU A 1 348 ? -14.453 -7.472 -11.672 1.00 83.31 348 GLU A CA 1
ATOM 2790 C C . GLU A 1 348 ? -15.934 -7.702 -11.991 1.00 83.31 348 GLU A C 1
ATOM 2792 O O . GLU A 1 348 ? -16.838 -7.292 -11.267 1.00 83.31 348 GLU A O 1
ATOM 2797 N N . LYS A 1 349 ? -16.222 -8.427 -13.078 1.00 67.81 349 LYS A N 1
ATOM 2798 C CA . LYS A 1 349 ? -17.608 -8.718 -13.491 1.00 67.81 349 LYS A CA 1
ATOM 2799 C C . LYS A 1 349 ? -18.343 -9.651 -12.520 1.00 67.81 349 LYS A C 1
ATOM 2801 O O . LYS A 1 349 ? -19.547 -9.500 -12.344 1.00 67.81 349 LYS A O 1
ATOM 2806 N N . ALA A 1 350 ? -17.633 -10.607 -11.923 1.00 61.34 350 ALA A N 1
ATOM 2807 C CA . ALA A 1 350 ? -18.179 -11.565 -10.968 1.00 61.34 350 ALA A CA 1
ATOM 2808 C C . ALA A 1 350 ? -17.951 -11.045 -9.547 1.00 61.34 350 ALA A C 1
ATOM 2810 O O . ALA A 1 350 ? -16.939 -11.345 -8.926 1.00 61.34 350 ALA A O 1
ATOM 2811 N N . ASN A 1 351 ? -18.880 -10.233 -9.052 1.00 66.50 351 ASN A N 1
ATOM 2812 C CA . ASN A 1 351 ? -18.746 -9.615 -7.742 1.00 66.50 351 ASN A CA 1
ATOM 2813 C C . ASN A 1 351 ? -19.699 -10.268 -6.730 1.00 66.50 351 ASN A C 1
ATOM 2815 O O . ASN A 1 351 ? -20.899 -10.376 -6.973 1.00 66.50 351 ASN A O 1
ATOM 2819 N N . ILE A 1 352 ? -19.157 -10.685 -5.585 1.00 68.25 352 ILE A N 1
ATOM 2820 C CA . ILE A 1 352 ? -19.914 -11.278 -4.471 1.00 68.25 352 ILE A CA 1
ATOM 2821 C C . ILE A 1 352 ? -20.459 -10.180 -3.532 1.00 68.25 352 ILE A C 1
ATOM 2823 O O . ILE A 1 352 ? -21.318 -10.441 -2.699 1.00 68.25 352 ILE A O 1
ATOM 2827 N N . TYR A 1 353 ? -19.988 -8.937 -3.659 1.00 72.50 353 TYR A N 1
ATOM 2828 C CA . TYR A 1 353 ? -20.244 -7.847 -2.713 1.00 72.50 353 TYR A CA 1
ATOM 2829 C C . TYR A 1 353 ? -21.508 -7.024 -3.006 1.00 72.50 353 TYR A C 1
ATOM 2831 O O . TYR A 1 353 ? -21.900 -6.220 -2.166 1.00 72.50 353 TYR A O 1
ATOM 2839 N N . GLY A 1 354 ? -22.169 -7.198 -4.155 1.00 67.19 354 GLY A N 1
ATOM 2840 C CA . GLY A 1 354 ? -23.321 -6.372 -4.528 1.00 67.19 354 GLY A CA 1
ATOM 2841 C C . GLY A 1 354 ? -24.187 -6.963 -5.635 1.00 67.19 354 GLY A C 1
ATOM 2842 O O . GLY A 1 354 ? -23.740 -7.814 -6.401 1.00 67.19 354 GLY A O 1
ATOM 2843 N N . SER A 1 355 ? -25.434 -6.494 -5.730 1.00 71.19 355 SER A N 1
ATOM 2844 C CA . SER A 1 355 ? -26.282 -6.740 -6.899 1.00 71.19 355 SER A CA 1
ATOM 2845 C C . SER A 1 355 ? -25.741 -5.973 -8.115 1.00 71.19 355 SER A C 1
ATOM 2847 O O . SER A 1 355 ? -25.040 -4.967 -7.978 1.00 71.19 355 SER A O 1
ATOM 2849 N N . THR A 1 356 ? -26.076 -6.424 -9.325 1.00 70.75 356 THR A N 1
ATOM 2850 C CA . THR A 1 356 ? -25.606 -5.795 -10.572 1.00 70.75 356 THR A CA 1
ATOM 2851 C C . THR A 1 356 ? -26.002 -4.321 -10.688 1.00 70.75 356 THR A C 1
ATOM 2853 O O . THR A 1 356 ? -25.244 -3.539 -11.252 1.00 70.75 356 THR A O 1
ATOM 2856 N N . GLN A 1 357 ? -27.144 -3.926 -10.117 1.00 72.50 357 GLN A N 1
ATOM 2857 C CA . GLN A 1 357 ? -27.616 -2.539 -10.117 1.00 72.50 357 GLN A CA 1
ATOM 2858 C C . GLN A 1 357 ? -26.763 -1.643 -9.209 1.00 72.50 357 GLN A C 1
ATOM 2860 O O . GLN A 1 357 ? -26.234 -0.642 -9.685 1.00 72.50 357 GLN A O 1
ATOM 2865 N N . HIS A 1 358 ? -26.551 -2.041 -7.948 1.00 73.38 358 HIS A N 1
ATOM 2866 C CA . HIS A 1 358 ? -25.784 -1.242 -6.980 1.00 73.38 358 HIS A CA 1
ATOM 2867 C C . HIS A 1 358 ? -24.312 -1.076 -7.398 1.00 73.38 358 HIS A C 1
ATOM 2869 O O . HIS A 1 358 ? -23.679 -0.050 -7.158 1.00 73.38 358 HIS A O 1
ATOM 2875 N N . ILE A 1 359 ? -23.750 -2.091 -8.062 1.00 77.88 359 ILE A N 1
ATOM 2876 C CA . ILE A 1 359 ? -22.374 -2.048 -8.568 1.00 77.88 359 ILE A CA 1
ATOM 2877 C C . ILE A 1 359 ? -22.237 -1.054 -9.727 1.00 77.88 359 ILE A C 1
ATOM 2879 O O . ILE A 1 359 ? -21.242 -0.331 -9.794 1.00 77.88 359 ILE A O 1
ATOM 2883 N N . ASN A 1 360 ? -23.214 -1.001 -10.634 1.00 78.75 360 ASN A N 1
ATOM 2884 C CA . ASN A 1 360 ? -23.154 -0.097 -11.782 1.00 78.75 360 ASN A CA 1
ATOM 2885 C C . ASN A 1 360 ? -23.182 1.373 -11.344 1.00 78.75 360 ASN A C 1
ATOM 2887 O O . ASN A 1 360 ? -22.396 2.160 -11.862 1.00 78.75 360 ASN A O 1
ATOM 2891 N N . SER A 1 361 ? -23.967 1.719 -10.318 1.00 78.62 361 SER A N 1
ATOM 2892 C CA . SER A 1 361 ? -23.991 3.080 -9.761 1.00 78.62 361 SER A CA 1
ATOM 2893 C C . SER A 1 361 ? -22.633 3.551 -9.228 1.00 78.62 361 SER A C 1
ATOM 2895 O O . SER A 1 361 ? -22.326 4.738 -9.303 1.00 78.62 361 SER A O 1
ATOM 2897 N N . ILE A 1 362 ? -21.799 2.643 -8.708 1.00 81.69 362 ILE A N 1
ATOM 2898 C CA . ILE A 1 362 ? -20.424 2.969 -8.294 1.00 81.69 362 ILE A CA 1
ATOM 2899 C C . ILE A 1 362 ? -19.490 3.056 -9.507 1.00 81.69 362 ILE A C 1
ATOM 2901 O O . ILE A 1 362 ? -18.651 3.949 -9.569 1.00 81.69 362 ILE A O 1
ATOM 2905 N N . ARG A 1 363 ? -19.623 2.140 -10.476 1.00 83.75 363 ARG A N 1
ATOM 2906 C CA . ARG A 1 363 ? -18.767 2.097 -11.678 1.00 83.75 363 ARG A CA 1
ATOM 2907 C C . ARG A 1 363 ? -18.927 3.309 -12.581 1.00 83.75 363 ARG A C 1
ATOM 2909 O O . ARG A 1 363 ? -17.970 3.705 -13.234 1.00 83.75 363 ARG A O 1
ATOM 2916 N N . GLU A 1 364 ? -20.125 3.875 -12.631 1.00 83.69 364 GLU A N 1
ATOM 2917 C CA . GLU A 1 364 ? -20.413 5.076 -13.414 1.00 83.69 364 GLU A CA 1
ATOM 2918 C C . GLU A 1 364 ? -19.851 6.350 -12.757 1.00 83.69 364 GLU A C 1
ATOM 2920 O O . GLU A 1 364 ? -19.668 7.360 -13.435 1.00 83.69 364 GLU A O 1
ATOM 2925 N N . ASN A 1 365 ? -19.514 6.315 -11.459 1.00 85.56 365 ASN A N 1
ATOM 2926 C CA . ASN A 1 365 ? -18.932 7.460 -10.764 1.00 85.56 365 ASN A CA 1
ATOM 2927 C C . ASN A 1 365 ? -17.428 7.601 -11.072 1.00 85.56 365 ASN A C 1
ATOM 2929 O O . ASN A 1 365 ? -16.565 7.010 -10.414 1.00 85.56 365 ASN A O 1
ATOM 2933 N N . ARG A 1 366 ? -17.120 8.444 -12.063 1.00 87.00 366 ARG A N 1
ATOM 2934 C CA . ARG A 1 366 ? -15.753 8.786 -12.489 1.00 87.00 366 ARG A CA 1
ATOM 2935 C C . ARG A 1 366 ? -14.878 9.321 -11.356 1.00 87.00 366 ARG A C 1
ATOM 2937 O O . ARG A 1 366 ? -13.729 8.905 -11.224 1.00 87.00 366 ARG A O 1
ATOM 2944 N N . GLU A 1 367 ? -15.395 10.235 -10.541 1.00 86.38 367 GLU A N 1
ATOM 2945 C CA . GLU A 1 367 ? -14.610 10.878 -9.482 1.00 86.38 367 GLU A CA 1
ATOM 2946 C C . GLU A 1 367 ? -14.210 9.869 -8.401 1.00 86.38 367 GLU A C 1
ATOM 2948 O O . GLU A 1 367 ? -13.055 9.846 -7.966 1.00 86.38 367 GLU A O 1
ATOM 2953 N N . PHE A 1 368 ? -15.134 8.976 -8.032 1.00 88.44 368 PHE A N 1
ATOM 2954 C CA . PHE A 1 368 ? -14.857 7.887 -7.098 1.00 88.44 368 PHE A CA 1
ATOM 2955 C C . PHE A 1 368 ? -13.794 6.935 -7.650 1.00 88.44 368 PHE A C 1
ATOM 2957 O O . PHE A 1 368 ? -12.855 6.560 -6.945 1.00 88.44 368 PHE A O 1
ATOM 2964 N N . HIS A 1 369 ? -13.895 6.587 -8.934 1.00 89.00 369 HIS A N 1
ATOM 2965 C CA . HIS A 1 369 ? -12.936 5.714 -9.602 1.00 89.00 369 HIS A CA 1
ATOM 2966 C C . HIS A 1 369 ? -11.516 6.302 -9.594 1.00 89.00 369 HIS A C 1
ATOM 2968 O O . HIS A 1 369 ? -10.575 5.643 -9.135 1.00 89.00 369 HIS A O 1
ATOM 2974 N N . CYS A 1 370 ? -11.358 7.559 -10.014 1.00 88.06 370 CYS A N 1
ATOM 2975 C CA . CYS A 1 370 ? -10.072 8.258 -9.972 1.00 88.06 370 CYS A CA 1
ATOM 2976 C C . CYS A 1 370 ? -9.532 8.376 -8.541 1.00 88.06 370 CYS A C 1
ATOM 2978 O O . CYS A 1 370 ? -8.331 8.213 -8.313 1.00 88.06 370 CYS A O 1
ATOM 2980 N N . HIS A 1 371 ? -10.404 8.614 -7.561 1.00 89.56 371 HIS A N 1
ATOM 2981 C CA . HIS A 1 371 ? -10.013 8.716 -6.160 1.00 89.56 371 HIS A CA 1
ATOM 2982 C C . HIS A 1 371 ? -9.463 7.395 -5.600 1.00 89.56 371 HIS A C 1
ATOM 2984 O O . HIS A 1 371 ? -8.379 7.391 -5.011 1.00 89.56 371 HIS A O 1
ATOM 2990 N N . VAL A 1 372 ? -10.142 6.268 -5.848 1.00 89.88 372 VAL A N 1
ATOM 2991 C CA . VAL A 1 372 ? -9.680 4.933 -5.424 1.00 89.88 372 VAL A CA 1
ATOM 2992 C C . VAL A 1 372 ? -8.322 4.596 -6.042 1.00 89.88 372 VAL A C 1
ATOM 2994 O O . VAL A 1 372 ? -7.426 4.133 -5.333 1.00 89.88 372 VAL A O 1
ATOM 2997 N N . LEU A 1 373 ? -8.130 4.854 -7.340 1.00 90.75 373 LEU A N 1
ATOM 2998 C CA . LEU A 1 373 ? -6.846 4.610 -8.009 1.00 90.75 373 LEU A CA 1
ATOM 2999 C C . LEU A 1 373 ? -5.732 5.496 -7.444 1.00 90.75 373 LEU A C 1
ATOM 3001 O O . LEU A 1 373 ? -4.631 5.015 -7.185 1.00 90.75 373 LEU A O 1
ATOM 3005 N N . ARG A 1 374 ? -6.022 6.775 -7.188 1.00 90.81 374 ARG A N 1
ATOM 3006 C CA . ARG A 1 374 ? -5.055 7.716 -6.614 1.00 90.81 374 ARG A CA 1
ATOM 3007 C C . ARG A 1 374 ? -4.589 7.276 -5.229 1.00 90.81 374 ARG A C 1
ATOM 3009 O O . ARG A 1 374 ? -3.387 7.231 -4.985 1.00 90.81 374 ARG A O 1
ATOM 3016 N N . ILE A 1 375 ? -5.522 6.892 -4.357 1.00 88.50 375 ILE A N 1
ATOM 3017 C CA . ILE A 1 375 ? -5.178 6.396 -3.019 1.00 88.50 375 ILE A CA 1
ATOM 3018 C C . ILE A 1 375 ? -4.443 5.066 -3.113 1.00 88.50 375 ILE A C 1
ATOM 3020 O O . ILE A 1 375 ? -3.476 4.868 -2.390 1.00 88.50 375 ILE A O 1
ATOM 3024 N N . THR A 1 376 ? -4.839 4.176 -4.024 1.00 89.88 376 THR A N 1
ATOM 3025 C CA . THR A 1 376 ? -4.126 2.910 -4.246 1.00 89.88 376 THR A CA 1
ATOM 3026 C C . THR A 1 376 ? -2.669 3.163 -4.626 1.00 89.88 376 THR A C 1
ATOM 3028 O O . THR A 1 376 ? -1.766 2.591 -4.018 1.00 89.88 376 THR A O 1
ATOM 3031 N N . ARG A 1 377 ? -2.415 4.058 -5.585 1.00 90.12 377 ARG A N 1
ATOM 3032 C CA . ARG A 1 377 ? -1.058 4.452 -5.974 1.00 90.12 377 ARG A CA 1
ATOM 3033 C C . ARG A 1 377 ? -0.278 5.017 -4.788 1.00 90.12 377 ARG A C 1
ATOM 3035 O O . ARG A 1 377 ? 0.839 4.567 -4.533 1.00 90.12 377 ARG A O 1
ATOM 3042 N N . ASP A 1 378 ? -0.853 5.989 -4.085 1.00 88.06 378 ASP A N 1
ATOM 3043 C CA . ASP A 1 378 ? -0.179 6.686 -2.986 1.00 88.06 378 ASP A CA 1
ATOM 3044 C C . ASP A 1 378 ? 0.108 5.721 -1.824 1.00 88.06 378 ASP A C 1
ATOM 3046 O O . ASP A 1 378 ? 1.238 5.654 -1.347 1.00 88.06 378 ASP A O 1
ATOM 3050 N N . PHE A 1 379 ? -0.849 4.855 -1.475 1.00 85.88 379 PHE A N 1
ATOM 3051 C CA . PHE A 1 379 ? -0.682 3.811 -0.465 1.00 85.88 379 PHE A CA 1
ATOM 3052 C C . PHE A 1 379 ? 0.439 2.829 -0.826 1.00 85.88 379 PHE A C 1
ATOM 3054 O O . PHE A 1 379 ? 1.266 2.502 0.021 1.00 85.88 379 PHE A O 1
ATOM 3061 N N . ILE A 1 380 ? 0.504 2.348 -2.074 1.00 87.25 380 ILE A N 1
ATOM 3062 C CA . ILE A 1 380 ? 1.530 1.376 -2.500 1.00 87.25 380 ILE A CA 1
ATOM 3063 C C . ILE A 1 380 ? 2.913 2.034 -2.593 1.00 87.25 380 ILE A C 1
ATOM 3065 O O . ILE A 1 380 ? 3.929 1.382 -2.325 1.00 87.25 380 ILE A O 1
ATOM 3069 N N . LYS A 1 381 ? 2.964 3.325 -2.935 1.00 85.62 381 LYS A N 1
ATOM 3070 C CA . LYS A 1 381 ? 4.193 4.120 -2.905 1.00 85.62 381 LYS A CA 1
ATOM 3071 C C . LYS A 1 381 ? 4.696 4.288 -1.477 1.00 85.62 381 LYS A C 1
ATOM 3073 O O . LYS A 1 381 ? 5.847 3.951 -1.199 1.00 85.62 381 LYS A O 1
ATOM 3078 N N . ASP A 1 382 ? 3.826 4.720 -0.573 1.00 83.38 382 ASP A N 1
ATOM 3079 C CA . ASP A 1 382 ? 4.154 4.902 0.839 1.00 83.38 382 ASP A CA 1
ATOM 3080 C C . ASP A 1 382 ? 4.466 3.568 1.518 1.00 83.38 382 ASP A C 1
ATOM 3082 O O . ASP A 1 382 ? 5.313 3.497 2.401 1.00 83.38 382 ASP A O 1
ATOM 3086 N N . PHE A 1 383 ? 3.859 2.469 1.069 1.00 79.44 383 PHE A N 1
ATOM 3087 C CA . PHE A 1 383 ? 4.183 1.142 1.571 1.00 79.44 383 PHE A CA 1
ATOM 3088 C C . PHE A 1 383 ? 5.677 0.832 1.415 1.00 79.44 383 PHE A C 1
ATOM 3090 O O . PHE A 1 383 ? 6.294 0.355 2.363 1.00 79.44 383 PHE A O 1
ATOM 3097 N N . SER A 1 384 ? 6.295 1.175 0.280 1.00 71.81 384 SER A N 1
ATOM 3098 C CA . SER A 1 384 ? 7.735 0.952 0.071 1.00 71.81 384 SER A CA 1
ATOM 3099 C C . SER A 1 384 ? 8.634 1.738 1.042 1.00 71.81 384 SER A C 1
ATOM 3101 O O . SER A 1 384 ? 9.739 1.290 1.340 1.00 71.81 384 SER A O 1
ATOM 3103 N N . SER A 1 385 ? 8.154 2.862 1.589 1.00 76.81 385 SER A N 1
ATOM 3104 C CA . SER A 1 385 ? 8.889 3.700 2.547 1.00 76.81 385 SER A CA 1
ATOM 3105 C C . SER A 1 385 ? 8.584 3.380 4.018 1.00 76.81 385 SER A C 1
ATOM 3107 O O . SER A 1 385 ? 9.225 3.934 4.914 1.00 76.81 385 SER A O 1
ATOM 3109 N N . GLN A 1 386 ? 7.638 2.474 4.298 1.00 75.25 386 GLN A N 1
ATOM 3110 C CA . GLN A 1 386 ? 7.275 2.092 5.665 1.00 75.25 386 GLN A CA 1
ATOM 3111 C C . GLN A 1 386 ? 8.394 1.326 6.396 1.00 75.25 386 GLN A C 1
ATOM 3113 O O . GLN A 1 386 ? 9.185 0.614 5.771 1.00 75.25 386 GLN A O 1
ATOM 3118 N N . PRO A 1 387 ? 8.442 1.412 7.742 1.00 70.31 387 PRO A N 1
ATOM 3119 C CA . PRO A 1 387 ? 9.474 0.761 8.542 1.00 70.31 387 PRO A CA 1
ATOM 3120 C C . PRO A 1 387 ? 9.404 -0.771 8.464 1.00 70.31 387 PRO A C 1
ATOM 3122 O O . PRO A 1 387 ? 8.329 -1.376 8.436 1.00 70.31 387 PRO A O 1
ATOM 3125 N N . GLU A 1 388 ? 10.573 -1.412 8.522 1.00 67.44 388 GLU A N 1
ATOM 3126 C CA . GLU A 1 388 ? 10.759 -2.857 8.315 1.00 67.44 388 GLU A CA 1
ATOM 3127 C C . GLU A 1 388 ? 9.874 -3.757 9.191 1.00 67.44 388 GLU A C 1
ATOM 3129 O O . GLU A 1 388 ? 9.478 -4.841 8.758 1.00 67.44 388 GLU A O 1
ATOM 3134 N N . TYR A 1 389 ? 9.510 -3.335 10.407 1.00 67.00 389 TYR A N 1
ATOM 3135 C CA . TYR A 1 389 ? 8.647 -4.147 11.271 1.00 67.00 389 TYR A CA 1
ATOM 3136 C C . TYR A 1 389 ? 7.246 -4.366 10.667 1.00 67.00 389 TYR A C 1
ATOM 3138 O O . TYR A 1 389 ? 6.682 -5.448 10.853 1.00 67.00 389 TYR A O 1
ATOM 3146 N N . LYS A 1 390 ? 6.704 -3.404 9.896 1.00 68.38 390 LYS A N 1
ATOM 3147 C CA . LYS A 1 390 ? 5.423 -3.552 9.175 1.00 68.38 390 LYS A CA 1
ATOM 3148 C C . LYS A 1 390 ? 5.553 -4.532 8.005 1.00 68.38 390 LYS A C 1
ATOM 3150 O O . LYS A 1 390 ? 4.653 -5.338 7.774 1.00 68.38 390 LYS A O 1
ATOM 3155 N N . HIS A 1 391 ? 6.706 -4.546 7.336 1.00 67.88 391 HIS A N 1
ATOM 3156 C CA . HIS A 1 391 ? 7.005 -5.486 6.248 1.00 67.88 391 HIS A CA 1
ATOM 3157 C C . HIS A 1 391 ? 7.082 -6.935 6.733 1.00 67.88 391 HIS A C 1
ATOM 3159 O O . HIS A 1 391 ? 6.498 -7.839 6.130 1.00 67.88 391 HIS A O 1
ATOM 3165 N N . VAL A 1 392 ? 7.766 -7.170 7.856 1.00 59.78 392 VAL A N 1
ATOM 3166 C CA . VAL A 1 392 ? 8.019 -8.522 8.382 1.00 59.78 392 VAL A CA 1
ATOM 3167 C C . VAL A 1 392 ? 6.755 -9.150 8.975 1.00 59.78 392 VAL A C 1
ATOM 3169 O O . VAL A 1 392 ? 6.436 -10.305 8.682 1.00 59.78 392 VAL A O 1
ATOM 3172 N N . SER A 1 393 ? 5.998 -8.395 9.772 1.00 54.28 393 SER A N 1
ATOM 3173 C CA . SER A 1 393 ? 4.815 -8.898 10.489 1.00 54.28 393 SER A CA 1
ATOM 3174 C C . SER A 1 393 ? 3.623 -9.239 9.582 1.00 54.28 393 SER A C 1
ATOM 3176 O O . SER A 1 393 ? 2.744 -10.020 9.981 1.00 54.28 393 SER A O 1
ATOM 3178 N N . HIS A 1 394 ? 3.623 -8.720 8.348 1.00 56.75 394 HIS A N 1
ATOM 3179 C CA . HIS A 1 394 ? 2.510 -8.807 7.395 1.00 56.75 394 HIS A CA 1
ATOM 3180 C C . HIS A 1 394 ? 2.884 -9.356 6.013 1.00 56.75 394 HIS A C 1
ATOM 3182 O O . HIS A 1 394 ? 2.046 -9.379 5.108 1.00 56.75 394 HIS A O 1
ATOM 3188 N N . SER A 1 395 ? 4.106 -9.871 5.865 1.00 67.12 395 SER A N 1
ATOM 3189 C CA . SER A 1 395 ? 4.714 -10.202 4.570 1.00 67.12 395 SER A CA 1
ATOM 3190 C C . SER A 1 395 ? 3.890 -11.115 3.660 1.00 67.12 395 SER A C 1
ATOM 3192 O O . SER A 1 395 ? 3.987 -10.978 2.450 1.00 67.12 395 SER A O 1
ATOM 3194 N N . ARG A 1 396 ? 3.087 -12.055 4.185 1.00 78.25 396 ARG A N 1
ATOM 3195 C CA . ARG A 1 396 ? 2.288 -12.958 3.332 1.00 78.25 396 ARG A CA 1
ATOM 3196 C C . ARG A 1 396 ? 0.959 -12.351 2.889 1.00 78.25 396 ARG A C 1
ATOM 3198 O O . ARG A 1 396 ? 0.631 -12.455 1.717 1.00 78.25 396 ARG A O 1
ATOM 3205 N N . ARG A 1 397 ? 0.190 -11.748 3.802 1.00 82.12 397 ARG A N 1
ATOM 3206 C CA . ARG A 1 397 ? -1.130 -11.184 3.467 1.00 82.12 397 ARG A CA 1
ATOM 3207 C C . ARG A 1 397 ? -0.982 -9.974 2.553 1.00 82.12 397 ARG A C 1
ATOM 3209 O O . ARG A 1 397 ? -1.623 -9.942 1.517 1.00 82.12 397 ARG A O 1
ATOM 3216 N N . LEU A 1 398 ? -0.107 -9.030 2.903 1.00 82.12 398 LEU A N 1
ATOM 3217 C CA . LEU A 1 398 ? 0.119 -7.837 2.081 1.00 82.12 398 LEU A CA 1
ATOM 3218 C C . LEU A 1 398 ? 0.662 -8.199 0.700 1.00 82.12 398 LEU A C 1
ATOM 3220 O O . LEU A 1 398 ? 0.246 -7.607 -0.285 1.00 82.12 398 LEU A O 1
ATOM 3224 N N . PHE A 1 399 ? 1.508 -9.227 0.614 1.00 87.50 399 PHE A N 1
ATOM 3225 C CA . PHE A 1 399 ? 1.950 -9.759 -0.669 1.00 87.50 399 PHE A CA 1
ATOM 3226 C C . PHE A 1 399 ? 0.792 -10.323 -1.504 1.00 87.50 399 PHE A C 1
ATOM 3228 O O . PHE A 1 399 ? 0.718 -10.035 -2.693 1.00 87.50 399 PHE A O 1
ATOM 3235 N N . MET A 1 400 ? -0.139 -11.074 -0.903 1.00 88.19 400 MET A N 1
ATOM 3236 C CA . MET A 1 400 ? -1.328 -11.563 -1.618 1.00 88.19 400 MET A CA 1
ATOM 3237 C C . MET A 1 400 ? -2.232 -10.416 -2.091 1.00 88.19 400 MET A C 1
ATOM 3239 O O . MET A 1 400 ? -2.674 -10.441 -3.235 1.00 88.19 400 MET A O 1
ATOM 3243 N N . LEU A 1 401 ? -2.455 -9.399 -1.249 1.00 87.25 401 LEU A N 1
ATOM 3244 C CA . LEU A 1 401 ? -3.223 -8.198 -1.610 1.00 87.25 401 LEU A CA 1
ATOM 3245 C C . LEU A 1 401 ? -2.552 -7.421 -2.752 1.00 87.25 401 LEU A C 1
ATOM 3247 O O . LEU A 1 401 ? -3.226 -6.962 -3.673 1.00 87.25 401 LEU A O 1
ATOM 3251 N N . LEU A 1 402 ? -1.216 -7.337 -2.733 1.00 90.06 402 LEU A N 1
ATOM 3252 C CA . LEU A 1 402 ? -0.424 -6.744 -3.808 1.00 90.06 402 LEU A CA 1
ATOM 3253 C C . LEU A 1 402 ? -0.577 -7.532 -5.108 1.00 90.06 402 LEU A C 1
ATOM 3255 O O . LEU A 1 402 ? -0.831 -6.930 -6.148 1.00 90.06 402 LEU A O 1
ATOM 3259 N N . CYS A 1 403 ? -0.472 -8.861 -5.055 1.00 90.56 403 CYS A N 1
ATOM 3260 C CA . CYS A 1 403 ? -0.655 -9.731 -6.219 1.00 90.56 403 CYS A CA 1
ATOM 3261 C C . CYS A 1 403 ? -2.057 -9.585 -6.825 1.00 90.56 403 CYS A C 1
ATOM 3263 O O . CYS A 1 403 ? -2.193 -9.402 -8.032 1.00 90.56 403 CYS A O 1
ATOM 3265 N N . SER A 1 404 ? -3.087 -9.631 -5.980 1.00 89.94 404 SER A N 1
ATOM 3266 C CA . SER A 1 404 ? -4.491 -9.499 -6.373 1.00 89.94 404 SER A CA 1
ATOM 3267 C C . SER A 1 404 ? -4.776 -8.138 -7.015 1.00 89.94 404 SER A C 1
ATOM 3269 O O . SER A 1 404 ? -5.216 -8.070 -8.162 1.00 89.94 404 SER A O 1
ATOM 3271 N N . SER A 1 405 ? -4.387 -7.047 -6.345 1.00 89.94 405 SER A N 1
ATOM 3272 C CA . SER A 1 405 ? -4.546 -5.685 -6.872 1.00 89.94 405 SER A CA 1
ATOM 3273 C C . SER A 1 405 ? -3.794 -5.499 -8.193 1.00 89.94 405 SER A C 1
ATOM 3275 O O . SER A 1 405 ? -4.331 -4.933 -9.141 1.00 89.94 405 SER A O 1
ATOM 3277 N N . SER A 1 406 ? -2.574 -6.036 -8.302 1.00 91.38 406 SER A N 1
ATOM 3278 C CA . SER A 1 406 ? -1.766 -5.945 -9.528 1.00 91.38 406 SER A CA 1
ATOM 3279 C C . SER A 1 406 ? -2.376 -6.711 -10.692 1.00 91.38 406 SER A C 1
ATOM 3281 O O . SER A 1 406 ? -2.324 -6.235 -11.824 1.00 91.38 406 SER A O 1
ATOM 3283 N N . LYS A 1 407 ? -2.976 -7.877 -10.427 1.00 91.12 407 LYS A N 1
ATOM 3284 C CA . LYS A 1 407 ? -3.698 -8.654 -11.438 1.00 91.12 407 LYS A CA 1
ATOM 3285 C C . LYS A 1 407 ? -4.888 -7.863 -11.983 1.00 91.12 407 LYS A C 1
ATOM 3287 O O . LYS A 1 407 ? -5.016 -7.737 -13.199 1.00 91.12 407 LYS A O 1
ATOM 3292 N N . ILE A 1 408 ? -5.706 -7.281 -11.102 1.00 88.88 408 ILE A N 1
ATOM 3293 C CA . ILE A 1 408 ? -6.865 -6.462 -11.497 1.00 88.88 408 ILE A CA 1
ATOM 3294 C C . ILE A 1 408 ? -6.406 -5.267 -12.341 1.00 88.88 408 ILE A C 1
ATOM 3296 O O . ILE A 1 408 ? -6.930 -5.036 -13.433 1.00 88.88 408 ILE A O 1
ATOM 3300 N N . LEU A 1 409 ? -5.386 -4.538 -11.876 1.00 91.31 409 LEU A N 1
ATOM 3301 C CA . LEU A 1 409 ? -4.838 -3.385 -12.592 1.00 91.31 409 LEU A CA 1
ATOM 3302 C C . LEU A 1 409 ? -4.254 -3.786 -13.957 1.00 91.31 409 LEU A C 1
ATOM 3304 O O . LEU A 1 409 ? -4.480 -3.096 -14.949 1.00 91.31 409 LEU A O 1
ATOM 3308 N N . PHE A 1 410 ? -3.568 -4.923 -14.061 1.00 91.19 410 PHE A N 1
ATOM 3309 C CA . PHE A 1 410 ? -3.032 -5.395 -15.337 1.00 91.19 410 PHE A CA 1
ATOM 3310 C C . PHE A 1 410 ? -4.135 -5.811 -16.323 1.00 91.19 410 PHE A C 1
ATOM 3312 O O . PHE A 1 410 ? -4.138 -5.377 -17.477 1.00 91.19 410 PHE A O 1
ATOM 3319 N N . GLU A 1 411 ? -5.102 -6.622 -15.884 1.00 89.12 411 GLU A N 1
ATOM 3320 C CA . GLU A 1 411 ? -6.172 -7.143 -16.745 1.00 89.12 411 GLU A CA 1
ATOM 3321 C C . GLU A 1 411 ? -7.172 -6.070 -17.190 1.00 89.12 411 GLU A C 1
ATOM 3323 O O . GLU A 1 411 ? -7.713 -6.148 -18.300 1.00 89.12 411 GLU A O 1
ATOM 3328 N N . HIS A 1 412 ? -7.437 -5.084 -16.331 1.00 87.62 412 HIS A N 1
ATOM 3329 C CA . HIS A 1 412 ? -8.472 -4.086 -16.576 1.00 87.62 412 HIS A CA 1
ATOM 3330 C C . HIS A 1 412 ? -7.941 -2.694 -16.893 1.00 87.62 412 HIS A C 1
ATOM 3332 O O . HIS A 1 412 ? -8.589 -2.029 -17.686 1.00 87.62 412 HIS A O 1
ATOM 3338 N N . CYS A 1 413 ? -6.795 -2.258 -16.364 1.00 87.56 413 CYS A N 1
ATOM 3339 C CA . CYS A 1 413 ? -6.249 -0.927 -16.675 1.00 87.56 413 CYS A CA 1
ATOM 3340 C C . CYS A 1 413 ? -5.229 -0.983 -17.814 1.00 87.56 413 CYS A C 1
ATOM 3342 O O . CYS A 1 413 ? -5.329 -0.209 -18.757 1.00 87.56 413 CYS A O 1
ATOM 3344 N N . VAL A 1 414 ? -4.268 -1.914 -17.759 1.00 88.62 414 VAL A N 1
ATOM 3345 C CA . VAL A 1 414 ? -3.189 -1.988 -18.763 1.00 88.62 414 VAL A CA 1
ATOM 3346 C C . VAL A 1 414 ? -3.697 -2.613 -20.063 1.00 88.62 414 VAL A C 1
ATOM 3348 O O . VAL A 1 414 ? -3.680 -1.965 -21.104 1.00 88.62 414 VAL A O 1
ATOM 3351 N N . LYS A 1 415 ? -4.240 -3.838 -20.024 1.00 88.06 415 LYS A N 1
ATOM 3352 C CA . LYS A 1 415 ? -4.724 -4.524 -21.243 1.00 88.06 415 LYS A CA 1
ATOM 3353 C C . LYS A 1 415 ? -5.881 -3.809 -21.948 1.00 88.06 415 LYS A C 1
ATOM 3355 O O . LYS A 1 415 ? -6.075 -4.006 -23.143 1.00 88.06 415 LYS A O 1
ATOM 3360 N N . LYS A 1 416 ? -6.672 -3.015 -21.220 1.00 86.44 416 LYS A N 1
ATOM 3361 C CA . LYS A 1 416 ? -7.832 -2.276 -21.754 1.00 86.44 416 LYS A CA 1
ATOM 3362 C C . LYS A 1 416 ? -7.625 -0.762 -21.715 1.00 86.44 416 LYS A C 1
ATOM 3364 O O . LYS A 1 416 ? -8.604 -0.025 -21.647 1.00 86.44 416 LYS A O 1
ATOM 3369 N N . LEU A 1 417 ? -6.371 -0.315 -21.794 1.00 86.50 417 LEU A N 1
ATOM 3370 C CA . LEU A 1 417 ? -6.001 1.097 -21.732 1.00 86.50 417 LEU A CA 1
ATOM 3371 C C . LEU A 1 417 ? -6.771 1.954 -22.749 1.00 86.50 417 LEU A C 1
ATOM 3373 O O . LEU A 1 417 ? -7.491 2.868 -22.358 1.00 86.50 417 LEU A O 1
ATOM 3377 N N . ILE A 1 418 ? -6.679 1.605 -24.036 1.00 84.88 418 ILE A N 1
ATOM 3378 C CA . ILE A 1 418 ? -7.310 2.361 -25.132 1.00 84.88 418 ILE A CA 1
ATOM 3379 C C . ILE A 1 418 ? -8.842 2.431 -24.959 1.00 84.88 418 ILE A C 1
ATOM 3381 O O . ILE A 1 418 ? -9.375 3.538 -24.913 1.00 84.88 418 ILE A O 1
ATOM 3385 N N . PRO A 1 419 ? -9.565 1.311 -24.728 1.00 85.06 419 PRO A N 1
ATOM 3386 C CA . PRO A 1 419 ? -11.000 1.368 -24.450 1.00 85.06 419 PRO A CA 1
ATOM 3387 C C . PRO A 1 419 ? -11.406 2.274 -23.281 1.00 85.06 419 PRO A C 1
ATOM 3389 O O . PRO A 1 419 ? -12.482 2.865 -23.331 1.00 85.06 419 PRO A O 1
ATOM 3392 N N . ILE A 1 420 ? -10.598 2.361 -22.217 1.00 82.88 420 ILE A N 1
ATOM 3393 C CA . ILE A 1 420 ? -10.904 3.225 -21.064 1.00 82.88 420 ILE A CA 1
ATOM 3394 C C . ILE A 1 420 ? -10.718 4.693 -21.437 1.00 82.88 420 ILE A C 1
ATOM 3396 O O . ILE A 1 420 ? -11.569 5.510 -21.090 1.00 82.88 420 ILE A O 1
ATOM 3400 N N . MET A 1 421 ? -9.651 5.015 -22.170 1.00 82.50 421 MET A N 1
ATOM 3401 C CA . MET A 1 421 ? -9.395 6.378 -22.638 1.00 82.50 421 MET A CA 1
ATOM 3402 C C . MET A 1 421 ? -10.500 6.878 -23.572 1.00 82.50 421 MET A C 1
ATOM 3404 O O . MET A 1 421 ? -10.945 8.011 -23.434 1.00 82.50 421 MET A O 1
ATOM 3408 N N . GLU A 1 422 ? -10.976 6.030 -24.485 1.00 83.31 422 GLU A N 1
ATOM 3409 C CA . GLU A 1 422 ? -12.011 6.409 -25.453 1.00 83.31 422 GLU A CA 1
ATOM 3410 C C . GLU A 1 422 ? -13.415 6.502 -24.843 1.00 83.31 422 GLU A C 1
ATOM 3412 O O . GLU A 1 422 ? -14.214 7.341 -25.256 1.00 83.31 422 GLU A O 1
ATOM 3417 N N . ARG A 1 423 ? -13.759 5.600 -23.911 1.00 82.19 423 ARG A N 1
ATOM 3418 C CA . ARG A 1 423 ? -15.156 5.399 -23.477 1.00 82.19 423 ARG A CA 1
ATOM 3419 C C . ARG A 1 423 ? -15.471 5.899 -22.077 1.00 82.19 423 ARG A C 1
ATOM 3421 O O . ARG A 1 423 ? -16.651 5.990 -21.747 1.00 82.19 423 ARG A O 1
ATOM 3428 N N . PHE A 1 424 ? -14.464 6.144 -21.244 1.00 82.75 424 PHE A N 1
ATOM 3429 C CA . PHE A 1 424 ? -14.673 6.484 -19.841 1.00 82.75 424 PHE A CA 1
ATOM 3430 C C . PHE A 1 424 ? -13.928 7.752 -19.444 1.00 82.75 424 PHE A C 1
ATOM 3432 O O . PHE A 1 424 ? -14.544 8.809 -19.324 1.00 82.75 424 PHE A O 1
ATOM 3439 N N . ASP A 1 425 ? -12.619 7.650 -19.220 1.00 85.81 425 ASP A N 1
ATOM 3440 C CA . ASP A 1 425 ? -11.820 8.769 -18.745 1.00 85.81 425 ASP A CA 1
ATOM 3441 C C . ASP A 1 425 ? -10.316 8.543 -18.935 1.00 85.81 425 ASP A C 1
ATOM 3443 O O . ASP A 1 425 ? -9.769 7.488 -18.598 1.00 85.81 425 ASP A O 1
ATOM 3447 N N . VAL A 1 426 ? -9.637 9.590 -19.400 1.00 87.25 426 VAL A N 1
ATOM 3448 C CA . VAL A 1 426 ? -8.183 9.640 -19.580 1.00 87.25 426 VAL A CA 1
ATOM 3449 C C . VAL A 1 426 ? -7.454 9.691 -18.234 1.00 87.25 426 VAL A C 1
ATOM 3451 O O . VAL A 1 426 ? -6.414 9.048 -18.078 1.00 87.25 426 VAL A O 1
ATOM 3454 N N . GLU A 1 427 ? -7.995 10.392 -17.228 1.00 88.88 427 GLU A N 1
ATOM 3455 C CA . GLU A 1 427 ? -7.358 10.461 -15.903 1.00 88.88 427 GLU A CA 1
ATOM 3456 C C . GLU A 1 427 ? -7.392 9.097 -15.199 1.00 88.88 427 GLU A C 1
ATOM 3458 O O . GLU A 1 427 ? -6.361 8.633 -14.703 1.00 88.88 427 GLU A O 1
ATOM 3463 N N . ALA A 1 428 ? -8.540 8.410 -15.215 1.00 88.25 428 ALA A N 1
ATOM 3464 C CA . ALA A 1 428 ? -8.661 7.051 -14.686 1.00 88.25 428 ALA A CA 1
ATOM 3465 C C . ALA A 1 428 ? -7.705 6.067 -15.386 1.00 88.25 428 ALA A C 1
ATOM 3467 O O . ALA A 1 428 ? -7.049 5.260 -14.721 1.00 88.25 428 ALA A O 1
ATOM 3468 N N . ALA A 1 429 ? -7.580 6.159 -16.715 1.00 89.25 429 ALA A N 1
ATOM 3469 C CA . ALA A 1 429 ? -6.639 5.357 -17.495 1.00 89.25 429 ALA A CA 1
ATOM 3470 C C . ALA A 1 429 ? -5.183 5.586 -17.054 1.00 89.25 429 ALA A C 1
ATOM 3472 O O . ALA A 1 429 ? -4.471 4.630 -16.733 1.00 89.25 429 ALA A O 1
ATOM 3473 N N . MET A 1 430 ? -4.757 6.851 -16.965 1.00 91.19 430 MET A N 1
ATOM 3474 C CA . MET A 1 430 ? -3.413 7.221 -16.518 1.00 91.19 430 MET A CA 1
ATOM 3475 C C . MET A 1 430 ? -3.135 6.723 -15.091 1.00 91.19 430 MET A C 1
ATOM 3477 O O . MET A 1 430 ? -2.122 6.058 -14.860 1.00 91.19 430 MET A O 1
ATOM 3481 N N . LEU A 1 431 ? -4.041 6.985 -14.141 1.00 90.19 431 LEU A N 1
ATOM 3482 C CA . LEU A 1 431 ? -3.896 6.552 -12.746 1.00 90.19 431 LEU A CA 1
ATOM 3483 C C . LEU A 1 431 ? -3.878 5.024 -12.610 1.00 90.19 431 LEU A C 1
ATOM 3485 O O . LEU A 1 431 ? -3.171 4.497 -11.749 1.00 90.19 431 LEU A O 1
ATOM 3489 N N . GLY A 1 432 ? -4.614 4.300 -13.455 1.00 91.19 432 GLY A N 1
ATOM 3490 C CA . GLY A 1 432 ? -4.614 2.838 -13.483 1.00 91.19 432 GLY A CA 1
ATOM 3491 C C . GLY A 1 432 ? -3.255 2.261 -13.884 1.00 91.19 432 GLY A C 1
ATOM 3492 O O . GLY A 1 432 ? -2.727 1.379 -13.200 1.00 91.19 432 GLY A O 1
ATOM 3493 N N . VAL A 1 433 ? -2.647 2.801 -14.946 1.00 91.50 433 VAL A N 1
ATOM 3494 C CA . VAL A 1 433 ? -1.297 2.401 -15.385 1.00 91.50 433 VAL A CA 1
ATOM 3495 C C . VAL A 1 433 ? -0.240 2.829 -14.362 1.00 91.50 433 VAL A C 1
ATOM 3497 O O . VAL A 1 433 ? 0.667 2.057 -14.051 1.00 91.50 433 VAL A O 1
ATOM 3500 N N . GLU A 1 434 ? -0.372 4.020 -13.774 1.00 91.50 434 GLU A N 1
ATOM 3501 C CA . GLU A 1 434 ? 0.547 4.496 -12.736 1.00 91.50 434 GLU A CA 1
ATOM 3502 C C . GLU A 1 434 ? 0.489 3.634 -11.466 1.00 91.50 434 GLU A C 1
ATOM 3504 O O . GLU A 1 434 ? 1.528 3.298 -10.891 1.00 91.50 434 GLU A O 1
ATOM 3509 N N . SER A 1 435 ? -0.713 3.219 -11.060 1.00 91.94 435 SER A N 1
ATOM 3510 C CA . SER A 1 435 ? -0.917 2.301 -9.934 1.00 91.94 435 SER A CA 1
ATOM 3511 C C . SER A 1 435 ? -0.251 0.952 -10.199 1.00 91.94 435 SER A C 1
ATOM 3513 O O . SER A 1 435 ? 0.422 0.413 -9.319 1.00 91.94 435 SER A O 1
ATOM 3515 N N . PHE A 1 436 ? -0.368 0.423 -11.423 1.00 94.06 436 PHE A N 1
ATOM 3516 C CA . PHE A 1 436 ? 0.310 -0.813 -11.817 1.00 94.06 436 PHE A CA 1
ATOM 3517 C C . PHE A 1 436 ? 1.838 -0.668 -11.791 1.00 94.06 436 PHE A C 1
ATOM 3519 O O . PHE A 1 436 ? 2.520 -1.515 -11.212 1.00 94.06 436 PHE A O 1
ATOM 3526 N N . LYS A 1 437 ? 2.383 0.435 -12.326 1.00 92.50 437 LYS A N 1
ATOM 3527 C CA . LYS A 1 437 ? 3.819 0.755 -12.224 1.00 92.50 437 LYS A CA 1
ATOM 3528 C C . LYS A 1 437 ? 4.283 0.746 -10.767 1.00 92.50 437 LYS A C 1
ATOM 3530 O O . LYS A 1 437 ? 5.316 0.166 -10.442 1.00 92.50 437 LYS A O 1
ATOM 3535 N N . GLN A 1 438 ? 3.522 1.372 -9.873 1.00 91.94 438 GLN A N 1
ATOM 3536 C CA . GLN A 1 438 ? 3.888 1.422 -8.462 1.00 91.94 438 GLN A CA 1
ATOM 3537 C C . GLN A 1 438 ? 3.844 0.033 -7.807 1.00 91.94 438 GLN A C 1
ATOM 3539 O O . GLN A 1 438 ? 4.718 -0.283 -7.003 1.00 91.94 438 GLN A O 1
ATOM 3544 N N . CYS A 1 439 ? 2.899 -0.831 -8.198 1.00 91.38 439 CYS A N 1
ATOM 3545 C CA . CYS A 1 439 ? 2.885 -2.230 -7.766 1.00 91.38 439 CYS A CA 1
ATOM 3546 C C . CYS A 1 439 ? 4.150 -2.982 -8.194 1.00 91.38 439 CYS A C 1
ATOM 3548 O O . CYS A 1 439 ? 4.742 -3.695 -7.385 1.00 91.38 439 CYS A O 1
ATOM 3550 N N . LEU A 1 440 ? 4.572 -2.797 -9.449 1.00 89.75 440 LEU A N 1
ATOM 3551 C CA . LEU A 1 440 ? 5.786 -3.384 -10.016 1.00 89.75 440 LEU A CA 1
ATOM 3552 C C . LEU A 1 440 ? 7.045 -2.960 -9.239 1.00 89.75 440 LEU A C 1
ATOM 3554 O O . LEU A 1 440 ? 7.825 -3.812 -8.816 1.00 89.75 440 LEU A O 1
ATOM 3558 N N . ILE A 1 441 ? 7.201 -1.659 -8.979 1.00 89.62 441 ILE A N 1
ATOM 3559 C CA . ILE A 1 441 ? 8.332 -1.106 -8.211 1.00 89.62 441 ILE A CA 1
ATOM 3560 C C . ILE A 1 441 ? 8.341 -1.643 -6.774 1.00 89.62 441 ILE A C 1
ATOM 3562 O O . ILE A 1 441 ? 9.384 -2.025 -6.239 1.00 89.62 441 ILE A O 1
ATOM 3566 N N . THR A 1 442 ? 7.176 -1.687 -6.129 1.00 88.31 442 THR A N 1
ATOM 3567 C CA . THR A 1 442 ? 7.049 -2.193 -4.759 1.00 88.31 442 THR A CA 1
ATOM 3568 C C . THR A 1 442 ? 7.323 -3.701 -4.685 1.00 88.31 442 THR A C 1
ATOM 3570 O O . THR A 1 442 ? 7.944 -4.165 -3.726 1.00 88.31 442 THR A O 1
ATOM 3573 N N . ALA A 1 443 ? 6.925 -4.477 -5.698 1.00 88.12 443 ALA A N 1
ATOM 3574 C CA . ALA A 1 443 ? 7.230 -5.903 -5.778 1.00 88.12 443 ALA A CA 1
ATOM 3575 C C . ALA A 1 443 ? 8.740 -6.169 -5.912 1.00 88.12 443 ALA A C 1
ATOM 3577 O O . ALA A 1 443 ? 9.250 -7.052 -5.219 1.00 88.12 443 ALA A O 1
ATOM 3578 N N . ASP A 1 444 ? 9.457 -5.395 -6.733 1.00 86.62 444 ASP A N 1
ATOM 3579 C CA . ASP A 1 444 ? 10.915 -5.520 -6.863 1.00 86.62 444 ASP A CA 1
ATOM 3580 C C . ASP A 1 444 ? 11.653 -5.065 -5.590 1.00 86.62 444 ASP A C 1
ATOM 3582 O O . ASP A 1 444 ? 12.458 -5.810 -5.030 1.00 86.62 444 ASP A O 1
ATOM 3586 N N . SER A 1 445 ? 11.323 -3.884 -5.062 1.00 86.00 445 SER A N 1
ATOM 3587 C CA . SER A 1 445 ? 12.028 -3.305 -3.906 1.00 86.00 445 SER A CA 1
ATOM 3588 C C . SER A 1 445 ? 11.794 -4.061 -2.591 1.00 86.00 445 SER A C 1
ATOM 3590 O O . SER A 1 445 ? 12.749 -4.348 -1.868 1.00 86.00 445 SER A O 1
ATOM 3592 N N . VAL A 1 446 ? 10.543 -4.415 -2.272 1.00 82.94 446 VAL A N 1
ATOM 3593 C CA . VAL A 1 446 ? 10.176 -5.030 -0.980 1.00 82.94 446 VAL A CA 1
ATOM 3594 C C . VAL A 1 446 ? 10.171 -6.558 -1.057 1.00 82.94 446 VAL A C 1
ATOM 3596 O O . VAL A 1 446 ? 10.579 -7.242 -0.115 1.00 82.94 446 VAL A O 1
ATOM 3599 N N . TYR A 1 447 ? 9.723 -7.122 -2.182 1.00 83.44 447 TYR A N 1
ATOM 3600 C CA . TYR A 1 447 ? 9.480 -8.558 -2.336 1.00 83.44 447 TYR A CA 1
ATOM 3601 C C . TYR A 1 447 ? 10.374 -9.223 -3.388 1.00 83.44 447 TYR A C 1
ATOM 3603 O O . TYR A 1 447 ? 9.997 -10.265 -3.922 1.00 83.44 447 TYR A O 1
ATOM 3611 N N . LYS A 1 448 ? 11.596 -8.714 -3.613 1.00 84.44 448 LYS A N 1
ATOM 3612 C CA . LYS A 1 448 ? 12.562 -9.226 -4.608 1.00 84.44 448 LYS A CA 1
ATOM 3613 C C . LYS A 1 448 ? 12.654 -10.755 -4.698 1.00 84.44 448 LYS A C 1
ATOM 3615 O O . LYS A 1 448 ? 12.654 -11.330 -5.780 1.00 84.44 448 LYS A O 1
ATOM 3620 N N . ARG A 1 449 ? 12.691 -11.447 -3.550 1.00 84.19 449 ARG A N 1
ATOM 3621 C CA . ARG A 1 449 ? 12.780 -12.924 -3.481 1.00 84.19 449 ARG A CA 1
ATOM 3622 C C . ARG A 1 449 ? 11.520 -13.654 -3.968 1.00 84.19 449 ARG A C 1
ATOM 3624 O O . ARG A 1 449 ? 11.608 -14.820 -4.331 1.00 84.19 449 ARG A O 1
ATOM 3631 N N . LYS A 1 450 ? 10.362 -12.994 -3.934 1.00 83.94 450 LYS A N 1
ATOM 3632 C CA . LYS A 1 450 ? 9.049 -13.509 -4.353 1.00 83.94 450 LYS A CA 1
ATOM 3633 C C . LYS A 1 450 ? 8.547 -12.879 -5.654 1.00 83.94 450 LYS A C 1
ATOM 3635 O O . LYS A 1 450 ? 7.396 -13.092 -6.022 1.00 83.94 450 LYS A O 1
ATOM 3640 N N . LEU A 1 451 ? 9.391 -12.130 -6.364 1.00 84.50 451 LEU A N 1
ATOM 3641 C CA . LEU A 1 451 ? 9.017 -11.490 -7.624 1.00 84.50 451 LEU A CA 1
ATOM 3642 C C . LEU A 1 451 ? 8.500 -12.510 -8.653 1.00 84.50 451 LEU A C 1
ATOM 3644 O O . LEU A 1 451 ? 7.547 -12.243 -9.374 1.00 84.50 451 LEU A O 1
ATOM 3648 N N . SER A 1 452 ? 9.072 -13.716 -8.666 1.00 81.81 452 SER A N 1
ATOM 3649 C CA . SER A 1 452 ? 8.622 -14.819 -9.520 1.00 81.81 452 SER A CA 1
ATOM 3650 C C . SER A 1 452 ? 7.185 -15.260 -9.233 1.00 81.81 452 SER A C 1
ATOM 3652 O O . SER A 1 452 ? 6.402 -15.469 -10.155 1.00 81.81 452 SER A O 1
ATOM 3654 N N . GLU A 1 453 ? 6.830 -15.386 -7.955 1.00 84.94 453 GLU A N 1
ATOM 3655 C CA . GLU A 1 453 ? 5.479 -15.714 -7.502 1.00 84.94 453 GLU A CA 1
ATOM 3656 C C . GLU A 1 453 ? 4.513 -14.580 -7.864 1.00 84.94 453 GLU A C 1
ATOM 3658 O O . GLU A 1 453 ? 3.449 -14.837 -8.420 1.00 84.94 453 GLU A O 1
ATOM 3663 N N . PHE A 1 454 ? 4.923 -13.328 -7.648 1.00 88.31 454 PHE A N 1
ATOM 3664 C CA . PHE A 1 454 ? 4.145 -12.142 -7.998 1.00 88.31 454 PHE A CA 1
ATOM 3665 C C . PHE A 1 454 ? 3.820 -12.074 -9.499 1.00 88.31 454 PHE A C 1
ATOM 3667 O O . PHE A 1 454 ? 2.657 -11.928 -9.873 1.00 88.31 454 PHE A O 1
ATOM 3674 N N . LEU A 1 455 ? 4.821 -12.243 -10.368 1.00 85.12 455 LEU A N 1
ATOM 3675 C CA . LEU A 1 455 ? 4.629 -12.182 -11.820 1.00 85.12 455 LEU A CA 1
ATOM 3676 C C . LEU A 1 455 ? 3.682 -13.279 -12.323 1.00 85.12 455 LEU A C 1
ATOM 3678 O O . LEU A 1 455 ? 2.847 -13.007 -13.181 1.00 85.12 455 LEU A O 1
ATOM 3682 N N . ARG A 1 456 ? 3.740 -14.483 -11.736 1.00 84.88 456 ARG A N 1
ATOM 3683 C CA . ARG A 1 456 ? 2.797 -15.575 -12.040 1.00 84.88 456 ARG A CA 1
ATOM 3684 C C . ARG A 1 456 ? 1.353 -15.221 -11.690 1.00 84.88 456 ARG A C 1
ATOM 3686 O O . ARG A 1 456 ? 0.442 -15.585 -12.430 1.00 84.88 456 ARG A O 1
ATOM 3693 N N . PHE A 1 457 ? 1.129 -14.514 -10.579 1.00 84.38 457 PHE A N 1
ATOM 3694 C CA . PHE A 1 457 ? -0.209 -14.040 -10.213 1.00 84.38 457 PHE A CA 1
ATOM 3695 C C . PHE A 1 457 ? -0.744 -13.002 -11.204 1.00 84.38 457 PHE A C 1
ATOM 3697 O O . PHE A 1 457 ? -1.921 -13.059 -11.557 1.00 84.38 457 PHE A O 1
ATOM 3704 N N . VAL A 1 458 ? 0.110 -12.086 -11.671 1.00 85.44 458 VAL A N 1
ATOM 3705 C CA . VAL A 1 458 ? -0.275 -11.028 -12.620 1.00 85.44 458 VAL A CA 1
ATOM 3706 C C . VAL A 1 458 ? -0.620 -11.597 -13.998 1.00 85.44 458 VAL A C 1
ATOM 3708 O O . VAL A 1 458 ? -1.603 -11.177 -14.606 1.00 85.44 4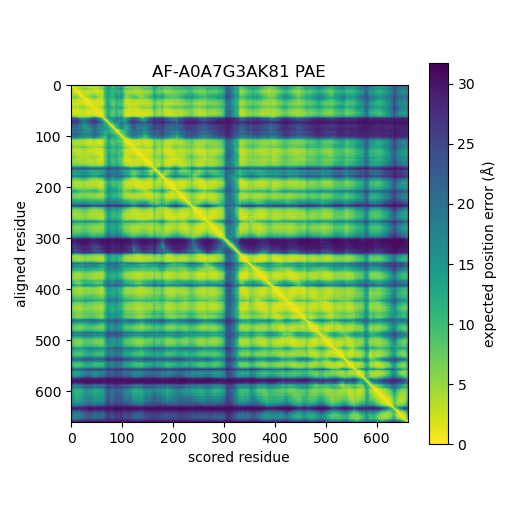58 VAL A O 1
ATOM 3711 N N . THR A 1 459 ? 0.151 -12.565 -14.500 1.00 80.31 459 THR A N 1
ATOM 3712 C CA . THR A 1 459 ? -0.084 -13.169 -15.824 1.00 80.31 459 THR A CA 1
ATOM 3713 C C . THR A 1 459 ? -1.122 -14.289 -15.810 1.00 80.31 459 THR A C 1
ATOM 3715 O O . THR A 1 459 ? -1.630 -14.649 -16.872 1.00 80.31 459 THR A O 1
ATOM 3718 N N . ASN A 1 460 ? -1.459 -14.825 -14.629 1.00 73.88 460 ASN A N 1
ATOM 3719 C CA . ASN A 1 460 ? -2.311 -16.001 -14.438 1.00 73.88 460 ASN A CA 1
ATOM 3720 C C . ASN A 1 460 ? -1.786 -17.253 -15.178 1.00 73.88 460 ASN A C 1
ATOM 3722 O O . ASN A 1 460 ? -2.564 -18.102 -15.615 1.00 73.88 460 ASN A O 1
ATOM 3726 N N . GLN A 1 461 ? -0.461 -17.359 -15.347 1.00 71.06 461 GLN A N 1
ATOM 3727 C CA . GLN A 1 461 ? 0.196 -18.467 -16.044 1.00 71.06 461 GLN A CA 1
ATOM 3728 C C . GLN A 1 461 ? 1.273 -19.126 -15.172 1.00 71.06 461 GLN A C 1
ATOM 3730 O O . GLN A 1 461 ? 2.055 -18.473 -14.481 1.00 71.06 461 GLN A O 1
ATOM 3735 N N . ASN A 1 462 ? 1.339 -20.461 -15.220 1.00 63.28 462 ASN A N 1
ATOM 3736 C CA . ASN A 1 462 ? 2.354 -21.265 -14.527 1.00 63.28 462 ASN A CA 1
ATOM 3737 C C . ASN A 1 462 ? 3.639 -21.399 -15.359 1.00 63.28 462 ASN A C 1
ATOM 3739 O O . ASN A 1 462 ? 4.172 -22.493 -15.515 1.00 63.28 462 ASN A O 1
ATOM 3743 N N . GLN A 1 463 ? 4.103 -20.287 -15.918 1.00 65.62 463 GLN A N 1
ATOM 3744 C CA . GLN A 1 463 ? 5.294 -20.229 -16.761 1.00 65.62 463 GLN A CA 1
ATOM 3745 C C . GLN A 1 463 ? 6.526 -19.768 -15.972 1.00 65.62 463 GLN A C 1
ATOM 3747 O O . GLN A 1 463 ? 6.423 -19.345 -14.812 1.00 65.62 463 GLN A O 1
ATOM 3752 N N . SER A 1 464 ? 7.705 -19.884 -16.583 1.00 68.56 464 SER A N 1
ATOM 3753 C CA . SER A 1 464 ? 8.963 -19.395 -16.014 1.00 68.56 464 SER A CA 1
ATOM 3754 C C . SER A 1 464 ? 8.967 -17.861 -15.883 1.00 68.56 464 SER A C 1
ATOM 3756 O O . SER A 1 464 ? 8.131 -17.161 -16.455 1.00 68.56 464 SER A O 1
ATOM 3758 N N . ILE A 1 465 ? 9.885 -17.304 -15.082 1.00 66.88 465 ILE A N 1
ATOM 3759 C CA . ILE A 1 465 ? 9.982 -15.844 -14.877 1.00 66.88 465 ILE A CA 1
ATOM 3760 C C . ILE A 1 465 ? 10.146 -15.094 -16.214 1.00 66.88 465 ILE A C 1
ATOM 3762 O O . ILE A 1 465 ? 9.378 -14.159 -16.428 1.00 66.88 465 ILE A O 1
ATOM 3766 N N . PRO A 1 466 ? 11.059 -15.491 -17.126 1.00 67.75 466 PRO A N 1
ATOM 3767 C CA . PRO A 1 466 ? 11.259 -14.783 -18.393 1.00 67.75 466 PRO A CA 1
ATOM 3768 C C . PRO A 1 466 ? 10.022 -14.799 -19.292 1.00 67.75 466 PRO A C 1
ATOM 3770 O O . PRO A 1 466 ? 9.692 -13.784 -19.891 1.00 67.75 466 PRO A O 1
ATOM 3773 N N . GLU A 1 467 ? 9.287 -15.912 -19.328 1.00 72.75 467 GLU A N 1
ATOM 3774 C CA . GLU A 1 467 ? 8.056 -16.033 -20.116 1.00 72.75 467 GLU A CA 1
ATOM 3775 C C . GLU A 1 467 ? 6.947 -15.116 -19.574 1.00 72.75 467 GLU A C 1
ATOM 3777 O O . GLU A 1 467 ? 6.315 -14.384 -20.336 1.00 72.75 467 GLU A O 1
ATOM 3782 N N . ASN A 1 468 ? 6.766 -15.070 -18.246 1.00 76.25 468 ASN A N 1
ATOM 3783 C CA . ASN A 1 468 ? 5.805 -14.157 -17.618 1.00 76.25 468 ASN A CA 1
ATOM 3784 C C . ASN A 1 468 ? 6.185 -12.684 -17.825 1.00 76.25 468 ASN A C 1
ATOM 3786 O O . ASN A 1 468 ? 5.313 -11.858 -18.096 1.00 76.25 468 ASN A O 1
ATOM 3790 N N . VAL A 1 469 ? 7.479 -12.356 -17.726 1.00 78.56 469 VAL A N 1
ATOM 3791 C CA . VAL A 1 469 ? 7.993 -11.022 -18.066 1.00 78.56 469 VAL A CA 1
ATOM 3792 C C . VAL A 1 469 ? 7.703 -10.715 -19.534 1.00 78.56 469 VAL A C 1
ATOM 3794 O O . VAL A 1 469 ? 7.169 -9.650 -19.822 1.00 78.56 469 VAL A O 1
ATOM 3797 N N . GLY A 1 470 ? 7.943 -11.663 -20.442 1.00 79.50 470 GLY A N 1
ATOM 3798 C CA . GLY A 1 470 ? 7.694 -11.524 -21.875 1.00 79.50 470 GLY A CA 1
ATOM 3799 C C . GLY A 1 470 ? 6.238 -11.205 -22.223 1.00 79.50 470 GLY A C 1
ATOM 3800 O O . GLY A 1 470 ? 5.993 -10.402 -23.116 1.00 79.50 470 GLY A O 1
ATOM 3801 N N . ILE A 1 471 ? 5.258 -11.763 -21.505 1.00 81.50 471 ILE A N 1
ATOM 3802 C CA . ILE A 1 471 ? 3.832 -11.441 -21.716 1.00 81.50 471 ILE A CA 1
ATOM 3803 C C . ILE A 1 471 ? 3.539 -9.977 -21.371 1.00 81.50 471 ILE A C 1
ATOM 3805 O O . ILE A 1 471 ? 2.854 -9.281 -22.126 1.00 81.50 471 ILE A O 1
ATOM 3809 N N . ILE A 1 472 ? 4.037 -9.513 -20.221 1.00 84.12 472 ILE A N 1
ATOM 3810 C CA . ILE A 1 472 ? 3.818 -8.136 -19.767 1.00 84.12 472 ILE A CA 1
ATOM 3811 C C . ILE A 1 472 ? 4.571 -7.168 -20.683 1.00 84.12 472 ILE A C 1
ATOM 3813 O O . ILE A 1 472 ? 3.978 -6.190 -21.125 1.00 84.12 472 ILE A O 1
ATOM 3817 N N . VAL A 1 473 ? 5.827 -7.478 -21.020 1.00 85.81 473 VAL A N 1
ATOM 3818 C CA . VAL A 1 473 ? 6.658 -6.714 -21.960 1.00 85.81 473 VAL A CA 1
ATOM 3819 C C . VAL A 1 473 ? 5.942 -6.553 -23.294 1.00 85.81 473 VAL A C 1
ATOM 3821 O O . VAL A 1 473 ? 5.658 -5.421 -23.657 1.00 85.81 473 VAL A O 1
ATOM 3824 N N . LYS A 1 474 ? 5.530 -7.644 -23.954 1.00 86.44 474 LYS A N 1
ATOM 3825 C CA . LYS A 1 474 ? 4.815 -7.580 -25.243 1.00 86.44 474 LYS A CA 1
ATOM 3826 C C . LYS A 1 474 ? 3.565 -6.709 -25.173 1.00 86.44 474 LYS A C 1
ATOM 3828 O O . LYS A 1 474 ? 3.328 -5.888 -26.048 1.00 86.44 474 LYS A O 1
ATOM 3833 N N . THR A 1 475 ? 2.786 -6.845 -24.096 1.00 86.69 475 THR A N 1
ATOM 3834 C CA . THR A 1 475 ? 1.586 -6.017 -23.893 1.00 86.69 475 THR A CA 1
ATOM 3835 C C . THR A 1 475 ? 1.950 -4.530 -23.808 1.00 86.69 475 THR A C 1
ATOM 3837 O O . THR A 1 475 ? 1.270 -3.693 -24.392 1.00 86.69 475 THR A O 1
ATOM 3840 N N . VAL A 1 476 ? 3.010 -4.182 -23.074 1.00 87.12 476 VAL A N 1
ATOM 3841 C CA . VAL A 1 476 ? 3.438 -2.787 -22.895 1.00 87.12 476 VAL A CA 1
ATOM 3842 C C . VAL A 1 476 ? 4.109 -2.230 -24.158 1.00 87.12 476 VAL A C 1
ATOM 3844 O O . VAL A 1 476 ? 3.856 -1.081 -24.507 1.00 87.12 476 VAL A O 1
ATOM 3847 N N . GLU A 1 477 ? 4.904 -3.032 -24.868 1.00 87.00 477 GLU A N 1
ATOM 3848 C CA . GLU A 1 477 ? 5.499 -2.700 -26.169 1.00 87.00 477 GLU A CA 1
ATOM 3849 C C . GLU A 1 477 ? 4.420 -2.365 -27.208 1.00 87.00 477 GLU A C 1
ATOM 3851 O O . GLU A 1 477 ? 4.479 -1.314 -27.845 1.00 87.00 477 GLU A O 1
ATOM 3856 N N . GLU A 1 478 ? 3.399 -3.220 -27.342 1.00 87.62 478 GLU A N 1
ATOM 3857 C CA . GLU A 1 478 ? 2.267 -2.994 -28.248 1.00 87.62 478 GLU A CA 1
ATOM 3858 C C . GLU A 1 478 ? 1.511 -1.704 -27.907 1.00 87.62 478 GLU A C 1
ATOM 3860 O O . GLU A 1 478 ? 1.121 -0.957 -28.804 1.00 87.62 478 GLU A O 1
ATOM 3865 N N . LEU A 1 479 ? 1.310 -1.418 -26.616 1.00 85.06 479 LEU A N 1
ATOM 3866 C CA . LEU A 1 479 ? 0.663 -0.179 -26.181 1.00 85.06 479 LEU A CA 1
ATOM 3867 C C . LEU A 1 479 ? 1.524 1.050 -26.482 1.00 85.06 479 LEU A C 1
ATOM 3869 O O . LEU A 1 479 ? 0.985 2.051 -26.938 1.00 85.06 479 LEU A O 1
ATOM 3873 N N . LEU A 1 480 ? 2.843 0.984 -26.276 1.00 83.94 480 LEU A N 1
ATOM 3874 C CA . LEU A 1 480 ? 3.752 2.088 -26.598 1.00 83.94 480 LEU A CA 1
ATOM 3875 C C . LEU A 1 480 ? 3.785 2.403 -28.095 1.00 83.94 480 LEU A C 1
ATOM 3877 O O . LEU A 1 480 ? 3.807 3.579 -28.453 1.00 83.94 480 LEU A O 1
ATOM 3881 N N . LEU A 1 481 ? 3.755 1.385 -28.959 1.00 84.88 481 LEU A N 1
ATOM 3882 C CA . LEU A 1 481 ? 3.656 1.590 -30.406 1.00 84.88 481 LEU A CA 1
ATOM 3883 C C . LEU A 1 481 ? 2.340 2.288 -30.769 1.00 84.88 481 LEU A C 1
ATOM 3885 O O . LEU A 1 481 ? 2.359 3.316 -31.446 1.00 84.88 481 LEU A O 1
ATOM 3889 N N . LYS A 1 482 ? 1.211 1.819 -30.221 1.00 84.12 482 LYS A N 1
ATOM 3890 C CA . LYS A 1 482 ? -0.098 2.461 -30.426 1.00 84.12 482 LYS A CA 1
ATOM 3891 C C . LYS A 1 482 ? -0.131 3.905 -29.930 1.00 84.12 482 LYS A C 1
ATOM 3893 O O . LYS A 1 482 ? -0.683 4.758 -30.615 1.00 84.12 482 LYS A O 1
ATOM 3898 N N . CYS A 1 483 ? 0.522 4.214 -28.805 1.00 79.69 483 CYS A N 1
ATOM 3899 C CA . CYS A 1 483 ? 0.637 5.588 -28.308 1.00 79.69 483 CYS A CA 1
ATOM 3900 C C . CYS A 1 483 ? 1.291 6.545 -29.319 1.00 79.69 483 CYS A C 1
ATOM 3902 O O . CYS A 1 483 ? 0.975 7.734 -29.337 1.00 79.69 483 CYS A O 1
ATOM 3904 N N . LEU A 1 484 ? 2.227 6.044 -30.130 1.00 75.50 484 LEU A N 1
ATOM 3905 C CA . LEU A 1 484 ? 2.950 6.837 -31.127 1.00 75.50 484 LEU A CA 1
ATOM 3906 C C . LEU A 1 484 ? 2.225 6.909 -32.473 1.00 75.50 484 LEU A C 1
ATOM 3908 O O . LEU A 1 484 ? 2.360 7.912 -33.176 1.00 75.50 484 LEU A O 1
ATOM 3912 N N . GLU A 1 485 ? 1.473 5.866 -32.826 1.00 80.81 485 GLU A N 1
ATOM 3913 C CA . GLU A 1 485 ? 0.631 5.821 -34.026 1.00 80.81 485 GLU A CA 1
ATOM 3914 C C . GLU A 1 485 ? -0.619 6.703 -33.862 1.00 80.81 485 GLU A C 1
ATOM 3916 O O . GLU A 1 485 ? -0.938 7.510 -34.736 1.00 80.81 485 GLU A O 1
ATOM 3921 N N . GLU A 1 486 ? -1.282 6.634 -32.705 1.00 78.12 486 GLU A N 1
ATOM 3922 C CA . GLU A 1 486 ? -2.519 7.358 -32.392 1.00 78.12 486 GLU A CA 1
ATOM 3923 C C . GLU A 1 486 ? -2.243 8.670 -31.637 1.00 78.12 486 GLU A C 1
ATOM 3925 O O . GLU A 1 486 ? -2.788 8.924 -30.560 1.00 78.12 486 GLU A O 1
ATOM 3930 N N . LYS A 1 487 ? -1.411 9.555 -32.208 1.00 69.00 487 LYS A N 1
ATOM 3931 C CA . LYS A 1 487 ? -1.070 10.856 -31.582 1.00 69.00 487 LYS A CA 1
ATOM 3932 C C . LYS A 1 487 ? -2.306 11.663 -31.161 1.00 69.00 487 LYS A C 1
ATOM 3934 O O . LYS A 1 487 ? -2.262 12.375 -30.163 1.00 69.00 487 LYS A O 1
ATOM 3939 N N . SER A 1 488 ? -3.423 11.511 -31.878 1.00 69.12 488 SER A N 1
ATOM 3940 C CA . SER A 1 488 ? -4.695 12.167 -31.563 1.00 69.12 488 SER A CA 1
ATOM 3941 C C . SER A 1 488 ? -5.297 11.768 -30.218 1.00 69.12 488 SER A C 1
ATOM 3943 O O . SER A 1 488 ? -6.079 12.549 -29.701 1.00 69.12 488 SER A O 1
ATOM 3945 N N . LEU A 1 489 ? -4.973 10.595 -29.663 1.00 72.44 489 LEU A N 1
ATOM 3946 C CA . LEU A 1 489 ? -5.479 10.128 -28.364 1.00 72.44 489 LEU A CA 1
ATOM 3947 C C . LEU A 1 489 ? -4.510 10.420 -27.212 1.00 72.44 489 LEU A C 1
ATOM 3949 O O . LEU A 1 489 ? -4.942 10.639 -26.082 1.00 72.44 489 LEU A O 1
ATOM 3953 N N . PHE A 1 490 ? -3.204 10.442 -27.487 1.00 73.06 490 PHE A N 1
ATOM 3954 C CA . PHE A 1 490 ? -2.169 10.538 -26.452 1.00 73.06 490 PHE A CA 1
ATOM 3955 C C . PHE A 1 490 ? -1.565 11.940 -26.286 1.00 73.06 490 PHE A C 1
ATOM 3957 O O . PHE A 1 490 ? -0.870 12.185 -25.299 1.00 73.06 490 PHE A O 1
ATOM 3964 N N . ASP A 1 491 ? -1.889 12.887 -27.170 1.00 72.94 491 ASP A N 1
ATOM 3965 C CA . ASP A 1 491 ? -1.387 14.271 -27.132 1.00 72.94 491 ASP A CA 1
ATOM 3966 C C . ASP A 1 491 ? -2.470 15.329 -26.813 1.00 72.94 491 ASP A C 1
ATOM 3968 O O . ASP A 1 491 ? -2.252 16.530 -26.985 1.00 72.94 491 ASP A O 1
ATOM 3972 N N . ILE A 1 492 ? -3.647 14.896 -26.344 1.00 72.62 492 ILE A N 1
ATOM 3973 C CA . ILE A 1 492 ? -4.791 15.784 -26.071 1.00 72.62 492 ILE A CA 1
ATOM 3974 C C . ILE A 1 492 ? -4.569 16.608 -24.798 1.00 72.62 492 ILE A C 1
ATOM 3976 O O . ILE A 1 492 ? -4.778 17.822 -24.798 1.00 72.62 492 ILE A O 1
ATOM 3980 N N . ASP A 1 493 ? -4.177 15.960 -23.699 1.00 77.31 493 ASP A N 1
ATOM 3981 C CA . ASP A 1 493 ? -4.098 16.585 -22.382 1.00 77.31 493 ASP A CA 1
ATOM 3982 C C . ASP A 1 493 ? -2.803 16.223 -21.632 1.00 77.31 493 ASP A C 1
ATOM 3984 O O . ASP A 1 493 ? -1.990 15.390 -22.038 1.00 77.31 493 ASP A O 1
ATOM 3988 N N . ALA A 1 494 ? -2.553 16.909 -20.514 1.00 78.94 494 ALA A N 1
ATOM 3989 C CA . ALA A 1 494 ? -1.346 16.680 -19.720 1.00 78.94 494 ALA A CA 1
ATOM 3990 C C . ALA A 1 494 ? -1.287 15.263 -19.115 1.00 78.94 494 ALA A C 1
ATOM 3992 O O . ALA A 1 494 ? -0.196 14.796 -18.785 1.00 78.94 494 ALA A O 1
ATOM 3993 N N . ASN A 1 495 ? -2.436 14.598 -18.961 1.00 81.06 495 ASN A N 1
ATOM 3994 C CA . ASN A 1 495 ? -2.539 13.252 -18.405 1.00 81.06 495 ASN A CA 1
ATOM 3995 C C . ASN A 1 495 ? -2.206 12.194 -19.467 1.00 81.06 495 ASN A C 1
ATOM 3997 O O . ASN A 1 495 ? -1.391 11.307 -19.214 1.00 81.06 495 ASN A O 1
ATOM 4001 N N . SER A 1 496 ? -2.744 12.326 -20.682 1.00 79.81 496 SER A N 1
ATOM 4002 C CA . SER A 1 496 ? -2.478 11.440 -21.817 1.00 79.81 496 SER A CA 1
ATOM 4003 C C . SER A 1 496 ? -0.997 11.444 -22.190 1.00 79.81 496 SER A C 1
ATOM 4005 O O . SER A 1 496 ? -0.418 10.384 -22.428 1.00 79.81 496 SER A O 1
ATOM 4007 N N . ARG A 1 497 ? -0.345 12.614 -22.116 1.00 83.19 497 ARG A N 1
ATOM 4008 C CA . ARG A 1 497 ? 1.098 12.774 -22.378 1.00 83.19 497 ARG A CA 1
ATOM 4009 C C . ARG A 1 497 ? 2.001 12.058 -21.373 1.00 83.19 497 ARG A C 1
ATOM 4011 O O . ARG A 1 497 ? 3.150 11.761 -21.699 1.00 83.19 497 ARG A O 1
ATOM 4018 N N . GLN A 1 498 ? 1.513 11.781 -20.161 1.00 84.62 498 GLN A N 1
ATOM 4019 C CA . GLN A 1 498 ? 2.277 11.065 -19.132 1.00 84.62 498 GLN A CA 1
ATOM 4020 C C . GLN A 1 498 ? 2.246 9.546 -19.328 1.00 84.62 498 GLN A C 1
ATOM 4022 O O . GLN A 1 498 ? 3.190 8.866 -18.923 1.00 84.62 498 GLN A O 1
ATOM 4027 N N . ILE A 1 499 ? 1.202 9.009 -19.970 1.00 86.00 499 ILE A N 1
ATOM 4028 C CA . ILE A 1 499 ? 0.994 7.563 -20.136 1.00 86.00 499 ILE A CA 1
ATOM 4029 C C . ILE A 1 499 ? 2.200 6.872 -20.801 1.00 86.00 499 ILE A C 1
ATOM 4031 O O . ILE A 1 499 ? 2.684 5.894 -20.223 1.00 86.00 499 ILE A O 1
ATOM 4035 N N . PRO A 1 500 ? 2.764 7.367 -21.926 1.00 85.38 500 PRO A N 1
ATOM 4036 C CA . PRO A 1 500 ? 3.933 6.741 -22.546 1.00 85.38 500 PRO A CA 1
ATOM 4037 C C . PRO A 1 500 ? 5.148 6.679 -21.612 1.00 85.38 500 PRO A C 1
ATOM 4039 O O . PRO A 1 500 ? 5.823 5.655 -21.550 1.00 85.38 500 PRO A O 1
ATOM 4042 N N . GLY A 1 501 ? 5.397 7.730 -20.824 1.00 85.81 501 GLY A N 1
ATOM 4043 C CA . GLY A 1 501 ? 6.505 7.742 -19.863 1.00 85.81 501 GLY A CA 1
ATOM 4044 C C . GLY A 1 501 ? 6.304 6.765 -18.700 1.00 85.81 501 GLY A C 1
ATOM 4045 O O . GLY A 1 501 ? 7.251 6.119 -18.247 1.00 85.81 501 GLY A O 1
ATOM 4046 N N . ILE A 1 502 ? 5.060 6.592 -18.238 1.00 86.38 502 ILE A N 1
ATOM 4047 C CA . ILE A 1 502 ? 4.722 5.602 -17.204 1.00 86.38 502 ILE A CA 1
ATOM 4048 C C . ILE A 1 502 ? 4.927 4.178 -17.742 1.00 86.38 502 ILE A C 1
ATOM 4050 O O . ILE A 1 502 ? 5.537 3.356 -17.056 1.00 86.38 502 ILE A O 1
ATOM 4054 N N . LEU A 1 503 ? 4.463 3.894 -18.965 1.00 88.81 503 LEU A N 1
ATOM 4055 C CA . LEU A 1 503 ? 4.647 2.598 -19.631 1.00 88.81 503 LEU A CA 1
ATOM 4056 C C . LEU A 1 503 ? 6.131 2.280 -19.856 1.00 88.81 503 LEU A C 1
ATOM 4058 O O . LEU A 1 503 ? 6.570 1.165 -19.573 1.00 88.81 503 LEU A O 1
ATOM 4062 N N . LEU A 1 504 ? 6.920 3.268 -20.286 1.00 88.12 504 LEU A N 1
ATOM 4063 C CA . LEU A 1 504 ? 8.363 3.116 -20.455 1.00 88.12 504 LEU A CA 1
ATOM 4064 C C . LEU A 1 504 ? 9.061 2.760 -19.136 1.00 88.12 504 LEU A C 1
ATOM 4066 O O . LEU A 1 504 ? 9.906 1.871 -19.103 1.00 88.12 504 LEU A O 1
ATOM 4070 N N . SER A 1 505 ? 8.667 3.391 -18.028 1.00 88.69 505 SER A N 1
ATOM 4071 C CA . SER A 1 505 ? 9.206 3.062 -16.703 1.00 88.69 505 SER A CA 1
ATOM 4072 C C . SER A 1 505 ? 8.861 1.630 -16.262 1.00 88.69 505 SER A C 1
ATOM 4074 O O . SER A 1 505 ? 9.688 0.968 -15.631 1.00 88.69 505 SER A O 1
ATOM 4076 N N . CYS A 1 506 ? 7.682 1.109 -16.629 1.00 88.50 506 CYS A N 1
ATOM 4077 C CA . CYS A 1 506 ? 7.363 -0.309 -16.431 1.00 88.50 506 CYS A CA 1
ATOM 4078 C C . CYS A 1 506 ? 8.314 -1.216 -17.227 1.00 88.50 506 CYS A C 1
ATOM 4080 O O . CYS A 1 506 ? 8.796 -2.208 -16.678 1.00 88.50 506 CYS A O 1
ATOM 4082 N N . LEU A 1 507 ? 8.607 -0.877 -18.490 1.00 88.50 507 LEU A N 1
ATOM 4083 C CA . LEU A 1 507 ? 9.564 -1.632 -19.308 1.00 88.50 507 LEU A CA 1
ATOM 4084 C C . LEU A 1 507 ? 10.986 -1.574 -18.745 1.00 88.50 507 LEU A C 1
ATOM 4086 O O . LEU A 1 507 ? 11.649 -2.606 -18.721 1.00 88.50 507 LEU A O 1
ATOM 4090 N N . GLU A 1 508 ? 11.444 -0.418 -18.253 1.00 87.62 508 GLU A N 1
ATOM 4091 C CA . GLU A 1 508 ? 12.766 -0.279 -17.617 1.00 87.62 508 GLU A CA 1
ATOM 4092 C C . GLU A 1 508 ? 12.934 -1.294 -16.481 1.00 87.62 508 GLU A C 1
ATOM 4094 O O . GLU A 1 508 ? 13.918 -2.039 -16.439 1.00 87.62 508 GLU A O 1
ATOM 4099 N N . MET A 1 509 ? 11.931 -1.381 -15.601 1.00 86.25 509 MET A N 1
ATOM 4100 C CA . MET A 1 509 ? 11.918 -2.348 -14.506 1.00 86.25 509 MET A CA 1
ATOM 4101 C C . MET A 1 509 ? 11.942 -3.786 -15.047 1.00 86.25 509 MET A C 1
ATOM 4103 O O . MET A 1 509 ? 12.803 -4.576 -14.660 1.00 86.25 509 MET A O 1
ATOM 4107 N N . LEU A 1 510 ? 11.054 -4.125 -15.985 1.00 85.94 510 LEU A N 1
ATOM 4108 C CA . LEU A 1 510 ? 10.927 -5.489 -16.510 1.00 85.94 510 LEU A CA 1
ATOM 4109 C C . LEU A 1 510 ? 12.195 -5.967 -17.235 1.00 85.94 510 LEU A C 1
ATOM 4111 O O . LEU A 1 510 ? 12.664 -7.077 -16.974 1.00 85.94 510 LEU A O 1
ATOM 4115 N N . TYR A 1 511 ? 12.801 -5.126 -18.076 1.00 86.44 511 TYR A N 1
ATOM 4116 C CA . TYR A 1 511 ? 14.051 -5.445 -18.770 1.00 86.44 511 TYR A CA 1
ATOM 4117 C C . TYR A 1 511 ? 15.244 -5.583 -17.831 1.00 86.44 511 TYR A C 1
ATOM 4119 O O . TYR A 1 511 ? 16.179 -6.333 -18.126 1.00 86.44 511 TYR A O 1
ATOM 4127 N N . SER A 1 512 ? 15.238 -4.909 -16.677 1.00 83.19 512 SER A N 1
ATOM 4128 C CA . SER A 1 512 ? 16.296 -5.089 -15.680 1.00 83.19 512 SER A CA 1
ATOM 4129 C C . SER A 1 512 ? 16.368 -6.539 -15.173 1.00 83.19 512 SER A C 1
ATOM 4131 O O . SER A 1 512 ? 17.470 -7.046 -14.954 1.00 83.19 512 SER A O 1
ATOM 4133 N N . HIS A 1 513 ? 15.228 -7.239 -15.112 1.00 81.19 513 HIS A N 1
ATOM 4134 C CA . HIS A 1 513 ? 15.116 -8.622 -14.643 1.00 81.19 513 HIS A CA 1
ATOM 4135 C C . HIS A 1 513 ? 15.362 -9.694 -15.707 1.00 81.19 513 HIS A C 1
ATOM 4137 O O . HIS A 1 513 ? 15.436 -10.872 -15.354 1.00 81.19 513 HIS A O 1
ATOM 4143 N N . ILE A 1 514 ? 15.511 -9.319 -16.980 1.00 80.44 514 ILE A N 1
ATOM 4144 C CA . ILE A 1 514 ? 15.884 -10.264 -18.037 1.00 80.44 514 ILE A CA 1
ATOM 4145 C C . ILE A 1 514 ? 17.399 -10.541 -17.933 1.00 80.44 514 ILE A C 1
ATOM 4147 O O . ILE A 1 514 ? 18.193 -9.591 -18.015 1.00 80.44 514 ILE A O 1
ATOM 4151 N N . PRO A 1 515 ? 17.825 -11.802 -17.709 1.00 77.44 515 PRO A N 1
ATOM 4152 C CA . PRO A 1 515 ? 19.242 -12.170 -17.665 1.00 77.44 515 PRO A CA 1
ATOM 4153 C C . PRO A 1 515 ? 19.923 -11.975 -19.026 1.00 77.44 515 PRO A C 1
ATOM 4155 O O . PRO A 1 515 ? 19.296 -12.203 -20.053 1.00 77.44 515 PRO A O 1
ATOM 4158 N N . ALA A 1 516 ? 21.212 -11.624 -19.033 1.00 76.44 516 ALA A N 1
ATOM 4159 C CA . ALA A 1 516 ? 21.989 -11.408 -20.262 1.00 76.44 516 ALA A CA 1
ATOM 4160 C C . ALA A 1 516 ? 22.132 -12.675 -21.134 1.00 76.44 516 ALA A C 1
ATOM 4162 O O . ALA A 1 516 ? 22.115 -12.599 -22.352 1.00 76.44 516 ALA A O 1
ATOM 4163 N N . GLU A 1 517 ? 22.199 -13.856 -20.514 1.00 74.62 517 GLU A N 1
ATOM 4164 C CA . GLU A 1 517 ? 22.398 -15.151 -21.194 1.00 74.62 517 GLU A CA 1
ATOM 4165 C C . GLU A 1 517 ? 21.176 -15.634 -22.000 1.00 74.62 517 GLU A C 1
ATOM 4167 O O . GLU A 1 517 ? 21.192 -16.710 -22.598 1.00 74.62 517 GLU A O 1
ATOM 4172 N N . ARG A 1 518 ? 20.069 -14.892 -21.952 1.00 76.44 518 ARG A N 1
ATOM 4173 C CA . ARG A 1 518 ? 18.762 -15.319 -22.449 1.00 76.44 518 ARG A CA 1
ATOM 4174 C C . ARG A 1 518 ? 18.434 -14.646 -23.787 1.00 76.44 518 ARG A C 1
ATOM 4176 O O . ARG A 1 518 ? 18.683 -13.451 -23.929 1.00 76.44 518 ARG A O 1
ATOM 4183 N N . PRO A 1 519 ? 17.816 -15.360 -24.750 1.00 77.50 519 PRO A N 1
ATOM 4184 C CA . PRO A 1 519 ? 17.449 -14.781 -26.048 1.00 77.50 519 PRO A CA 1
ATOM 4185 C C . PRO A 1 519 ? 16.455 -13.616 -25.919 1.00 77.50 519 PRO A C 1
ATOM 4187 O O . PRO A 1 519 ? 16.410 -12.733 -26.769 1.00 77.50 519 PRO A O 1
ATOM 4190 N N . GLU A 1 520 ? 15.682 -13.567 -24.834 1.00 78.31 520 GLU A N 1
ATOM 4191 C CA . GLU A 1 520 ? 14.782 -12.461 -24.521 1.00 78.31 520 GLU A CA 1
ATOM 4192 C C . GLU A 1 520 ? 15.515 -11.122 -24.319 1.00 78.31 520 GLU A C 1
ATOM 4194 O O . GLU A 1 520 ? 14.917 -10.078 -24.570 1.00 78.31 520 GLU A O 1
ATOM 4199 N N . ALA A 1 521 ? 16.792 -11.127 -23.912 1.00 78.56 521 ALA A N 1
ATOM 4200 C CA . ALA A 1 521 ? 17.593 -9.906 -23.792 1.00 78.56 521 ALA A CA 1
ATOM 4201 C C . ALA A 1 521 ? 17.932 -9.308 -25.167 1.00 78.56 521 ALA A C 1
ATOM 4203 O O . ALA A 1 521 ? 17.837 -8.095 -25.345 1.00 78.56 521 ALA A O 1
ATOM 4204 N N . LEU A 1 522 ? 18.248 -10.163 -26.147 1.00 81.12 522 LEU A N 1
ATOM 4205 C CA . LEU A 1 522 ? 18.455 -9.751 -27.540 1.00 81.12 522 LEU A CA 1
ATOM 4206 C C . LEU A 1 522 ? 17.156 -9.218 -28.146 1.00 81.12 522 LEU A C 1
ATOM 4208 O O . LEU A 1 522 ? 17.154 -8.139 -28.723 1.00 81.12 522 LEU A O 1
ATOM 4212 N N . ASN A 1 523 ? 16.027 -9.898 -27.916 1.00 83.12 523 ASN A N 1
ATOM 4213 C CA . ASN A 1 523 ? 14.721 -9.419 -28.383 1.00 83.12 523 ASN A CA 1
ATOM 4214 C C . ASN A 1 523 ? 14.367 -8.033 -27.812 1.00 83.12 523 ASN A C 1
ATOM 4216 O O . ASN A 1 523 ? 13.837 -7.190 -28.535 1.00 83.12 523 ASN A O 1
ATOM 4220 N N . ALA A 1 524 ? 14.669 -7.789 -26.531 1.00 83.12 524 ALA A N 1
ATOM 4221 C CA . ALA A 1 524 ? 14.451 -6.492 -25.891 1.00 83.12 524 ALA A CA 1
ATOM 4222 C C . ALA A 1 524 ? 15.336 -5.391 -26.500 1.00 83.12 524 ALA A C 1
ATOM 4224 O O . ALA A 1 524 ? 14.866 -4.272 -26.722 1.00 83.12 524 ALA A O 1
ATOM 4225 N N . PHE A 1 525 ? 16.605 -5.704 -26.793 1.00 84.38 525 PHE A N 1
ATOM 4226 C CA . PHE A 1 525 ? 17.504 -4.789 -27.495 1.00 84.38 525 PHE A CA 1
ATOM 4227 C C . PHE A 1 525 ? 17.015 -4.504 -28.921 1.00 84.38 525 PHE A C 1
ATOM 4229 O O . PHE A 1 525 ? 16.850 -3.339 -29.276 1.00 84.38 525 PHE A O 1
ATOM 4236 N N . ASP A 1 526 ? 16.693 -5.538 -29.700 1.00 85.00 526 ASP A N 1
ATOM 4237 C CA . ASP A 1 526 ? 16.188 -5.424 -31.072 1.00 85.00 526 ASP A CA 1
ATOM 4238 C C . ASP A 1 526 ? 14.924 -4.570 -31.158 1.00 85.00 526 ASP A C 1
ATOM 4240 O O . ASP A 1 526 ? 14.775 -3.753 -32.074 1.00 85.00 526 ASP A O 1
ATOM 4244 N N . TRP A 1 527 ? 13.999 -4.755 -30.214 1.00 87.94 527 TRP A N 1
ATOM 4245 C CA . TRP A 1 527 ? 12.781 -3.959 -30.150 1.00 87.94 527 TRP A CA 1
ATOM 4246 C C . TRP A 1 527 ? 13.088 -2.492 -29.837 1.00 87.94 527 TRP A C 1
ATOM 4248 O O . TRP A 1 527 ? 12.638 -1.618 -30.577 1.00 87.94 527 TRP A O 1
ATOM 4258 N N . LEU A 1 528 ? 13.897 -2.206 -28.805 1.00 84.06 528 LEU A N 1
ATOM 4259 C CA . LEU A 1 528 ? 14.291 -0.833 -28.451 1.00 84.06 528 LEU A CA 1
ATOM 4260 C C . LEU A 1 528 ? 15.068 -0.151 -29.580 1.00 84.06 528 LEU A C 1
ATOM 4262 O O . LEU A 1 528 ? 14.877 1.038 -29.838 1.00 84.06 528 LEU A O 1
ATOM 4266 N N . HIS A 1 529 ? 15.928 -0.903 -30.265 1.00 84.38 529 HIS A N 1
ATOM 4267 C CA . HIS A 1 529 ? 16.667 -0.417 -31.414 1.00 84.38 529 HIS A CA 1
ATOM 4268 C C . HIS A 1 529 ? 15.682 -0.022 -32.517 1.00 84.38 529 HIS A C 1
ATOM 4270 O O . HIS A 1 529 ? 15.614 1.159 -32.852 1.00 84.38 529 HIS A O 1
ATOM 4276 N N . LYS A 1 530 ? 14.824 -0.943 -32.985 1.00 84.69 530 LYS A N 1
ATOM 4277 C CA . LYS A 1 530 ? 13.780 -0.666 -33.997 1.00 84.69 530 LYS A CA 1
ATOM 4278 C C . LYS A 1 530 ? 12.860 0.490 -33.601 1.00 84.69 530 LYS A C 1
ATOM 4280 O O . LYS A 1 530 ? 12.511 1.309 -34.449 1.00 84.69 530 LYS A O 1
ATOM 4285 N N . PHE A 1 531 ? 12.493 0.581 -32.326 1.00 83.75 531 PHE A N 1
ATOM 4286 C CA . PHE A 1 531 ? 11.692 1.676 -31.788 1.00 83.75 531 PHE A CA 1
ATOM 4287 C C . PHE A 1 531 ? 12.386 3.031 -32.007 1.00 83.75 531 PHE A C 1
ATOM 4289 O O . PHE A 1 531 ? 11.791 3.945 -32.577 1.00 83.75 531 PHE A O 1
ATOM 4296 N N . CYS A 1 532 ? 13.672 3.139 -31.658 1.00 82.94 532 CYS A N 1
ATOM 4297 C CA . CYS A 1 532 ? 14.476 4.342 -31.888 1.00 82.94 532 CYS A CA 1
ATOM 4298 C C . CYS A 1 532 ? 14.783 4.620 -33.371 1.00 82.94 532 CYS A C 1
ATOM 4300 O O . CYS A 1 532 ? 14.982 5.778 -33.741 1.00 82.94 532 CYS A O 1
ATOM 4302 N N . GLN A 1 533 ? 14.823 3.595 -34.229 1.00 83.38 533 GLN A N 1
ATOM 4303 C CA . GLN A 1 533 ? 14.985 3.772 -35.679 1.00 83.38 533 GLN A CA 1
ATOM 4304 C C . GLN A 1 533 ? 13.728 4.363 -36.330 1.00 83.38 533 GLN A C 1
ATOM 4306 O O . GLN A 1 533 ? 13.826 5.157 -37.265 1.00 83.38 533 GLN A O 1
ATOM 4311 N N . ASN A 1 534 ? 12.544 3.975 -35.852 1.00 81.38 534 ASN A N 1
ATOM 4312 C CA . ASN A 1 534 ? 11.289 4.252 -36.547 1.00 81.38 534 ASN A CA 1
ATOM 4313 C C . ASN A 1 534 ? 10.537 5.477 -36.023 1.00 81.38 534 ASN A C 1
ATOM 4315 O O . ASN A 1 534 ? 9.795 6.085 -36.798 1.00 81.38 534 ASN A O 1
ATOM 4319 N N . HIS A 1 535 ? 10.741 5.870 -34.763 1.00 77.00 535 HIS A N 1
ATOM 4320 C CA . HIS A 1 535 ? 9.938 6.907 -34.114 1.00 77.00 535 HIS A CA 1
ATOM 4321 C C . HIS A 1 535 ? 10.764 8.102 -33.626 1.00 77.00 535 HIS A C 1
ATOM 4323 O O . HIS A 1 535 ? 11.858 7.946 -33.084 1.00 77.00 535 HIS A O 1
ATOM 4329 N N . THR A 1 536 ? 10.200 9.302 -33.789 1.00 70.75 536 THR A N 1
ATOM 4330 C CA . THR A 1 536 ? 10.722 10.550 -33.222 1.00 70.75 536 THR A CA 1
ATOM 4331 C C . THR A 1 536 ? 10.194 10.736 -31.798 1.00 70.75 536 THR A C 1
ATOM 4333 O O . THR A 1 536 ? 9.024 10.461 -31.510 1.00 70.75 536 THR A O 1
ATOM 4336 N N . ILE A 1 537 ? 11.060 11.171 -30.881 1.00 71.19 537 ILE A N 1
ATOM 4337 C CA . ILE A 1 537 ? 10.721 11.331 -29.464 1.00 71.19 537 ILE A CA 1
ATOM 4338 C C . ILE A 1 537 ? 10.538 12.821 -29.173 1.00 71.19 537 ILE A C 1
ATOM 4340 O O . ILE A 1 537 ? 11.515 13.535 -29.009 1.00 71.19 537 ILE A O 1
ATOM 4344 N N . HIS A 1 538 ? 9.294 13.289 -29.074 1.00 63.22 538 HIS A N 1
ATOM 4345 C CA . HIS A 1 538 ? 8.995 14.694 -28.734 1.00 63.22 538 HIS A CA 1
ATOM 4346 C C . HIS A 1 538 ? 8.423 14.870 -27.314 1.00 63.22 538 HIS A C 1
ATOM 4348 O O . HIS A 1 538 ? 8.158 15.982 -26.866 1.00 63.22 538 HIS A O 1
ATOM 4354 N N . SER A 1 539 ? 8.172 13.771 -26.594 1.00 64.12 539 SER A N 1
ATOM 4355 C CA . SER A 1 539 ? 7.597 13.811 -25.245 1.00 64.12 539 SER A CA 1
ATOM 4356 C C . SER A 1 539 ? 8.686 13.680 -24.186 1.00 64.12 539 SER A C 1
ATOM 4358 O O . SER A 1 539 ? 9.363 12.655 -24.147 1.00 64.12 539 SER A O 1
ATOM 4360 N N . LYS A 1 540 ? 8.744 14.642 -23.251 1.00 63.94 540 LYS A N 1
ATOM 4361 C CA . LYS A 1 540 ? 9.620 14.641 -22.054 1.00 63.94 540 LYS A CA 1
ATOM 4362 C C . LYS A 1 540 ? 9.512 13.374 -21.188 1.00 63.94 540 LYS A C 1
ATOM 4364 O O . LYS A 1 540 ? 10.311 13.151 -20.288 1.00 63.94 540 LYS A O 1
ATOM 4369 N N . GLY A 1 541 ? 8.471 12.560 -21.384 1.00 63.91 541 GLY A N 1
ATOM 4370 C CA . GLY A 1 541 ? 8.300 11.287 -20.678 1.00 63.91 541 GLY A CA 1
ATOM 4371 C C . GLY A 1 541 ? 9.144 10.137 -21.239 1.00 63.91 541 GLY A C 1
ATOM 4372 O O . GLY A 1 541 ? 9.290 9.120 -20.565 1.00 63.91 541 GLY A O 1
ATOM 4373 N N . LEU A 1 542 ? 9.679 10.273 -22.455 1.00 73.75 542 LEU A N 1
ATOM 4374 C CA . LEU A 1 542 ? 10.385 9.216 -23.186 1.00 73.75 542 LEU A CA 1
ATOM 4375 C C . LEU A 1 542 ? 11.913 9.415 -23.224 1.00 73.75 542 LEU A C 1
ATOM 4377 O O . LEU A 1 542 ? 12.620 8.633 -23.851 1.00 73.75 542 LEU A O 1
ATOM 4381 N N . ASP A 1 543 ? 12.448 10.395 -22.499 1.00 71.06 543 ASP A N 1
ATOM 4382 C CA . ASP A 1 543 ? 13.888 10.701 -22.469 1.00 71.06 543 ASP A CA 1
ATOM 4383 C C . ASP A 1 543 ? 14.739 9.515 -21.967 1.00 71.06 543 ASP A C 1
ATOM 4385 O O . ASP A 1 543 ? 15.911 9.364 -22.312 1.00 71.06 543 ASP A O 1
ATOM 4389 N N . ASN A 1 544 ? 14.137 8.622 -21.173 1.00 78.31 544 ASN A N 1
ATOM 4390 C CA . ASN A 1 544 ? 14.800 7.434 -20.631 1.00 78.31 544 ASN A CA 1
ATOM 4391 C C . ASN A 1 544 ? 14.963 6.287 -21.648 1.00 78.31 544 ASN A C 1
ATOM 4393 O O . ASN A 1 544 ? 15.620 5.294 -21.327 1.00 78.31 544 ASN A O 1
ATOM 4397 N N . VAL A 1 545 ? 14.408 6.392 -22.865 1.00 83.44 545 VAL A N 1
ATOM 4398 C CA . VAL A 1 545 ? 14.513 5.330 -23.886 1.00 83.44 545 VAL A CA 1
ATOM 4399 C C . VAL A 1 545 ? 15.976 5.078 -24.258 1.00 83.44 545 VAL A C 1
ATOM 4401 O O . VAL A 1 545 ? 16.400 3.923 -24.304 1.00 83.44 545 VAL A O 1
ATOM 4404 N N . HIS A 1 546 ? 16.776 6.134 -24.465 1.00 82.94 546 HIS A N 1
ATOM 4405 C CA . HIS A 1 546 ? 18.196 5.991 -24.821 1.00 82.94 546 HIS A CA 1
ATOM 4406 C C . HIS A 1 546 ? 18.993 5.316 -23.701 1.00 82.94 546 HIS A C 1
ATOM 4408 O O . HIS A 1 546 ? 19.775 4.405 -23.962 1.00 82.94 546 HIS A O 1
ATOM 4414 N N . LYS A 1 547 ? 18.723 5.678 -22.440 1.00 84.12 547 LYS A N 1
ATOM 4415 C CA . LYS A 1 547 ? 19.308 5.013 -21.266 1.00 84.12 547 LYS A CA 1
ATOM 4416 C C . LYS A 1 547 ? 18.989 3.515 -21.255 1.00 84.12 547 LYS A C 1
ATOM 4418 O O . LYS A 1 547 ? 19.891 2.707 -21.046 1.00 84.12 547 LYS A O 1
ATOM 4423 N N . MET A 1 548 ? 17.732 3.134 -21.492 1.00 83.50 548 MET A N 1
ATOM 4424 C CA . MET A 1 548 ? 17.324 1.725 -21.540 1.00 83.50 548 MET A CA 1
ATOM 4425 C C . MET A 1 548 ? 17.996 0.965 -22.686 1.00 83.50 548 MET A C 1
ATOM 4427 O O . MET A 1 548 ? 18.492 -0.138 -22.464 1.00 83.50 548 MET A O 1
ATOM 4431 N N . LEU A 1 549 ? 18.046 1.559 -23.882 1.00 83.94 549 LEU A N 1
ATOM 4432 C CA . LEU A 1 549 ? 18.693 0.975 -25.059 1.00 83.94 549 LEU A CA 1
ATOM 4433 C C . LEU A 1 549 ? 20.163 0.663 -24.778 1.00 83.94 549 LEU A C 1
ATOM 4435 O O . LEU A 1 549 ? 20.611 -0.463 -24.979 1.00 83.94 549 LEU A O 1
ATOM 4439 N N . PHE A 1 550 ? 20.895 1.633 -24.234 1.00 84.62 550 PHE A N 1
ATOM 4440 C CA . PHE A 1 550 ? 22.301 1.447 -23.898 1.00 84.62 550 PHE A CA 1
ATOM 4441 C C . PHE A 1 550 ? 22.502 0.446 -22.743 1.00 84.62 550 PHE A C 1
ATOM 4443 O O . PHE A 1 550 ? 23.462 -0.319 -22.744 1.00 84.62 550 PHE A O 1
ATOM 4450 N N . GLN A 1 551 ? 21.590 0.387 -21.767 1.00 83.12 551 GLN A N 1
ATOM 4451 C CA . GLN A 1 551 ? 21.648 -0.623 -20.704 1.00 83.12 551 GLN A CA 1
ATOM 4452 C C . GLN A 1 551 ? 21.411 -2.050 -21.212 1.00 83.12 551 GLN A C 1
ATOM 4454 O O . GLN A 1 551 ? 22.032 -2.974 -20.691 1.00 83.12 551 GLN A O 1
ATOM 4459 N N . GLN A 1 552 ? 20.521 -2.248 -22.191 1.00 82.06 552 GLN A N 1
ATOM 4460 C CA . GLN A 1 552 ? 20.337 -3.561 -22.823 1.00 82.06 552 GLN A CA 1
ATOM 4461 C C . GLN A 1 552 ? 21.493 -3.902 -23.768 1.00 82.06 552 GLN A C 1
ATOM 4463 O O . GLN A 1 552 ? 21.894 -5.062 -23.841 1.00 82.06 552 GLN A O 1
ATOM 4468 N N . HIS A 1 553 ? 22.089 -2.901 -24.418 1.00 80.62 553 HIS A N 1
ATOM 4469 C CA . HIS A 1 553 ? 23.301 -3.079 -25.215 1.00 80.62 553 HIS A CA 1
ATOM 4470 C C . HIS A 1 553 ? 24.458 -3.657 -24.381 1.00 80.62 553 HIS A C 1
ATOM 4472 O O . HIS A 1 553 ? 25.049 -4.660 -24.765 1.00 80.62 553 HIS A O 1
ATOM 4478 N N . LEU A 1 554 ? 24.691 -3.119 -23.176 1.00 77.12 554 LEU A N 1
ATOM 4479 C CA . LEU A 1 554 ? 25.686 -3.656 -22.231 1.00 77.12 554 LEU A CA 1
ATOM 4480 C C . LEU A 1 554 ? 25.454 -5.124 -21.835 1.00 77.12 554 LEU A C 1
ATOM 4482 O O . LEU A 1 554 ? 26.352 -5.764 -21.303 1.00 77.12 554 LEU A O 1
ATOM 4486 N N . LYS A 1 555 ? 24.233 -5.650 -21.992 1.00 76.75 555 LYS A N 1
ATOM 4487 C CA . LYS A 1 555 ? 23.931 -7.060 -21.701 1.00 76.75 555 LYS A CA 1
ATOM 4488 C C . LYS A 1 555 ? 24.173 -7.976 -22.902 1.00 76.75 555 LYS A C 1
ATOM 4490 O O . LYS A 1 555 ? 24.237 -9.184 -22.713 1.00 76.75 555 LYS A O 1
ATOM 4495 N N . THR A 1 556 ? 24.216 -7.421 -24.109 1.00 71.44 556 THR A N 1
ATOM 4496 C CA . THR A 1 556 ? 24.189 -8.162 -25.379 1.00 71.44 556 THR A CA 1
ATOM 4497 C C . THR A 1 556 ? 25.505 -8.053 -26.160 1.00 71.44 556 THR A C 1
ATOM 4499 O O . THR A 1 556 ? 25.711 -8.829 -27.088 1.00 71.44 556 THR A O 1
ATOM 4502 N N . ASP A 1 557 ? 26.420 -7.158 -25.757 1.00 66.19 557 ASP A N 1
ATOM 4503 C CA . ASP A 1 557 ? 27.776 -6.973 -26.311 1.00 66.19 557 ASP A CA 1
ATOM 4504 C C . ASP A 1 557 ? 27.825 -6.742 -27.841 1.00 66.19 557 ASP A C 1
ATOM 4506 O O . ASP A 1 557 ? 28.792 -7.105 -28.526 1.00 66.19 557 ASP A O 1
ATOM 4510 N N . GLU A 1 558 ? 26.800 -6.098 -28.410 1.00 56.56 558 GLU A N 1
ATOM 4511 C CA . GLU A 1 558 ? 26.661 -5.925 -29.865 1.00 56.56 558 GLU A CA 1
ATOM 4512 C C . GLU A 1 558 ? 27.585 -4.854 -30.495 1.00 56.56 558 GLU A C 1
ATOM 4514 O O . GLU A 1 558 ? 27.170 -3.774 -30.917 1.00 56.56 558 GLU A O 1
ATOM 4519 N N . GLY A 1 559 ? 28.871 -5.165 -30.639 1.00 62.25 559 GLY A N 1
ATOM 4520 C CA . GLY A 1 559 ? 29.742 -4.507 -31.625 1.00 62.25 559 GLY A CA 1
ATOM 4521 C C . GLY A 1 559 ? 29.970 -2.993 -31.448 1.00 62.25 559 GLY A C 1
ATOM 4522 O O . GLY A 1 559 ? 30.220 -2.511 -30.350 1.00 62.25 559 GLY A O 1
ATOM 4523 N N . LEU A 1 560 ? 29.987 -2.256 -32.568 1.00 65.00 560 LEU A N 1
ATOM 4524 C CA . LEU A 1 560 ? 30.359 -0.830 -32.682 1.00 65.00 560 LEU A CA 1
ATOM 4525 C C . LEU A 1 560 ? 29.173 0.137 -32.474 1.00 65.00 560 LEU A C 1
ATOM 4527 O O . LEU A 1 560 ? 29.232 1.302 -32.882 1.00 65.00 560 LEU A O 1
ATOM 4531 N N . PHE A 1 561 ? 28.081 -0.325 -31.863 1.00 75.38 561 PHE A N 1
ATOM 4532 C CA . PHE A 1 561 ? 26.839 0.440 -31.746 1.00 75.38 561 PHE A CA 1
ATOM 4533 C C . PHE A 1 561 ? 27.037 1.808 -31.066 1.00 75.38 561 PHE A C 1
ATOM 4535 O O . PHE A 1 561 ? 26.650 2.834 -31.628 1.00 75.38 561 PHE A O 1
ATOM 4542 N N . LEU A 1 562 ? 27.730 1.857 -29.921 1.00 75.19 562 LEU A N 1
ATOM 4543 C CA . LEU A 1 562 ? 27.987 3.108 -29.189 1.00 75.19 562 LEU A CA 1
ATOM 4544 C C . LEU A 1 562 ? 28.793 4.125 -30.012 1.00 75.19 562 LEU A C 1
ATOM 4546 O O . LEU A 1 562 ? 28.519 5.322 -29.945 1.00 75.19 562 LEU A O 1
ATOM 4550 N N . SER A 1 563 ? 29.736 3.662 -30.839 1.00 73.56 563 SER A N 1
ATOM 4551 C CA . SER A 1 563 ? 30.504 4.537 -31.739 1.00 73.56 563 SER A CA 1
ATOM 4552 C C . SER A 1 563 ? 29.639 5.142 -32.850 1.00 73.56 563 SER A C 1
ATOM 4554 O O . SER A 1 563 ? 29.789 6.312 -33.200 1.00 73.56 563 SER A O 1
ATOM 4556 N N . THR A 1 564 ? 28.659 4.378 -33.340 1.00 76.25 564 THR A N 1
ATOM 4557 C CA . THR A 1 564 ? 27.695 4.840 -34.348 1.00 76.25 564 THR A CA 1
ATOM 4558 C C . THR A 1 564 ? 26.770 5.909 -33.764 1.00 76.25 564 THR A C 1
ATOM 4560 O O . THR A 1 564 ? 26.510 6.926 -34.405 1.00 76.25 564 THR A O 1
ATOM 4563 N N . VAL A 1 565 ? 26.322 5.717 -32.520 1.00 78.81 565 VAL A N 1
ATOM 4564 C CA . VAL A 1 565 ? 25.509 6.702 -31.793 1.00 78.81 565 VAL A CA 1
ATOM 4565 C C . VAL A 1 565 ? 26.310 7.972 -31.487 1.00 78.81 565 VAL A C 1
ATOM 4567 O O . VAL A 1 565 ? 25.795 9.071 -31.674 1.00 78.81 565 VAL A O 1
ATOM 4570 N N . ALA A 1 566 ? 27.577 7.845 -31.077 1.00 77.56 566 ALA A N 1
ATOM 4571 C CA . ALA A 1 566 ? 28.460 8.988 -30.833 1.00 77.56 566 ALA A CA 1
ATOM 4572 C C . ALA A 1 566 ? 28.679 9.834 -32.100 1.00 77.56 566 ALA A C 1
ATOM 4574 O O . ALA A 1 566 ? 28.593 11.060 -32.043 1.00 77.56 566 ALA A O 1
ATOM 4575 N N . SER A 1 567 ? 28.883 9.187 -33.254 1.00 76.12 567 SER A N 1
ATOM 4576 C CA . SER A 1 567 ? 28.994 9.873 -34.548 1.00 76.12 567 SER A CA 1
ATOM 4577 C C . SER A 1 567 ? 27.711 10.634 -34.906 1.00 76.12 567 SER A C 1
ATOM 4579 O O . SER A 1 567 ? 27.776 11.782 -35.340 1.00 76.12 567 SER A O 1
ATOM 4581 N N . GLN A 1 568 ? 26.537 10.051 -34.653 1.00 75.81 568 GLN A N 1
ATOM 4582 C CA . GLN A 1 568 ? 25.256 10.729 -34.888 1.00 75.81 568 GLN A CA 1
ATOM 4583 C C . GLN A 1 568 ? 25.032 11.912 -33.950 1.00 75.81 568 GLN A C 1
ATOM 4585 O O . GLN A 1 568 ? 24.592 12.968 -34.396 1.00 75.81 568 GLN A O 1
ATOM 4590 N N . LEU A 1 569 ? 25.374 11.770 -32.670 1.00 76.31 569 LEU A N 1
ATOM 4591 C CA . LEU A 1 569 ? 25.310 12.866 -31.706 1.00 76.31 569 LEU A CA 1
ATOM 4592 C C . LEU A 1 569 ? 26.247 14.018 -32.087 1.00 76.31 569 LEU A C 1
ATOM 4594 O O . LEU A 1 569 ? 25.851 15.174 -31.968 1.00 76.31 569 LEU A O 1
ATOM 4598 N N . SER A 1 570 ? 27.444 13.712 -32.599 1.00 75.56 570 SER A N 1
ATOM 4599 C CA . SER A 1 570 ? 28.373 14.719 -33.128 1.00 75.56 570 SER A CA 1
ATOM 4600 C C . SER A 1 570 ? 27.771 15.495 -34.301 1.00 75.56 570 SER A C 1
ATOM 4602 O O . SER A 1 570 ? 27.940 16.708 -34.385 1.00 75.56 570 SER A O 1
ATOM 4604 N N . ASN A 1 571 ? 27.031 14.820 -35.183 1.00 74.50 571 ASN A N 1
ATOM 4605 C CA . ASN A 1 571 ? 26.377 15.469 -36.320 1.00 74.50 571 ASN A CA 1
ATOM 4606 C C . ASN A 1 571 ? 25.187 16.341 -35.891 1.00 74.50 571 ASN A C 1
ATOM 4608 O O . ASN A 1 571 ? 24.968 17.400 -36.467 1.00 74.50 571 ASN A O 1
ATOM 4612 N N . VAL A 1 572 ? 24.422 15.912 -34.879 1.00 74.25 572 VAL A N 1
ATOM 4613 C CA . VAL A 1 572 ? 23.235 16.640 -34.391 1.00 74.25 572 VAL A CA 1
ATOM 4614 C C . VAL A 1 572 ? 23.609 17.832 -33.500 1.00 74.25 572 VAL A C 1
ATOM 4616 O O . VAL A 1 572 ? 22.962 18.872 -33.588 1.00 74.25 572 VAL A O 1
ATOM 4619 N N . MET A 1 573 ? 24.639 17.710 -32.654 1.00 70.62 573 MET A N 1
ATOM 4620 C CA . MET A 1 573 ? 25.099 18.795 -31.767 1.00 70.62 573 MET A CA 1
ATOM 4621 C C . MET A 1 573 ? 26.078 19.770 -32.443 1.00 70.62 573 MET A C 1
ATOM 4623 O O . MET A 1 573 ? 26.325 20.850 -31.908 1.00 70.62 573 MET A O 1
ATOM 4627 N N . GLY A 1 574 ? 26.596 19.412 -33.622 1.00 68.06 574 GLY A N 1
ATOM 4628 C CA . GLY A 1 574 ? 27.567 20.192 -34.382 1.00 68.06 574 GLY A CA 1
ATOM 4629 C C . GLY A 1 574 ? 29.014 19.952 -33.941 1.00 68.06 574 GLY A C 1
ATOM 4630 O O . GLY A 1 574 ? 29.304 19.655 -32.781 1.00 68.06 574 GLY A O 1
ATOM 4631 N N . THR A 1 575 ? 29.946 20.089 -34.884 1.00 66.38 575 THR A N 1
ATOM 4632 C CA . THR A 1 575 ? 31.392 19.985 -34.648 1.00 66.38 575 THR A CA 1
ATOM 4633 C C . THR A 1 575 ? 32.019 21.369 -34.477 1.00 66.38 575 THR A C 1
ATOM 4635 O O . THR A 1 575 ? 31.642 22.339 -35.137 1.00 66.38 575 THR A O 1
ATOM 4638 N N . PHE A 1 576 ? 33.016 21.485 -33.595 1.00 54.25 576 PHE A N 1
ATOM 4639 C CA . PHE A 1 576 ? 33.820 22.702 -33.499 1.00 54.25 576 PHE A CA 1
ATOM 4640 C C . PHE A 1 576 ? 34.806 22.762 -34.672 1.00 54.25 576 PHE A C 1
ATOM 4642 O O . PHE A 1 576 ? 35.866 22.145 -34.628 1.00 54.25 576 PHE A O 1
ATOM 4649 N N . GLY A 1 577 ? 34.463 23.547 -35.695 1.00 54.28 577 GLY A N 1
ATOM 4650 C CA . GLY A 1 577 ? 35.331 23.833 -36.837 1.00 54.28 577 GLY A CA 1
ATOM 4651 C C . GLY A 1 577 ? 35.120 22.887 -38.024 1.00 54.28 577 GLY A C 1
ATOM 4652 O O . GLY A 1 577 ? 35.285 21.680 -37.905 1.00 54.28 577 GLY A O 1
ATOM 4653 N N . ALA A 1 578 ? 34.843 23.505 -39.175 1.00 44.81 578 ALA A N 1
ATOM 4654 C CA . ALA A 1 578 ? 34.651 22.945 -40.515 1.00 44.81 578 ALA A CA 1
ATOM 4655 C C . ALA A 1 578 ? 33.303 22.254 -40.801 1.00 44.81 578 ALA A C 1
ATOM 4657 O O . ALA A 1 578 ? 32.930 21.256 -40.186 1.00 44.81 578 ALA A O 1
ATOM 4658 N N . ASP A 1 579 ? 32.634 22.803 -41.820 1.00 50.34 579 ASP A N 1
ATOM 4659 C CA . ASP A 1 579 ? 31.507 22.228 -42.548 1.00 50.34 579 ASP A CA 1
ATOM 4660 C C . ASP A 1 579 ? 31.916 20.870 -43.136 1.00 50.34 579 ASP A C 1
ATOM 4662 O O . ASP A 1 579 ? 32.598 20.785 -44.160 1.00 50.34 579 ASP A O 1
ATOM 4666 N N . LEU A 1 580 ? 31.530 19.787 -42.465 1.00 51.25 580 LEU A N 1
ATOM 4667 C CA . LEU A 1 580 ? 31.561 18.452 -43.046 1.00 51.25 580 LEU A CA 1
ATOM 4668 C C . LEU A 1 580 ? 30.213 18.199 -43.721 1.00 51.25 580 LEU A C 1
ATOM 4670 O O . LEU A 1 580 ? 29.260 17.721 -43.107 1.00 51.25 580 LEU A O 1
ATOM 4674 N N . ASP A 1 581 ? 30.165 18.515 -45.014 1.00 47.91 581 ASP A N 1
ATOM 4675 C CA . ASP A 1 581 ? 29.171 17.996 -45.949 1.00 47.91 581 ASP A CA 1
ATOM 4676 C C . ASP A 1 581 ? 29.310 16.471 -46.012 1.00 47.91 581 ASP A C 1
ATOM 4678 O O . ASP A 1 581 ? 30.112 15.944 -46.779 1.00 47.91 581 ASP A O 1
ATOM 4682 N N . ASN A 1 582 ? 28.581 15.764 -45.148 1.00 46.59 582 ASN A N 1
ATOM 4683 C CA . ASN A 1 582 ? 27.988 14.452 -45.413 1.00 46.59 582 ASN A CA 1
ATOM 4684 C C . ASN A 1 582 ? 27.144 14.033 -44.197 1.00 46.59 582 ASN A C 1
ATOM 4686 O O . ASN A 1 582 ? 27.699 13.534 -43.215 1.00 46.59 582 ASN A O 1
ATOM 4690 N N . PRO A 1 583 ? 25.806 14.177 -44.234 1.00 47.25 583 PRO A N 1
ATOM 4691 C CA . PRO A 1 583 ? 24.963 13.559 -43.224 1.00 47.25 583 PRO A CA 1
ATOM 4692 C C . PRO A 1 583 ? 25.068 12.041 -43.398 1.00 47.25 583 PRO A C 1
ATOM 4694 O O . PRO A 1 583 ? 24.524 11.472 -44.346 1.00 47.25 583 PRO A O 1
ATOM 4697 N N . THR A 1 584 ? 25.778 11.358 -42.496 1.00 48.62 584 THR A N 1
ATOM 4698 C CA . THR A 1 584 ? 25.594 9.912 -42.360 1.00 48.62 584 THR A CA 1
ATOM 4699 C C . THR A 1 584 ? 24.107 9.663 -42.100 1.00 48.62 584 THR A C 1
ATOM 4701 O O . THR A 1 584 ? 23.506 10.383 -41.295 1.00 48.62 584 THR A O 1
ATOM 4704 N N . PRO A 1 585 ? 23.472 8.703 -42.798 1.00 49.81 585 PRO A N 1
ATOM 4705 C CA . PRO A 1 585 ? 22.049 8.451 -42.634 1.00 49.81 585 PRO A CA 1
ATOM 4706 C C . PRO A 1 585 ? 21.741 8.219 -41.152 1.00 49.81 585 PRO A C 1
ATOM 4708 O O . PRO A 1 585 ? 22.442 7.474 -40.462 1.00 49.81 585 PRO A O 1
ATOM 4711 N N . SER A 1 586 ? 20.711 8.902 -40.650 1.00 52.97 586 SER A N 1
ATOM 4712 C CA . SER A 1 586 ? 20.261 8.776 -39.267 1.00 52.97 586 SER A CA 1
ATOM 4713 C C . SER A 1 586 ? 19.786 7.341 -39.025 1.00 52.97 586 SER A C 1
ATOM 4715 O O . SER A 1 586 ? 18.660 6.984 -39.372 1.00 52.97 586 SER A O 1
ATOM 4717 N N . ASN A 1 587 ? 20.638 6.503 -38.439 1.00 65.81 587 ASN A N 1
ATOM 4718 C CA . ASN A 1 587 ? 20.239 5.158 -38.022 1.00 65.81 587 ASN A CA 1
ATOM 4719 C C . ASN A 1 587 ? 19.178 5.227 -36.918 1.00 65.81 587 ASN A C 1
ATOM 4721 O O . ASN A 1 587 ? 18.352 4.330 -36.853 1.00 65.81 587 ASN A O 1
ATOM 4725 N N . LEU A 1 588 ? 19.157 6.279 -36.089 1.00 72.00 588 LEU A N 1
ATOM 4726 C CA . LEU A 1 588 ? 18.143 6.488 -35.054 1.00 72.00 588 LEU A CA 1
ATOM 4727 C C . LEU A 1 588 ? 17.405 7.810 -35.301 1.00 72.00 588 LEU A C 1
ATOM 4729 O O . LEU A 1 588 ? 17.991 8.881 -35.167 1.00 72.00 588 LEU A O 1
ATOM 4733 N N . LYS A 1 589 ? 16.110 7.740 -35.630 1.00 73.50 589 LYS A N 1
ATOM 4734 C CA . LYS A 1 589 ? 15.231 8.919 -35.765 1.00 73.50 589 LYS A CA 1
ATOM 4735 C C . LYS A 1 589 ? 14.894 9.565 -34.420 1.00 73.50 589 LYS A C 1
ATOM 4737 O O . LYS A 1 589 ? 14.399 10.682 -34.384 1.00 73.50 589 LYS A O 1
ATOM 4742 N N . SER A 1 590 ? 15.155 8.871 -33.315 1.00 74.94 590 SER A N 1
ATOM 4743 C CA . SER A 1 590 ? 14.878 9.359 -31.964 1.00 74.94 590 SER A CA 1
ATOM 4744 C C . SER A 1 590 ? 15.859 10.421 -31.449 1.00 74.94 590 SER A C 1
ATOM 4746 O O . SER A 1 590 ? 15.592 11.026 -30.409 1.00 74.94 590 SER A O 1
ATOM 4748 N N . ILE A 1 591 ? 16.999 10.627 -32.123 1.00 73.75 591 ILE A N 1
ATOM 4749 C CA . ILE A 1 591 ? 18.024 11.608 -31.741 1.00 73.75 591 ILE A CA 1
ATOM 4750 C C . ILE A 1 591 ? 17.780 12.902 -32.522 1.00 73.75 591 ILE A C 1
ATOM 4752 O O . ILE A 1 591 ? 18.208 13.050 -33.663 1.00 73.75 591 ILE A O 1
ATOM 4756 N N . GLU A 1 592 ? 17.096 13.840 -31.878 1.00 73.50 592 GLU A N 1
ATOM 4757 C CA . GLU A 1 592 ? 16.865 15.199 -32.375 1.00 73.50 592 GLU A CA 1
ATOM 4758 C C . GLU A 1 592 ? 17.572 16.220 -31.473 1.00 73.50 592 GLU A C 1
ATOM 4760 O O . GLU A 1 592 ? 17.999 15.886 -30.365 1.00 73.50 592 GLU A O 1
ATOM 4765 N N . ALA A 1 593 ? 17.675 17.475 -31.923 1.00 66.31 593 ALA A N 1
ATOM 4766 C CA . ALA A 1 593 ? 18.360 18.544 -31.190 1.00 66.31 593 ALA A CA 1
ATOM 4767 C C . ALA A 1 593 ? 17.842 18.726 -29.747 1.00 66.31 593 ALA A C 1
ATOM 4769 O O . ALA A 1 593 ? 18.626 19.035 -28.855 1.00 66.31 593 ALA A O 1
ATOM 4770 N N . GLU A 1 594 ? 16.551 18.477 -29.501 1.00 70.31 594 GLU A N 1
ATOM 4771 C CA . GLU A 1 594 ? 15.937 18.593 -28.169 1.00 70.31 594 GLU A CA 1
ATOM 4772 C C . GLU A 1 594 ? 16.396 17.498 -27.188 1.00 70.31 594 GLU A C 1
ATOM 4774 O O . GLU A 1 594 ? 16.526 17.757 -25.993 1.00 70.31 594 GLU A O 1
ATOM 4779 N N . ASN A 1 595 ? 16.698 16.292 -27.682 1.00 73.88 595 ASN A N 1
ATOM 4780 C CA . ASN A 1 595 ? 17.035 15.131 -26.844 1.00 73.88 595 ASN A CA 1
ATOM 4781 C C . ASN A 1 595 ? 18.528 14.781 -26.873 1.00 73.88 595 ASN A C 1
ATOM 4783 O O . ASN A 1 595 ? 18.975 13.901 -26.129 1.00 73.88 595 ASN A O 1
ATOM 4787 N N . ALA A 1 596 ? 19.304 15.444 -27.733 1.00 74.38 596 ALA A N 1
ATOM 4788 C CA . ALA A 1 596 ? 20.718 15.162 -27.948 1.00 74.38 596 ALA A CA 1
ATOM 4789 C C . ALA A 1 596 ? 21.546 15.302 -26.659 1.00 74.38 596 ALA A C 1
ATOM 4791 O O . ALA A 1 596 ? 22.370 14.435 -26.373 1.00 74.38 596 ALA A O 1
ATOM 4792 N N . GLU A 1 597 ? 21.272 16.320 -25.836 1.00 78.44 597 GLU A N 1
ATOM 4793 C CA . GLU A 1 597 ? 21.972 16.538 -24.561 1.00 78.44 597 GLU A CA 1
ATOM 4794 C C . GLU A 1 597 ? 21.720 15.393 -23.561 1.00 78.44 597 GLU A C 1
ATOM 4796 O O . GLU A 1 597 ? 22.658 14.836 -22.987 1.00 78.44 597 GLU A O 1
ATOM 4801 N N . SER A 1 598 ? 20.458 14.978 -23.396 1.00 80.31 598 SER A N 1
ATOM 4802 C CA . SER A 1 598 ? 20.082 13.864 -22.511 1.00 80.31 598 SER A CA 1
ATOM 4803 C C . SER A 1 598 ? 20.681 12.534 -22.988 1.00 80.31 598 SER A C 1
ATOM 4805 O O . SER A 1 598 ? 21.262 11.776 -22.204 1.00 80.31 598 SER A O 1
ATOM 4807 N N . CYS A 1 599 ? 20.611 12.267 -24.295 1.00 81.00 599 CYS A N 1
ATOM 4808 C CA . CYS A 1 599 ? 21.205 11.084 -24.912 1.00 81.00 599 CYS A CA 1
ATOM 4809 C C . CYS A 1 599 ? 22.731 11.049 -24.718 1.00 81.00 599 CYS A C 1
ATOM 4811 O O . CYS A 1 599 ? 23.278 10.015 -24.329 1.00 81.00 599 CYS A O 1
ATOM 4813 N N . PHE A 1 600 ? 23.409 12.189 -24.889 1.00 81.94 600 PHE A N 1
ATOM 4814 C CA . PHE A 1 600 ? 24.845 12.318 -24.646 1.00 81.94 600 PHE A CA 1
ATOM 4815 C C . PHE A 1 600 ? 25.217 12.039 -23.186 1.00 81.94 600 PHE A C 1
ATOM 4817 O O . PHE A 1 600 ? 26.124 11.249 -22.922 1.00 81.94 600 PHE A O 1
ATOM 4824 N N . MET A 1 601 ? 24.491 12.614 -22.222 1.00 84.50 601 MET A N 1
ATOM 4825 C CA . MET A 1 601 ? 24.743 12.361 -20.798 1.00 84.50 601 MET A CA 1
ATOM 4826 C C . MET A 1 601 ? 24.571 10.878 -20.436 1.00 84.50 601 MET A C 1
ATOM 4828 O O . MET A 1 601 ? 25.398 10.320 -19.707 1.00 84.50 601 MET A O 1
ATOM 4832 N N . ASN A 1 602 ? 23.551 10.218 -20.993 1.00 82.25 602 ASN A N 1
ATOM 4833 C CA . ASN A 1 602 ? 23.326 8.780 -20.817 1.00 82.25 602 ASN A CA 1
ATOM 4834 C C . ASN A 1 602 ? 24.444 7.932 -21.446 1.00 82.25 602 ASN A C 1
ATOM 4836 O O . ASN A 1 602 ? 24.899 6.964 -20.831 1.00 82.25 602 ASN A O 1
ATOM 4840 N N . LEU A 1 603 ? 24.922 8.311 -22.637 1.00 83.38 603 LEU A N 1
ATOM 4841 C CA . LEU A 1 603 ? 26.051 7.660 -23.303 1.00 83.38 603 LEU A CA 1
ATOM 4842 C C . LEU A 1 603 ? 27.320 7.767 -22.446 1.00 83.38 603 LEU A C 1
ATOM 4844 O O . LEU A 1 603 ? 27.951 6.756 -22.145 1.00 83.38 603 LEU A O 1
ATOM 4848 N N . VAL A 1 604 ? 27.655 8.972 -21.971 1.00 83.81 604 VAL A N 1
ATOM 4849 C CA . VAL A 1 604 ? 28.824 9.210 -21.108 1.00 83.81 604 VAL A CA 1
ATOM 4850 C C . VAL A 1 604 ? 28.742 8.398 -19.817 1.00 83.81 604 VAL A C 1
ATOM 4852 O O . VAL A 1 604 ? 29.747 7.836 -19.379 1.00 83.81 604 VAL A O 1
ATOM 4855 N N . GLN A 1 605 ? 27.563 8.307 -19.195 1.00 84.56 605 GLN A N 1
ATOM 4856 C CA . GLN A 1 605 ? 27.383 7.510 -17.981 1.00 84.56 605 GLN A CA 1
ATOM 4857 C C . GLN A 1 605 ? 27.707 6.028 -18.213 1.00 84.56 605 GLN A C 1
ATOM 4859 O O . GLN A 1 605 ? 28.280 5.377 -17.337 1.00 84.56 605 GLN A O 1
ATOM 4864 N N . ILE A 1 606 ? 27.363 5.502 -19.385 1.00 80.88 606 ILE A N 1
ATOM 4865 C CA . ILE A 1 606 ? 27.585 4.099 -19.732 1.00 80.88 606 ILE A CA 1
ATOM 4866 C C . ILE A 1 606 ? 29.031 3.838 -20.122 1.00 80.88 606 ILE A C 1
ATOM 4868 O O . ILE A 1 606 ? 29.616 2.893 -19.603 1.00 80.88 606 ILE A O 1
ATOM 4872 N N . LEU A 1 607 ? 29.654 4.737 -20.883 1.00 81.25 607 LEU A N 1
ATOM 4873 C CA . LEU A 1 607 ? 31.088 4.661 -21.167 1.00 81.25 607 LEU A CA 1
ATOM 4874 C C . LEU A 1 607 ? 31.927 4.714 -19.884 1.00 81.25 607 LEU A C 1
ATOM 4876 O O . LEU A 1 607 ? 32.885 3.962 -19.733 1.00 81.25 607 LEU A O 1
ATOM 4880 N N . ARG A 1 608 ? 31.542 5.541 -18.901 1.00 83.94 608 ARG A N 1
ATOM 4881 C CA . ARG A 1 608 ? 32.189 5.547 -17.576 1.00 83.94 608 ARG A CA 1
ATOM 4882 C C . ARG A 1 608 ? 32.071 4.204 -16.862 1.00 83.94 608 ARG A C 1
ATOM 4884 O O . ARG A 1 608 ? 33.003 3.807 -16.167 1.00 83.94 608 ARG A O 1
ATOM 4891 N N . LYS A 1 609 ? 30.933 3.522 -17.006 1.00 83.19 609 LYS A N 1
ATOM 4892 C CA . LYS A 1 609 ? 30.725 2.197 -16.419 1.00 83.19 609 LYS A CA 1
ATOM 4893 C C . LYS A 1 609 ? 31.606 1.151 -17.106 1.00 83.19 609 LYS A C 1
ATOM 4895 O O . LYS A 1 609 ? 32.306 0.436 -16.401 1.00 83.19 609 LYS A O 1
ATOM 4900 N N . GLU A 1 610 ? 31.644 1.126 -18.439 1.00 78.88 610 GLU A N 1
ATOM 4901 C CA . GLU A 1 610 ? 32.528 0.223 -19.193 1.00 78.88 610 GLU A CA 1
ATOM 4902 C C . GLU A 1 610 ? 34.005 0.440 -18.843 1.00 78.88 610 GLU A C 1
ATOM 4904 O O . GLU A 1 610 ? 34.734 -0.520 -18.607 1.00 78.88 610 GLU A O 1
ATOM 4909 N N . LEU A 1 611 ? 34.445 1.697 -18.730 1.00 82.31 611 LEU A N 1
ATOM 4910 C CA . LEU A 1 611 ? 35.810 2.021 -18.308 1.00 82.31 611 LEU A CA 1
ATOM 4911 C C . LEU A 1 611 ? 36.101 1.536 -16.881 1.00 82.31 611 LEU A C 1
ATOM 4913 O O . LEU A 1 611 ? 37.165 0.975 -16.632 1.00 82.31 611 LEU A O 1
ATOM 4917 N N . SER A 1 612 ? 35.146 1.674 -15.956 1.00 84.56 612 SER A N 1
ATOM 4918 C CA . SER A 1 612 ? 35.279 1.126 -14.600 1.00 84.56 612 SER A CA 1
ATOM 4919 C C . SER A 1 612 ? 35.367 -0.406 -14.593 1.00 84.56 612 SER A C 1
ATOM 4921 O O . SER A 1 612 ? 36.083 -0.969 -13.760 1.00 84.56 612 SER A O 1
ATOM 4923 N N . ASP A 1 613 ? 34.651 -1.087 -15.490 1.00 81.06 613 ASP A N 1
ATOM 4924 C CA . ASP A 1 613 ? 34.714 -2.544 -15.633 1.00 81.06 613 ASP A CA 1
ATOM 4925 C C . ASP A 1 613 ? 36.075 -2.975 -16.212 1.00 81.06 613 ASP A C 1
ATOM 4927 O O . ASP A 1 613 ? 36.684 -3.934 -15.727 1.00 81.06 613 ASP A O 1
ATOM 4931 N N . VAL A 1 614 ? 36.620 -2.215 -17.169 1.00 83.25 614 VAL A N 1
ATOM 4932 C CA . VAL A 1 614 ? 37.985 -2.393 -17.693 1.00 83.25 614 VAL A CA 1
ATOM 4933 C C . VAL A 1 614 ? 39.045 -2.178 -16.607 1.00 83.25 614 VAL A C 1
ATOM 4935 O O . VAL A 1 614 ? 39.976 -2.983 -16.493 1.00 83.25 614 VAL A O 1
ATOM 4938 N N . ASP A 1 615 ? 38.905 -1.149 -15.770 1.00 84.44 615 ASP A N 1
ATOM 4939 C CA . ASP A 1 615 ? 39.803 -0.902 -14.635 1.00 84.44 615 ASP A CA 1
ATOM 4940 C C . ASP A 1 615 ? 39.766 -2.065 -13.635 1.00 84.44 615 ASP A C 1
ATOM 4942 O O . ASP A 1 615 ? 40.813 -2.550 -13.187 1.00 84.44 615 ASP A O 1
ATOM 4946 N N . TYR A 1 616 ? 38.568 -2.574 -13.327 1.00 86.38 616 TYR A N 1
ATOM 4947 C CA . TYR A 1 616 ? 38.395 -3.744 -12.469 1.00 86.38 616 TYR A CA 1
ATOM 4948 C C . TYR A 1 616 ? 39.051 -4.996 -13.065 1.00 86.38 616 TYR A C 1
ATOM 4950 O O . TYR A 1 616 ? 39.790 -5.697 -12.365 1.00 86.38 616 TYR A O 1
ATOM 4958 N N . LEU A 1 617 ? 38.836 -5.271 -14.356 1.00 82.75 617 LEU A N 1
ATOM 4959 C CA . LEU A 1 617 ? 39.478 -6.388 -15.054 1.00 82.75 617 LEU A CA 1
ATOM 4960 C C . LEU A 1 617 ? 41.002 -6.241 -15.059 1.00 82.75 617 LEU A C 1
ATOM 4962 O O . LEU A 1 617 ? 41.708 -7.211 -14.791 1.00 82.75 617 LEU A O 1
ATOM 4966 N N . THR A 1 618 ? 41.518 -5.030 -15.257 1.00 84.56 618 THR A N 1
ATOM 4967 C CA . THR A 1 618 ? 42.957 -4.738 -15.213 1.00 84.56 618 THR A CA 1
ATOM 4968 C C . THR A 1 618 ? 43.541 -4.988 -13.820 1.00 84.56 618 THR A C 1
ATOM 4970 O O . THR A 1 618 ? 44.605 -5.599 -13.686 1.00 84.56 618 THR A O 1
ATOM 4973 N N . LEU A 1 619 ? 42.847 -4.570 -12.756 1.00 87.06 619 LEU A N 1
ATOM 4974 C CA . LEU A 1 619 ? 43.233 -4.870 -11.372 1.00 87.06 619 LEU A CA 1
ATOM 4975 C C . LEU A 1 619 ? 43.197 -6.375 -11.087 1.00 87.06 619 LEU A C 1
ATOM 4977 O O . LEU A 1 619 ? 44.115 -6.910 -10.461 1.00 87.06 619 LEU A O 1
ATOM 4981 N N . LYS A 1 620 ? 42.174 -7.075 -11.586 1.00 84.81 620 LYS A N 1
ATOM 4982 C CA . LYS A 1 620 ? 42.042 -8.529 -11.465 1.00 84.81 620 LYS A CA 1
ATOM 4983 C C . LYS A 1 620 ? 43.192 -9.248 -12.168 1.00 84.81 620 LYS A C 1
ATOM 4985 O O . LYS A 1 620 ? 43.830 -10.085 -11.531 1.00 84.81 620 LYS A O 1
ATOM 4990 N N . ILE A 1 621 ? 43.525 -8.872 -13.404 1.00 83.38 621 ILE A N 1
ATOM 4991 C CA . ILE A 1 621 ? 44.692 -9.373 -14.149 1.00 83.38 621 ILE A CA 1
ATOM 4992 C C . ILE A 1 621 ? 45.973 -9.157 -13.332 1.00 83.38 621 ILE A C 1
ATOM 4994 O O . ILE A 1 621 ? 46.701 -10.115 -13.073 1.00 83.38 621 ILE A O 1
ATOM 4998 N N . LYS A 1 622 ? 46.211 -7.939 -12.821 1.00 84.50 622 LYS A N 1
ATOM 4999 C CA . LYS A 1 622 ? 47.375 -7.632 -11.965 1.00 84.50 622 LYS A CA 1
ATOM 5000 C C . LYS A 1 622 ? 47.427 -8.508 -10.707 1.00 84.50 622 LYS A C 1
ATOM 5002 O O . LYS A 1 622 ? 48.501 -8.984 -10.347 1.00 84.50 622 LYS A O 1
ATOM 5007 N N . SER A 1 623 ? 46.286 -8.754 -10.058 1.00 83.38 623 SER A N 1
ATOM 5008 C CA . SER A 1 623 ? 46.204 -9.613 -8.867 1.00 83.38 623 SER A CA 1
ATOM 5009 C C . SER A 1 623 ? 46.508 -11.084 -9.173 1.00 83.38 623 SER A C 1
ATOM 5011 O O . SER A 1 623 ? 47.223 -11.739 -8.416 1.00 83.38 623 SER A O 1
ATOM 5013 N N . ILE A 1 624 ? 46.019 -11.592 -10.309 1.00 80.25 624 ILE A N 1
ATOM 5014 C CA . ILE A 1 624 ? 46.246 -12.969 -10.754 1.00 80.25 624 ILE A CA 1
ATOM 5015 C C . ILE A 1 624 ? 47.722 -13.136 -11.126 1.00 80.25 624 ILE A C 1
ATOM 5017 O O . ILE A 1 624 ? 48.360 -14.083 -10.673 1.00 80.25 624 ILE A O 1
ATOM 5021 N N . LEU A 1 625 ? 48.299 -12.167 -11.844 1.00 80.12 625 LEU A N 1
ATOM 5022 C CA . LEU A 1 625 ? 49.728 -12.128 -12.157 1.00 80.12 625 LEU A CA 1
ATOM 5023 C C . LEU A 1 625 ? 50.597 -12.090 -10.893 1.00 80.12 625 LEU A C 1
ATOM 5025 O O . LEU A 1 625 ? 51.599 -12.798 -10.819 1.00 80.12 625 LEU A O 1
ATOM 5029 N N . ALA A 1 626 ? 50.222 -11.301 -9.882 1.00 80.12 626 ALA A N 1
ATOM 5030 C CA . ALA A 1 626 ? 50.925 -11.280 -8.600 1.00 80.12 626 ALA A CA 1
ATOM 5031 C C . ALA A 1 626 ? 50.848 -12.642 -7.890 1.00 80.12 626 ALA A C 1
ATOM 5033 O O . ALA A 1 626 ? 51.864 -13.134 -7.403 1.00 80.12 626 ALA A O 1
ATOM 5034 N N . LYS A 1 627 ? 49.674 -13.289 -7.888 1.00 76.12 627 LYS A N 1
ATOM 5035 C CA . LYS A 1 627 ? 49.484 -14.625 -7.306 1.00 76.12 627 LYS A CA 1
ATOM 5036 C C . LYS A 1 627 ? 50.344 -15.683 -8.005 1.00 76.12 627 LYS A C 1
ATOM 5038 O O . LYS A 1 627 ? 50.988 -16.471 -7.322 1.00 76.12 627 LYS A O 1
ATOM 5043 N N . ILE A 1 628 ? 50.405 -15.669 -9.337 1.00 72.12 628 ILE A N 1
ATOM 5044 C CA . ILE A 1 628 ? 51.244 -16.590 -10.124 1.00 72.12 628 ILE A CA 1
ATOM 5045 C C . ILE A 1 628 ? 52.731 -16.365 -9.817 1.00 72.12 628 ILE A C 1
ATOM 5047 O O . ILE A 1 628 ? 53.459 -17.327 -9.584 1.00 72.12 628 ILE A O 1
ATOM 5051 N N . LYS A 1 629 ? 53.173 -15.102 -9.724 1.00 73.12 629 LYS A N 1
ATOM 5052 C CA . LYS A 1 629 ? 54.554 -14.757 -9.338 1.00 73.12 629 LYS A CA 1
ATOM 5053 C C . LYS A 1 629 ? 54.908 -15.225 -7.922 1.00 73.12 629 LYS A C 1
ATOM 5055 O O . LYS A 1 629 ? 56.028 -15.672 -7.705 1.00 73.12 629 LYS A O 1
ATOM 5060 N N . PHE A 1 630 ? 53.969 -15.152 -6.976 1.00 65.25 630 PHE A N 1
ATOM 5061 C CA . PHE A 1 630 ? 54.167 -15.622 -5.599 1.00 65.25 630 PHE A CA 1
ATOM 5062 C C . PHE A 1 630 ? 54.179 -17.152 -5.465 1.00 65.25 630 PHE A C 1
ATOM 5064 O O . PHE A 1 630 ? 54.887 -17.668 -4.607 1.00 65.25 630 PHE A O 1
ATOM 5071 N N . MET A 1 631 ? 53.415 -17.882 -6.285 1.00 62.69 631 MET A N 1
ATOM 5072 C CA . MET A 1 631 ? 53.324 -19.350 -6.202 1.00 62.69 631 MET A CA 1
ATOM 5073 C C . MET A 1 631 ? 54.494 -20.088 -6.877 1.00 62.69 631 MET A C 1
ATOM 5075 O O . MET A 1 631 ? 54.545 -21.312 -6.816 1.00 62.69 631 MET A O 1
ATOM 5079 N N . GLY A 1 632 ? 55.435 -19.380 -7.514 1.00 60.12 632 GLY A N 1
ATOM 5080 C CA . GLY A 1 632 ? 56.648 -19.978 -8.091 1.00 60.12 632 GLY A CA 1
ATOM 5081 C C . GLY A 1 632 ? 56.408 -20.955 -9.251 1.00 60.12 632 GLY A C 1
ATOM 5082 O O . GLY A 1 632 ? 57.344 -21.615 -9.693 1.00 60.12 632 GLY A O 1
ATOM 5083 N N . THR A 1 633 ? 55.182 -21.055 -9.769 1.00 56.31 633 THR A N 1
ATOM 5084 C CA . THR A 1 633 ? 54.837 -21.917 -10.903 1.00 56.31 633 THR A CA 1
ATOM 5085 C C . THR A 1 633 ? 55.192 -21.211 -12.206 1.00 56.31 633 THR A C 1
ATOM 5087 O O . THR A 1 633 ? 54.344 -20.612 -12.869 1.00 56.31 633 THR A O 1
ATOM 5090 N N . THR A 1 634 ? 56.469 -21.239 -12.572 1.00 53.78 634 THR A N 1
ATOM 5091 C CA . THR A 1 634 ? 56.877 -20.984 -13.953 1.00 53.78 634 THR A CA 1
ATOM 5092 C C . THR A 1 634 ? 56.457 -22.192 -14.791 1.00 53.78 634 THR A C 1
ATOM 5094 O O . THR A 1 634 ? 57.018 -23.269 -14.612 1.00 53.78 634 THR A O 1
ATOM 5097 N N . ASN A 1 635 ? 55.491 -21.992 -15.691 1.00 53.03 635 ASN A N 1
ATOM 5098 C CA . ASN A 1 635 ? 55.019 -22.929 -16.724 1.00 53.03 635 ASN A CA 1
ATOM 5099 C C . ASN A 1 635 ? 53.945 -23.946 -16.297 1.00 53.03 635 ASN A C 1
ATOM 5101 O O . ASN A 1 635 ? 54.196 -25.145 -16.216 1.00 53.03 635 ASN A O 1
ATOM 5105 N N . SER A 1 636 ? 52.707 -23.474 -16.156 1.00 54.94 636 SER A N 1
ATOM 5106 C CA . SER A 1 636 ? 51.543 -24.263 -16.569 1.00 54.94 636 SER A CA 1
ATOM 5107 C C . SER A 1 636 ? 50.705 -23.424 -17.538 1.00 54.94 636 SER A C 1
ATOM 5109 O O . SER A 1 636 ? 50.238 -22.338 -17.182 1.00 54.94 636 SER A O 1
ATOM 5111 N N . ASP A 1 637 ? 50.548 -23.906 -18.774 1.00 54.75 637 ASP A N 1
ATOM 5112 C CA . ASP A 1 637 ? 49.749 -23.251 -19.825 1.00 54.75 637 ASP A CA 1
ATOM 5113 C C . ASP A 1 637 ? 48.287 -23.004 -19.386 1.00 54.75 637 ASP A C 1
ATOM 5115 O O . ASP A 1 637 ? 47.650 -22.042 -19.815 1.00 54.75 637 ASP A O 1
ATOM 5119 N N . ASP A 1 638 ? 47.806 -23.774 -18.403 1.00 58.41 638 ASP A N 1
ATOM 5120 C CA . ASP A 1 638 ? 46.485 -23.641 -17.773 1.00 58.41 638 ASP A CA 1
ATOM 5121 C C . ASP A 1 638 ? 46.220 -22.275 -17.102 1.00 58.41 638 ASP A C 1
ATOM 5123 O O . ASP A 1 638 ? 45.067 -21.909 -16.855 1.00 58.41 638 ASP A O 1
ATOM 5127 N N . HIS A 1 639 ? 47.259 -21.505 -16.753 1.00 57.25 639 HIS A N 1
ATOM 5128 C CA . HIS A 1 639 ? 47.103 -20.188 -16.114 1.00 57.25 639 HIS A CA 1
ATOM 5129 C C . HIS A 1 639 ? 47.396 -19.011 -17.048 1.00 57.25 639 HIS A C 1
ATOM 5131 O O . HIS A 1 639 ? 46.912 -17.906 -16.794 1.00 57.25 639 HIS A O 1
ATOM 5137 N N . THR A 1 640 ? 48.152 -19.223 -18.127 1.00 64.19 640 THR A N 1
ATOM 5138 C CA . THR A 1 640 ? 48.540 -18.179 -19.089 1.00 64.19 640 THR A CA 1
ATOM 5139 C C . THR A 1 640 ? 47.461 -17.941 -20.145 1.00 64.19 640 THR A C 1
ATOM 5141 O O . THR A 1 640 ? 47.170 -16.789 -20.463 1.00 64.19 640 THR A O 1
ATOM 5144 N N . GLU A 1 641 ? 46.798 -18.992 -20.629 1.00 68.00 641 GLU A N 1
ATOM 5145 C CA . GLU A 1 641 ? 45.705 -18.897 -21.606 1.00 68.00 641 GLU A CA 1
ATOM 5146 C C . GLU A 1 641 ? 44.501 -18.044 -21.133 1.00 68.00 641 GLU A C 1
ATOM 5148 O O . GLU A 1 641 ? 44.080 -17.143 -21.873 1.00 68.00 641 GLU A O 1
ATOM 5153 N N . PRO A 1 642 ? 43.967 -18.202 -19.901 1.00 71.81 642 PRO A N 1
ATOM 5154 C CA . PRO A 1 642 ? 42.886 -17.342 -19.414 1.00 71.81 642 PRO A CA 1
ATOM 5155 C C . PRO A 1 642 ? 43.332 -15.888 -19.194 1.00 71.81 642 PRO A C 1
ATOM 5157 O O . PRO A 1 642 ? 42.531 -14.973 -19.381 1.00 71.81 642 PRO A O 1
ATOM 5160 N N . LEU A 1 643 ? 44.604 -15.652 -18.845 1.00 73.69 643 LEU A N 1
ATOM 5161 C CA . LEU A 1 643 ? 45.179 -14.307 -18.706 1.00 73.69 643 LEU A CA 1
ATOM 5162 C C . LEU A 1 643 ? 45.263 -13.588 -20.055 1.00 73.69 643 LEU A C 1
ATOM 5164 O O . LEU A 1 643 ? 44.767 -12.471 -20.178 1.00 73.69 643 LEU A O 1
ATOM 5168 N N . ILE A 1 644 ? 45.806 -14.254 -21.077 1.00 76.56 644 ILE A N 1
ATOM 5169 C CA . ILE A 1 644 ? 45.889 -13.723 -22.445 1.00 76.56 644 ILE A CA 1
ATOM 5170 C C . ILE A 1 644 ? 44.486 -13.458 -23.003 1.00 76.56 644 ILE A C 1
ATOM 5172 O O . ILE A 1 644 ? 44.260 -12.466 -23.695 1.00 76.56 644 ILE A O 1
ATOM 5176 N N . THR A 1 645 ? 43.520 -14.322 -22.686 1.00 78.56 645 THR A N 1
ATOM 5177 C CA . THR A 1 645 ? 42.120 -14.137 -23.090 1.00 78.56 645 THR A CA 1
ATOM 5178 C C . THR A 1 645 ? 41.497 -12.912 -22.413 1.00 78.56 645 THR A C 1
ATOM 5180 O O . THR A 1 645 ? 40.831 -12.123 -23.083 1.00 78.56 645 THR A O 1
ATOM 5183 N N . MET A 1 646 ? 41.761 -12.693 -21.119 1.00 75.69 646 MET A N 1
ATOM 5184 C CA . MET A 1 646 ? 41.314 -11.490 -20.404 1.00 75.69 646 MET A CA 1
ATOM 5185 C C . MET A 1 646 ? 41.990 -10.212 -20.923 1.00 75.69 646 MET A C 1
ATOM 5187 O O . MET A 1 646 ? 41.311 -9.204 -21.096 1.00 75.69 646 MET A O 1
ATOM 5191 N N . GLU A 1 647 ? 43.291 -10.243 -21.221 1.00 78.81 647 GLU A N 1
ATOM 5192 C CA . GLU A 1 647 ? 44.017 -9.105 -21.806 1.00 78.81 647 GLU A CA 1
ATOM 5193 C C . GLU A 1 647 ? 43.478 -8.743 -23.195 1.00 78.81 647 GLU A C 1
ATOM 5195 O O . GLU A 1 647 ? 43.172 -7.580 -23.460 1.00 78.81 647 GLU A O 1
ATOM 5200 N N . LYS A 1 648 ? 43.264 -9.741 -24.063 1.00 80.31 648 LYS A N 1
ATOM 5201 C CA . LYS A 1 648 ? 42.629 -9.538 -25.375 1.00 80.31 648 LYS A CA 1
ATOM 5202 C C . LYS A 1 648 ? 41.222 -8.959 -25.240 1.00 80.31 648 LYS A C 1
ATOM 5204 O O . LYS A 1 648 ? 40.865 -8.067 -26.006 1.00 80.31 648 LYS A O 1
ATOM 5209 N N . ALA A 1 649 ? 40.435 -9.431 -24.272 1.00 75.56 649 ALA A N 1
ATOM 5210 C CA . ALA A 1 649 ? 39.108 -8.891 -24.002 1.00 75.56 649 ALA A CA 1
ATOM 5211 C C . ALA A 1 649 ? 39.170 -7.420 -23.560 1.00 75.56 649 ALA A C 1
ATOM 5213 O O . ALA A 1 649 ? 38.404 -6.612 -24.077 1.00 75.56 649 ALA A O 1
ATOM 5214 N N . VAL A 1 650 ? 40.104 -7.046 -22.679 1.00 78.19 650 VAL A N 1
ATOM 5215 C CA . VAL A 1 650 ? 40.317 -5.647 -22.261 1.00 78.19 650 VAL A CA 1
ATOM 5216 C C . VAL A 1 650 ? 40.693 -4.762 -23.452 1.00 78.19 650 VAL A C 1
ATOM 5218 O O . VAL A 1 650 ? 40.089 -3.707 -23.642 1.00 78.19 650 VAL A O 1
ATOM 5221 N N . CYS A 1 651 ? 41.627 -5.202 -24.299 1.00 77.44 651 CYS A N 1
ATOM 5222 C CA . CYS A 1 651 ? 42.001 -4.462 -25.505 1.00 77.44 651 CYS A CA 1
ATOM 5223 C C . CYS A 1 651 ? 40.818 -4.299 -26.471 1.00 77.44 651 CYS A C 1
ATOM 5225 O O . CYS A 1 651 ? 40.606 -3.209 -26.992 1.00 77.44 651 CYS A O 1
ATOM 5227 N N . MET A 1 652 ? 40.019 -5.351 -26.682 1.00 73.19 652 MET A N 1
ATOM 5228 C CA . MET A 1 652 ? 38.830 -5.278 -27.538 1.00 73.19 652 MET A CA 1
ATOM 5229 C C . MET A 1 652 ? 37.759 -4.328 -26.988 1.00 73.19 652 MET A C 1
ATOM 5231 O O . MET A 1 652 ? 37.143 -3.618 -27.777 1.00 73.19 652 MET A O 1
ATOM 5235 N N . HIS A 1 653 ? 37.549 -4.272 -25.669 1.00 71.50 653 HIS A N 1
ATOM 5236 C CA . HIS A 1 653 ? 36.618 -3.312 -25.063 1.00 71.50 653 HIS A CA 1
ATOM 5237 C C . HIS A 1 653 ? 37.119 -1.871 -25.210 1.00 71.50 653 HIS A C 1
ATOM 5239 O O . HIS A 1 653 ? 36.359 -1.008 -25.635 1.00 71.50 653 HIS A O 1
ATOM 5245 N N . LEU A 1 654 ? 38.409 -1.616 -24.966 1.00 71.31 654 LEU A N 1
ATOM 5246 C CA . LEU A 1 654 ? 39.003 -0.283 -25.136 1.00 71.31 654 LEU A CA 1
ATOM 5247 C C . LEU A 1 654 ? 38.944 0.226 -26.583 1.00 71.31 654 LEU A C 1
ATOM 5249 O O . LEU A 1 654 ? 38.776 1.421 -26.792 1.00 71.31 654 LEU A O 1
ATOM 5253 N N . ILE A 1 655 ? 39.047 -0.665 -27.575 1.00 69.62 655 ILE A N 1
ATOM 5254 C CA . ILE A 1 655 ? 38.909 -0.309 -28.998 1.00 69.62 655 ILE A CA 1
ATOM 5255 C C . ILE A 1 655 ? 37.465 0.083 -29.349 1.00 69.62 655 ILE A C 1
ATOM 5257 O O . ILE A 1 655 ? 37.249 0.898 -30.242 1.00 69.62 655 ILE A O 1
ATOM 5261 N N . LYS A 1 656 ? 36.470 -0.501 -28.671 1.00 64.56 656 LYS A N 1
ATOM 5262 C CA . LYS A 1 656 ? 35.044 -0.232 -28.917 1.00 64.56 656 LYS A CA 1
ATOM 5263 C C . LYS A 1 656 ? 34.544 1.051 -28.246 1.00 64.56 656 LYS A C 1
ATOM 5265 O O . LYS A 1 656 ? 33.536 1.599 -28.693 1.00 64.56 656 LYS A O 1
ATOM 5270 N N . VAL A 1 657 ? 35.231 1.537 -27.209 1.00 63.31 657 VAL A N 1
ATOM 5271 C CA . VAL A 1 657 ? 34.927 2.832 -26.587 1.00 63.31 657 VAL A CA 1
ATOM 5272 C C . VAL A 1 657 ? 35.213 3.936 -27.614 1.00 63.31 657 VAL A C 1
ATOM 5274 O O . VAL A 1 657 ? 36.338 4.018 -28.105 1.00 63.31 657 VAL A O 1
ATOM 5277 N N . PRO A 1 658 ? 34.237 4.798 -27.957 1.00 58.81 658 PRO A N 1
ATOM 5278 C CA . PRO A 1 658 ? 34.468 5.920 -28.855 1.00 58.81 658 PRO A CA 1
ATOM 5279 C C . PRO A 1 658 ? 35.428 6.908 -28.187 1.00 58.81 658 PRO A C 1
ATOM 5281 O O . PRO A 1 658 ? 35.037 7.729 -27.357 1.00 58.81 658 PRO A O 1
ATOM 5284 N N . ILE A 1 659 ? 36.710 6.804 -28.525 1.00 47.00 659 ILE A N 1
ATOM 5285 C CA . ILE A 1 659 ? 37.713 7.807 -28.185 1.00 47.00 659 ILE A CA 1
ATOM 5286 C C . ILE A 1 659 ? 37.494 8.952 -29.168 1.00 47.00 659 ILE A C 1
ATOM 5288 O O . ILE A 1 659 ? 37.605 8.757 -30.376 1.00 47.00 659 ILE A O 1
ATOM 5292 N N . ALA A 1 660 ? 37.133 10.124 -28.647 1.00 36.94 660 ALA A N 1
ATOM 5293 C CA . ALA A 1 660 ? 37.049 11.338 -29.443 1.00 36.94 660 ALA A CA 1
ATOM 5294 C C . ALA A 1 660 ? 38.410 11.587 -30.114 1.00 36.94 660 ALA A C 1
ATOM 5296 O O . ALA A 1 660 ? 39.406 11.819 -29.424 1.00 36.94 660 ALA A O 1
ATOM 5297 N N . SER A 1 661 ? 38.436 11.481 -31.441 1.00 29.81 661 SER A N 1
ATOM 5298 C CA . SER A 1 661 ? 39.476 12.044 -32.302 1.00 29.81 661 SER A CA 1
ATOM 5299 C C . SER A 1 661 ? 39.032 13.408 -32.790 1.00 29.81 661 SER A C 1
ATOM 5301 O O . SER A 1 661 ? 37.906 13.446 -33.340 1.00 29.81 661 SER A O 1
#

pLDDT: mean 76.03, std 15.1, range [26.09, 94.06]

Mean predicted aligned error: 13.0 Å

InterPro domains:
  IPR016024 Armadillo-type fold [SSF48371] (17-611)
  IPR026171 Fanconi anemia group I protein [PTHR21818] (1-657)
  IPR029312 FANCI helical domain 2 [PF14680] (83-202)
  IPR029313 FANCI solenoid 3 domain [PF14677] (333-550)
  IPR029314 FANCI solenoid 4 domain [PF14678] (562-657)
  IPR029315 FANCI solenoid 2 domain [PF14676] (1-57)